Protein AF-0000000083956531 (afdb_homodimer)

Foldseek 3Di:
DDAFFQPDDPCQAPCLLLPWDDPDLFKIKGPAFAGPQTVPHPAHQVLSVQLNVVVVVQCSQQDPVPRDTFAWQKKKKFFDAGHDRHGIKMKGWDFPDDDPFKTKIWIFIDDPRDTGMIMIIITTHFPDDDPDPPPDDDDDDFFDPVCVVPLDQVPFQWADRGSWKIKGDHPCLVAVVVVVVLVPAFLQPDKDKIWMFTAHDFDVPDAWDWDWDWDAWLVGDTDIDIDTHDALQRGDFDPDLSVRVSRCSSRVLFLWPQSSLSSQRFTQQLCCQQPNDDDRVRTLSSNVSHGSNNSNVSFWDKFWGMKMKGFDDRHSADPPQLHDGRSRWIKMKMKGFNDDDPQKIKMKIFIATSSSDTGMIMITIIGTGGDPRHSVPGDPVSD/DDAFFQPDDPCQAPCLLLPWDDPDLFKIKGPAFAGPQTVPDPAHQVLSVQLNVVVVVQCSQQDPVPRDTFAWQKKKKFFDAGHDRHGIKMKGWDFPDDDPFKTKIWIFIDDPRDTGMIMIIITTHFPDDDPDPPPDDDDDDFFDVVCVVPLDQVPFQWADRGSWKIKGDHPVLVAVVVPVVLVPAFLQPDKDKIWMFTAHDFDVPDAWDWDWDWDAWLVGDTDIDIDTHDALQRGDFDPDLSVRVSRCSSCVLFLWPQSSLSSQRFTQQLCCQQPNDDDPVRTLSSNVSHGSRNSNVSFWDKFWGMKMKGFDDRHSDDPPQLHDGRSRWIKMKMKGFNDDDPQKIKMKIFIATSSSDTGMIMITIIGTGGDPRHSVPGDPVSD

Nearest PDB structures (foldseek):
  3u0a-assembly1_B  TM=7.917E-01  e=8.957E-19  Mycobacterium marinum M
  4qfw-assembly3_C  TM=7.224E-01  e=6.377E-19  Yersinia pestis
  1c8u-assembly1_B  TM=7.228E-01  e=6.377E-19  Escherichia coli
  3u0a-assembly1_A  TM=6.968E-01  e=1.835E-19  Mycobacterium marinum M
  3cjy-assembly1_A-2  TM=7.095E-01  e=5.370E-13  Novosphingobium aromaticivorans DSM 12444

Secondary structure (DSSP, 8-state):
---------S---HHHHT-EEESSSSEEEESSPPPPSSTT-SSS-HHHHHHHHHHHHHHTT--TTT---PEEEEEEEEE-SPPPTTSPPEEEEEEEEE-SSEEEEEEEEEETTEEEEEEEEEEE-TTPPPSS-S----EEPPPPHHHHH-S-GGGSEEE--SSSEEEEE-HHHH-GGG-GGGGGS-GGG--EEEEEEE--PBPTT--PEEEEEEEE-TTS-EEEEEEEE--GGGBPPPSSTHHHHHHHHHHTTTSSGGGGGGGGT--SSHHHHHHS---GGG-HHHHHTT-STTTTTTTEEEEE-EEEEEE--SSTT-SSS----TTT--EEEEEEEEEEETTEEEEEEEEE-TTS-EEEEEEEEEEEEEPTTTTTTS-GGG-/---------S---HHHHT-EEESSSSEEEESSPPPPSSTT-SSS-HHHHHHHHHHHHHHTT--TTT---PEEEEEEEEE-SPPPTTSPPEEEEEEEEE-SSEEEEEEEEEETTEEEEEEEEEEE-TTPPPSS-S----EEPPPPHHHHH-S-GGGSEEE--SSSEEEEE-HHHH-GGG-GGGGGS-GGG--EEEEEEE--PBPTT--PEEEEEEEE-TTS-EEEEEEEE--GGGBPPPSSTHHHHHHHHHHTTSSSGGGGGGGGT--SSHHHHHHS---GGG-HHHHHTT-STTTTTTTEEEEE-EEEEEE--SSTT-SSS----TTT--EEEEEEEEEEETTEEEEEEEEE-TTS-EEEEEEEEEEEEEPTTTTTTS-GGG-

Organism: NCBI:txid5486

Solvent-accessible surface area (backbone atoms only — not comparable to full-atom values): 40386 Å² total; per-residue (Å²): 126,78,73,76,47,50,65,83,62,93,53,55,42,58,69,64,43,52,29,67,41,77,77,52,94,38,34,36,32,37,72,40,43,44,55,47,54,28,68,84,48,90,26,30,32,65,19,57,55,46,15,35,54,49,43,51,56,35,57,68,49,46,34,88,89,79,67,47,53,37,43,59,43,33,40,42,36,37,54,68,44,73,42,59,48,85,46,42,47,33,36,42,49,42,82,74,43,77,59,95,52,43,36,31,37,40,35,41,32,29,51,94,89,37,66,24,33,38,36,40,35,38,26,28,39,58,69,70,66,62,91,54,88,47,84,70,69,59,34,36,62,76,69,57,67,64,55,68,73,45,80,57,57,86,78,36,53,68,29,58,60,35,88,38,43,31,40,25,37,56,64,53,71,79,33,61,82,70,41,65,74,49,76,80,38,37,36,29,69,35,76,46,65,38,31,30,36,39,48,41,42,70,30,90,90,53,72,69,41,80,45,77,45,75,47,52,45,68,85,61,52,72,40,84,44,78,44,78,43,73,52,37,82,40,24,32,67,72,91,51,59,69,46,41,57,30,48,48,42,25,53,67,58,36,66,47,82,30,44,54,64,61,57,47,68,53,69,52,21,48,44,41,69,56,73,70,36,87,49,78,93,48,28,25,45,57,33,38,62,32,28,47,60,50,25,39,59,76,44,26,52,76,44,75,42,35,42,35,40,38,41,58,55,64,44,76,76,38,86,84,56,62,40,76,51,40,22,48,42,58,28,38,40,37,34,31,46,45,34,28,42,86,42,33,34,35,34,41,32,38,33,22,37,82,74,58,31,72,37,32,40,36,41,34,36,24,40,42,48,58,36,80,52,55,68,70,73,31,60,72,92,31,60,126,79,73,75,50,51,64,83,62,93,54,58,43,58,71,64,43,52,30,67,41,77,77,50,92,38,34,36,31,38,72,40,42,45,56,48,56,28,68,85,47,91,27,29,31,65,18,56,54,47,15,34,53,50,44,51,58,35,58,68,50,46,35,89,90,79,66,46,55,38,43,60,44,33,40,41,34,38,54,68,43,71,41,60,47,83,46,42,48,35,35,41,49,41,81,75,41,78,60,94,52,42,38,31,36,38,37,40,32,29,50,94,88,37,68,25,31,38,35,39,36,38,26,28,38,59,68,69,66,60,93,53,86,46,83,70,70,59,33,36,61,76,68,56,67,64,54,68,75,45,79,58,56,86,78,36,51,68,29,59,62,37,87,40,42,31,38,25,38,55,65,53,71,78,34,60,80,70,40,63,74,48,78,79,37,38,35,29,70,36,79,46,65,38,31,32,36,38,48,38,43,69,29,90,90,52,72,68,41,80,45,78,46,76,47,53,44,68,83,61,53,72,38,83,44,80,44,78,42,74,54,38,81,40,25,33,66,72,91,53,59,69,48,42,57,30,50,48,41,24,50,64,64,42,48,46,82,31,45,54,65,62,58,46,67,54,68,50,22,46,44,41,71,55,72,72,37,86,48,78,90,48,29,24,46,57,32,38,63,34,30,45,66,50,23,39,57,75,44,27,52,76,42,73,43,36,43,34,39,38,42,58,54,63,41,75,78,38,87,84,59,60,38,77,49,40,21,49,42,57,28,39,40,39,34,31,46,45,33,29,43,86,42,33,34,34,33,41,34,38,33,21,36,84,74,57,31,72,37,31,40,35,41,36,38,24,39,42,49,59,35,80,51,55,68,70,73,32,61,71,89,31,60

Structure (mmCIF, N/CA/C/O backbone):
data_AF-0000000083956531-model_v1
#
loop_
_entity.id
_entity.type
_entity.pdbx_description
1 polymer 'Peroxisomal acyl-coenzyme A thioester hydrolase 1'
#
loop_
_atom_site.group_PDB
_atom_site.id
_atom_site.type_symbol
_atom_site.label_atom_id
_atom_site.label_alt_id
_atom_site.label_comp_id
_atom_site.label_asym_id
_atom_site.label_entity_id
_atom_site.label_seq_id
_atom_site.pdbx_PDB_ins_code
_atom_site.Cartn_x
_atom_site.Cartn_y
_atom_site.Cartn_z
_atom_site.occupancy
_atom_site.B_iso_or_equiv
_atom_site.auth_seq_id
_atom_site.auth_comp_id
_atom_site.auth_asym_id
_atom_site.auth_atom_id
_atom_site.pdbx_PDB_model_num
ATOM 1 N N . MET A 1 1 ? 15.641 -27.875 -22.984 1 44.59 1 MET A N 1
ATOM 2 C CA . MET A 1 1 ? 15.156 -26.547 -22.609 1 44.59 1 MET A CA 1
ATOM 3 C C . MET A 1 1 ? 14.805 -26.516 -21.125 1 44.59 1 MET A C 1
ATOM 5 O O . MET A 1 1 ? 14.406 -27.516 -20.547 1 44.59 1 MET A O 1
ATOM 9 N N . LEU A 1 2 ? 15.281 -25.438 -20.453 1 54.25 2 LEU A N 1
ATOM 10 C CA . LEU A 1 2 ? 15.203 -25.359 -19 1 54.25 2 LEU A CA 1
ATOM 11 C C . LEU A 1 2 ? 13.758 -25.406 -18.531 1 54.25 2 LEU A C 1
ATOM 13 O O . LEU A 1 2 ? 12.922 -24.625 -18.969 1 54.25 2 LEU A O 1
ATOM 17 N N . THR A 1 3 ? 13.281 -26.641 -18.266 1 60.88 3 THR A N 1
ATOM 18 C CA . THR A 1 3 ? 11.961 -26.75 -17.641 1 60.88 3 THR A CA 1
ATOM 19 C C . THR A 1 3 ? 12.07 -26.609 -16.125 1 60.88 3 THR A C 1
ATOM 21 O O . THR A 1 3 ? 12.812 -27.359 -15.484 1 60.88 3 THR A O 1
ATOM 24 N N . LEU A 1 4 ? 11.547 -25.422 -15.625 1 64.75 4 LEU A N 1
ATOM 25 C CA . LEU A 1 4 ? 11.531 -25.219 -14.18 1 64.75 4 LEU A CA 1
ATOM 26 C C . LEU A 1 4 ? 10.336 -25.922 -13.539 1 64.75 4 LEU A C 1
ATOM 28 O O . LEU A 1 4 ? 9.195 -25.688 -13.945 1 64.75 4 LEU A O 1
ATOM 32 N N . THR A 1 5 ? 10.648 -27.156 -12.945 1 63.41 5 THR A N 1
ATOM 33 C CA . THR A 1 5 ? 9.562 -27.812 -12.234 1 63.41 5 THR A CA 1
ATOM 34 C C . THR A 1 5 ? 9.961 -28.109 -10.789 1 63.41 5 THR A C 1
ATOM 36 O O . THR A 1 5 ? 11.141 -28.312 -10.5 1 63.41 5 THR A O 1
ATOM 39 N N . SER A 1 6 ? 9 -27.938 -9.891 1 60 6 SER A N 1
ATOM 40 C CA . SER A 1 6 ? 9.227 -28.344 -8.516 1 60 6 SER A CA 1
ATOM 41 C C . SER A 1 6 ? 9.016 -29.844 -8.336 1 60 6 SER A C 1
ATOM 43 O O . SER A 1 6 ? 9.281 -30.391 -7.266 1 60 6 SER A O 1
ATOM 45 N N . GLY A 1 7 ? 8.758 -30.578 -9.359 1 65.75 7 GLY A N 1
ATOM 46 C CA . GLY A 1 7 ? 8.43 -31.984 -9.258 1 65.75 7 GLY A CA 1
ATOM 47 C C . GLY A 1 7 ? 7 -32.219 -8.82 1 65.75 7 GLY A C 1
ATOM 48 O O . GLY A 1 7 ? 6.23 -31.281 -8.617 1 65.75 7 GLY A O 1
ATOM 49 N N . PRO A 1 8 ? 6.641 -33.469 -8.703 1 73.81 8 PRO A N 1
ATOM 50 C CA . PRO A 1 8 ? 5.27 -33.781 -8.289 1 73.81 8 PRO A CA 1
ATOM 51 C C . PRO A 1 8 ? 4.949 -33.281 -6.883 1 73.81 8 PRO A C 1
ATOM 53 O O . PRO A 1 8 ? 5.812 -33.312 -6 1 73.81 8 PRO A O 1
ATOM 56 N N . ASN A 1 9 ? 3.838 -32.688 -6.734 1 79.19 9 ASN A N 1
ATOM 57 C CA . ASN A 1 9 ? 3.373 -32.219 -5.43 1 79.19 9 ASN A CA 1
ATOM 58 C C . ASN A 1 9 ? 2.904 -33.375 -4.562 1 79.19 9 ASN A C 1
ATOM 60 O O . ASN A 1 9 ? 1.872 -34 -4.844 1 79.19 9 ASN A O 1
ATOM 64 N N . PRO A 1 10 ? 3.645 -33.719 -3.543 1 81.06 10 PRO A N 1
ATOM 65 C CA . PRO A 1 10 ? 3.238 -34.844 -2.678 1 81.06 10 PRO A CA 1
ATOM 66 C C . PRO A 1 10 ? 1.955 -34.531 -1.904 1 81.06 10 PRO A C 1
ATOM 68 O O . PRO A 1 10 ? 1.345 -35.469 -1.345 1 81.06 10 PRO A O 1
ATOM 71 N N . LEU A 1 11 ? 1.535 -33.312 -1.786 1 88.31 11 LEU A N 1
ATOM 72 C CA . LEU A 1 11 ? 0.313 -32.875 -1.118 1 88.31 11 LEU A CA 1
ATOM 73 C C . LEU A 1 11 ? -0.555 -32.062 -2.059 1 88.31 11 LEU A C 1
ATOM 75 O O . LEU A 1 11 ? -0.675 -30.844 -1.889 1 88.31 11 LEU A O 1
ATOM 79 N N . PRO A 1 12 ? -1.231 -32.688 -2.926 1 88.25 12 PRO A N 1
ATOM 80 C CA . PRO A 1 12 ? -1.968 -31.984 -3.971 1 88.25 12 PRO A CA 1
ATOM 81 C C . PRO A 1 12 ? -3.229 -31.297 -3.441 1 88.25 12 PRO A C 1
ATOM 83 O O . PRO A 1 12 ? -3.854 -30.516 -4.152 1 88.25 12 PRO A O 1
ATOM 86 N N . ASP A 1 13 ? -3.609 -31.688 -2.234 1 93.75 13 ASP A N 1
ATOM 87 C CA . ASP A 1 13 ? -4.715 -30.984 -1.579 1 93.75 13 ASP A CA 1
ATOM 88 C C . ASP A 1 13 ? -4.234 -29.719 -0.896 1 93.75 13 ASP A C 1
ATOM 90 O O . ASP A 1 13 ? -3.473 -29.766 0.072 1 93.75 13 ASP A O 1
ATOM 94 N N . PHE A 1 14 ? -4.707 -28.547 -1.372 1 96 14 PHE A N 1
ATOM 95 C CA . PHE A 1 14 ? -4.23 -27.266 -0.885 1 96 14 PHE A CA 1
ATOM 96 C C . PHE A 1 14 ? -4.496 -27.125 0.609 1 96 14 PHE A C 1
ATOM 98 O O . PHE A 1 14 ? -3.619 -26.688 1.36 1 96 14 PHE A O 1
ATOM 105 N N . GLU A 1 15 ? -5.68 -27.453 1.066 1 97.75 15 GLU A N 1
ATOM 106 C CA . GLU A 1 15 ? -6.035 -27.344 2.479 1 97.75 15 GLU A CA 1
ATOM 107 C C . GLU A 1 15 ? -5.074 -28.156 3.352 1 97.75 15 GLU A C 1
ATOM 109 O O . GLU A 1 15 ? -4.648 -27.688 4.41 1 97.75 15 GLU A O 1
ATOM 114 N N . GLU A 1 16 ? -4.73 -29.312 2.844 1 96.69 16 GLU A N 1
ATOM 115 C CA . GLU A 1 16 ? -3.799 -30.156 3.592 1 96.69 16 GLU A CA 1
ATOM 116 C C . GLU A 1 16 ? -2.387 -29.578 3.555 1 96.69 16 GLU A C 1
ATOM 118 O O . GLU A 1 16 ? -1.68 -29.594 4.566 1 96.69 16 GLU A O 1
ATOM 123 N N . ALA A 1 17 ? -2.018 -29.109 2.418 1 95.62 17 ALA A N 1
ATOM 124 C CA . ALA A 1 17 ? -0.66 -28.594 2.223 1 95.62 17 ALA A CA 1
ATOM 125 C C . ALA A 1 17 ? -0.363 -27.438 3.17 1 95.62 17 ALA A C 1
ATOM 127 O O . ALA A 1 17 ? 0.769 -27.281 3.635 1 95.62 17 ALA A O 1
ATOM 128 N N . VAL A 1 18 ? -1.409 -26.594 3.527 1 97.44 18 VAL A N 1
ATOM 129 C CA . VAL A 1 18 ? -1.157 -25.406 4.344 1 97.44 18 VAL A CA 1
ATOM 130 C C . VAL A 1 18 ? -1.708 -25.625 5.75 1 97.44 18 VAL A C 1
ATOM 132 O O . VAL A 1 18 ? -1.713 -24.703 6.57 1 97.44 18 VAL A O 1
ATOM 135 N N . ARG A 1 19 ? -2.123 -26.844 6.031 1 98.19 19 ARG A N 1
ATOM 136 C CA . ARG A 1 19 ? -2.77 -27.125 7.305 1 98.19 19 ARG A CA 1
ATOM 137 C C . ARG A 1 19 ? -1.842 -26.812 8.477 1 98.19 19 ARG A C 1
ATOM 139 O O . ARG A 1 19 ? -0.64 -27.094 8.406 1 98.19 19 ARG A O 1
ATOM 146 N N . VAL A 1 20 ? -2.41 -26.297 9.57 1 98.62 20 VAL A N 1
ATOM 147 C CA . VAL A 1 20 ? -1.642 -25.984 10.773 1 98.62 20 VAL A CA 1
ATOM 148 C C . VAL A 1 20 ? -2.209 -26.75 11.961 1 98.62 20 VAL A C 1
ATOM 150 O O . VAL A 1 20 ? -3.385 -27.125 11.969 1 98.62 20 VAL A O 1
ATOM 153 N N . ILE A 1 21 ? -1.379 -27.016 12.914 1 98.56 21 ILE A N 1
ATOM 154 C CA . ILE A 1 21 ? -1.743 -27.672 14.164 1 98.56 21 ILE A CA 1
ATOM 155 C C . ILE A 1 21 ? -1.68 -26.672 15.312 1 98.56 21 ILE A C 1
ATOM 157 O O . ILE A 1 21 ? -0.643 -26.031 15.539 1 98.56 21 ILE A O 1
ATOM 161 N N . LYS A 1 22 ? -2.764 -26.5 15.977 1 97.94 22 LYS A N 1
ATOM 162 C CA . LYS A 1 22 ? -2.781 -25.656 17.172 1 97.94 22 LYS A CA 1
ATOM 163 C C . LYS A 1 22 ? -2.125 -26.359 18.344 1 97.94 22 LYS A C 1
ATOM 165 O O . LYS A 1 22 ? -2.625 -27.375 18.828 1 97.94 22 LYS A O 1
ATOM 170 N N . VAL A 1 23 ? -1.02 -25.859 18.828 1 98.06 23 VAL A N 1
ATOM 171 C CA . VAL A 1 23 ? -0.358 -26.391 20.016 1 98.06 23 VAL A CA 1
ATOM 172 C C . VAL A 1 23 ? -0.994 -25.781 21.266 1 98.06 23 VAL A C 1
ATOM 174 O O . VAL A 1 23 ? -1.312 -26.516 22.219 1 98.06 23 VAL A O 1
ATOM 177 N N . ASP A 1 24 ? -1.215 -24.5 21.234 1 96.25 24 ASP A N 1
ATOM 178 C CA . ASP A 1 24 ? -2.002 -23.766 22.219 1 96.25 24 ASP A CA 1
ATOM 179 C C . ASP A 1 24 ? -2.494 -22.438 21.641 1 96.25 24 ASP A C 1
ATOM 181 O O . ASP A 1 24 ? -2.469 -22.234 20.422 1 96.25 24 ASP A O 1
ATOM 185 N N . ASP A 1 25 ? -2.973 -21.578 22.484 1 94 25 ASP A N 1
ATOM 186 C CA . ASP A 1 25 ? -3.629 -20.375 22 1 94 25 ASP A CA 1
ATOM 187 C C . ASP A 1 25 ? -2.621 -19.406 21.375 1 94 25 ASP A C 1
ATOM 189 O O . ASP A 1 25 ? -3.004 -18.469 20.672 1 94 25 ASP A O 1
ATOM 193 N N . THR A 1 26 ? -1.355 -19.656 21.531 1 96.06 26 THR A N 1
ATOM 194 C CA . THR A 1 26 ? -0.358 -18.703 21.062 1 96.06 26 THR A CA 1
ATOM 195 C C . THR A 1 26 ? 0.642 -19.391 20.125 1 96.06 26 THR A C 1
ATOM 197 O O . THR A 1 26 ? 1.479 -18.719 19.516 1 96.06 26 THR A O 1
ATOM 200 N N . LEU A 1 27 ? 0.547 -20.688 20.062 1 98.31 27 LEU A N 1
ATOM 201 C CA . LEU A 1 27 ? 1.547 -21.422 19.297 1 98.31 27 LEU A CA 1
ATOM 202 C C . LEU A 1 27 ? 0.881 -22.344 18.281 1 98.31 27 LEU A C 1
ATOM 204 O O . LEU A 1 27 ? 0.022 -23.156 18.641 1 98.31 27 LEU A O 1
ATOM 208 N N . TYR A 1 28 ? 1.261 -22.219 17.109 1 98.69 28 TYR A N 1
ATOM 209 C CA . TYR A 1 28 ? 0.817 -23.062 16 1 98.69 28 TYR A CA 1
ATOM 210 C C . TYR A 1 28 ? 2.006 -23.625 15.227 1 98.69 28 TYR A C 1
ATOM 212 O O . TYR A 1 28 ? 3.08 -23.016 15.211 1 98.69 28 TYR A O 1
ATOM 220 N N . VAL A 1 29 ? 1.833 -24.781 14.594 1 98.75 29 VAL A N 1
ATOM 221 C CA . VAL A 1 29 ? 2.887 -25.391 13.797 1 98.75 29 VAL A CA 1
ATOM 222 C C . VAL A 1 29 ? 2.305 -25.906 12.477 1 98.75 29 VAL A C 1
ATOM 224 O O . VAL A 1 29 ? 1.212 -26.484 12.453 1 98.75 29 VAL A O 1
ATOM 227 N N . GLY A 1 30 ? 3.027 -25.656 11.414 1 98.5 30 GLY A N 1
ATOM 228 C CA . GLY A 1 30 ? 2.611 -26.281 10.164 1 98.5 30 GLY A CA 1
ATOM 229 C C . GLY A 1 30 ? 2.594 -27.797 10.242 1 98.5 30 GLY A C 1
ATOM 230 O O . GLY A 1 30 ? 3.5 -28.406 10.805 1 98.5 30 GLY A O 1
ATOM 231 N N . ALA A 1 31 ? 1.588 -28.391 9.672 1 98.25 31 ALA A N 1
ATOM 232 C CA . ALA A 1 31 ? 1.496 -29.844 9.672 1 98.25 31 ALA A CA 1
ATOM 233 C C . ALA A 1 31 ? 2.561 -30.469 8.773 1 98.25 31 ALA A C 1
ATOM 235 O O . ALA A 1 31 ? 2.988 -31.609 8.992 1 98.25 31 ALA A O 1
ATOM 236 N N . HIS A 1 32 ? 2.994 -29.734 7.719 1 96.88 32 HIS A N 1
ATOM 237 C CA . HIS A 1 32 ? 3.99 -30.172 6.742 1 96.88 32 HIS A CA 1
ATOM 238 C C . HIS A 1 32 ? 4.945 -29.031 6.398 1 96.88 32 HIS A C 1
ATOM 240 O O . HIS A 1 32 ? 4.605 -27.859 6.57 1 96.88 32 HIS A O 1
ATOM 246 N N . PRO A 1 33 ? 6.164 -29.422 5.953 1 95.31 33 PRO A N 1
ATOM 247 C CA . PRO A 1 33 ? 7.008 -28.359 5.383 1 95.31 33 PRO A CA 1
ATOM 248 C C . PRO A 1 33 ? 6.383 -27.703 4.152 1 95.31 33 PRO A C 1
ATOM 250 O O . PRO A 1 33 ? 5.719 -28.375 3.363 1 95.31 33 PRO A O 1
ATOM 253 N N . LEU A 1 34 ? 6.539 -26.438 4.086 1 93.56 34 LEU A N 1
ATOM 254 C CA . LEU A 1 34 ? 6.102 -25.719 2.891 1 93.56 34 LEU A CA 1
ATOM 255 C C . LEU A 1 34 ? 7.094 -25.922 1.748 1 93.56 34 LEU A C 1
ATOM 257 O O . LEU A 1 34 ? 8.297 -26.031 1.979 1 93.56 34 LEU A O 1
ATOM 261 N N . ARG A 1 35 ? 6.68 -25.812 0.568 1 87.25 35 ARG A N 1
ATOM 262 C CA . ARG A 1 35 ? 7.465 -26.281 -0.569 1 87.25 35 ARG A CA 1
ATOM 263 C C . ARG A 1 35 ? 8.156 -25.109 -1.276 1 87.25 35 ARG A C 1
ATOM 265 O O . ARG A 1 35 ? 7.703 -23.969 -1.178 1 87.25 35 ARG A O 1
ATOM 272 N N . LEU A 1 36 ? 9.148 -25.531 -2.029 1 78.38 36 LEU A N 1
ATOM 273 C CA . LEU A 1 36 ? 9.844 -24.625 -2.928 1 78.38 36 LEU A CA 1
ATOM 274 C C . LEU A 1 36 ? 9 -24.328 -4.16 1 78.38 36 LEU A C 1
ATOM 276 O O . LEU A 1 36 ? 8.234 -25.172 -4.617 1 78.38 36 LEU A O 1
ATOM 280 N N . PRO A 1 37 ? 9.164 -23.172 -4.691 1 70.44 37 PRO A N 1
ATOM 281 C CA . PRO A 1 37 ? 8.461 -22.891 -5.949 1 70.44 37 PRO A CA 1
ATOM 282 C C . PRO A 1 37 ? 9.008 -23.703 -7.121 1 70.44 37 PRO A C 1
ATOM 284 O O . PRO A 1 37 ? 8.25 -24.109 -8.008 1 70.44 37 PRO A O 1
ATOM 287 N N . VAL A 1 38 ? 10.234 -23.781 -7.211 1 68.88 38 VAL A N 1
ATOM 288 C CA . VAL A 1 38 ? 10.945 -24.547 -8.234 1 68.88 38 VAL A CA 1
ATOM 289 C C . VAL A 1 38 ? 12.133 -25.266 -7.609 1 68.88 38 VAL A C 1
ATOM 291 O O . VAL A 1 38 ? 12.648 -24.844 -6.57 1 68.88 38 VAL A O 1
ATOM 294 N N . LYS A 1 39 ? 12.5 -26.297 -8.281 1 67.12 39 LYS A N 1
ATOM 295 C CA . LYS A 1 39 ? 13.695 -26.984 -7.816 1 67.12 39 LYS A CA 1
ATOM 296 C C . LYS A 1 39 ? 14.906 -26.062 -7.82 1 67.12 39 LYS A C 1
ATOM 298 O O . LYS A 1 39 ? 15.148 -25.359 -8.797 1 67.12 39 LYS A O 1
ATOM 303 N N . GLY A 1 40 ? 15.508 -25.906 -6.695 1 64.62 40 GLY A N 1
ATOM 304 C CA . GLY A 1 40 ? 16.688 -25.062 -6.605 1 64.62 40 GLY A CA 1
ATOM 305 C C . GLY A 1 40 ? 16.391 -23.672 -6.105 1 64.62 40 GLY A C 1
ATOM 306 O O . GLY A 1 40 ? 17.281 -22.812 -6.066 1 64.62 40 GLY A O 1
ATOM 307 N N . GLY A 1 41 ? 15.156 -23.516 -5.863 1 70 41 GLY A N 1
ATOM 308 C CA . GLY A 1 41 ? 14.812 -22.219 -5.312 1 70 41 GLY A CA 1
ATOM 309 C C . GLY A 1 41 ? 15.516 -21.906 -4.004 1 70 41 GLY A C 1
ATOM 310 O O . GLY A 1 41 ? 15.961 -22.828 -3.307 1 70 41 GLY A O 1
ATOM 311 N N . ARG A 1 42 ? 15.812 -20.672 -3.727 1 70.75 42 ARG A N 1
ATOM 312 C CA . ARG A 1 42 ? 16.531 -20.188 -2.547 1 70.75 42 ARG A CA 1
ATOM 313 C C . ARG A 1 42 ? 15.766 -20.531 -1.271 1 70.75 42 ARG A C 1
ATOM 315 O O . ARG A 1 42 ? 16.375 -20.75 -0.217 1 70.75 42 ARG A O 1
ATOM 322 N N . GLY A 1 43 ? 14.406 -20.594 -1.443 1 86.19 43 GLY A N 1
ATOM 323 C CA . GLY A 1 43 ? 13.57 -20.828 -0.276 1 86.19 43 GLY A CA 1
ATOM 324 C C . GLY A 1 43 ? 12.125 -21.125 -0.626 1 86.19 43 GLY A C 1
ATOM 325 O O . GLY A 1 43 ? 11.773 -21.234 -1.804 1 86.19 43 GLY A O 1
ATOM 326 N N . VAL A 1 44 ? 11.391 -21.375 0.495 1 91.31 44 VAL A N 1
ATOM 327 C CA . VAL A 1 44 ? 9.961 -21.641 0.383 1 91.31 44 VAL A CA 1
ATOM 328 C C . VAL A 1 44 ? 9.297 -20.531 -0.43 1 91.31 44 VAL A C 1
ATOM 330 O O . VAL A 1 44 ? 9.68 -19.375 -0.34 1 91.31 44 VAL A O 1
ATOM 333 N N . TYR A 1 45 ? 8.367 -20.922 -1.31 1 91.38 45 TYR A N 1
ATOM 334 C CA . TYR A 1 45 ? 7.562 -19.938 -2.033 1 91.38 45 TYR A CA 1
ATOM 335 C C . TYR A 1 45 ? 6.895 -18.969 -1.07 1 91.38 45 TYR A C 1
ATOM 337 O O . TYR A 1 45 ? 6.188 -19.375 -0.149 1 91.38 45 TYR A O 1
ATOM 345 N N . GLY A 1 46 ? 7.117 -17.656 -1.27 1 93.38 46 GLY A N 1
ATOM 346 C CA . GLY A 1 46 ? 6.57 -16.641 -0.397 1 93.38 46 GLY A CA 1
ATOM 347 C C . GLY A 1 46 ? 5.062 -16.734 -0.238 1 93.38 46 GLY A C 1
ATOM 348 O O . GLY A 1 46 ? 4.531 -16.5 0.851 1 93.38 46 GLY A O 1
ATOM 349 N N . GLY A 1 47 ? 4.383 -17.094 -1.33 1 95 47 GLY A N 1
ATOM 350 C CA . GLY A 1 47 ? 2.936 -17.234 -1.287 1 95 47 GLY A CA 1
ATOM 351 C C . GLY A 1 47 ? 2.469 -18.281 -0.295 1 95 47 GLY A C 1
ATOM 352 O O . GLY A 1 47 ? 1.431 -18.109 0.349 1 95 47 GLY A O 1
ATOM 353 N N . HIS A 1 48 ? 3.24 -19.359 -0.177 1 95.88 48 HIS A N 1
ATOM 354 C CA . HIS A 1 48 ? 2.889 -20.375 0.806 1 95.88 48 HIS A CA 1
ATOM 355 C C . HIS A 1 48 ? 3.01 -19.844 2.227 1 95.88 48 HIS A C 1
ATOM 357 O O . HIS A 1 48 ? 2.168 -20.125 3.08 1 95.88 48 HIS A O 1
ATOM 363 N N . MET A 1 49 ? 4 -19.094 2.453 1 96.94 49 MET A N 1
ATOM 364 C CA . MET A 1 49 ? 4.188 -18.5 3.775 1 96.94 49 MET A CA 1
ATOM 365 C C . MET A 1 49 ? 3.08 -17.5 4.09 1 96.94 49 MET A C 1
ATOM 367 O O . MET A 1 49 ? 2.576 -17.453 5.211 1 96.94 49 MET A O 1
ATOM 371 N N . ILE A 1 50 ? 2.719 -16.719 3.082 1 98.06 50 ILE A N 1
ATOM 372 C CA . ILE A 1 50 ? 1.626 -15.758 3.225 1 98.06 50 ILE A CA 1
ATOM 373 C C . ILE A 1 50 ? 0.33 -16.5 3.549 1 98.06 50 ILE A C 1
ATOM 375 O O . ILE A 1 50 ? -0.367 -16.156 4.504 1 98.06 50 ILE A O 1
ATOM 379 N N . ALA A 1 51 ? 0.069 -17.516 2.818 1 98.25 51 ALA A N 1
ATOM 380 C CA . ALA A 1 51 ? -1.16 -18.297 2.975 1 98.25 51 ALA A CA 1
ATOM 381 C C . ALA A 1 51 ? -1.236 -18.938 4.359 1 98.25 51 ALA A C 1
ATOM 383 O O . ALA A 1 51 ? -2.242 -18.797 5.059 1 98.25 51 ALA A O 1
ATOM 384 N N . GLN A 1 52 ? -0.192 -19.594 4.77 1 98.75 52 GLN A N 1
ATOM 385 C CA . GLN A 1 52 ? -0.239 -20.344 6.02 1 98.75 52 GLN A CA 1
ATOM 386 C C . GLN A 1 52 ? -0.277 -19.406 7.223 1 98.75 52 GLN A C 1
ATOM 388 O O . GLN A 1 52 ? -0.965 -19.672 8.211 1 98.75 52 GLN A O 1
ATOM 393 N N . SER A 1 53 ? 0.459 -18.312 7.184 1 98.81 53 SER A N 1
ATOM 394 C CA . SER A 1 53 ? 0.414 -17.359 8.289 1 98.81 53 SER A CA 1
ATOM 395 C C . SER A 1 53 ? -0.95 -16.672 8.383 1 98.81 53 SER A C 1
ATOM 397 O O . SER A 1 53 ? -1.433 -16.391 9.477 1 98.81 53 SER A O 1
ATOM 399 N N . LEU A 1 54 ? -1.603 -16.422 7.25 1 98.88 54 LEU A N 1
ATOM 400 C CA . LEU A 1 54 ? -2.969 -15.906 7.281 1 98.88 54 LEU A CA 1
ATOM 401 C C . LEU A 1 54 ? -3.908 -16.906 7.941 1 98.88 54 LEU A C 1
ATOM 403 O O . LEU A 1 54 ? -4.75 -16.531 8.758 1 98.88 54 LEU A O 1
ATOM 407 N N . LEU A 1 55 ? -3.721 -18.156 7.543 1 98.88 55 LEU A N 1
ATOM 408 C CA . LEU A 1 55 ? -4.543 -19.203 8.141 1 98.88 55 LEU A CA 1
ATOM 409 C C . LEU A 1 55 ? -4.391 -19.219 9.656 1 98.88 55 LEU A C 1
ATOM 411 O O . LEU A 1 55 ? -5.383 -19.328 10.383 1 98.88 55 LEU A O 1
ATOM 415 N N . VAL A 1 56 ? -3.166 -19.094 10.148 1 98.88 56 VAL A N 1
ATOM 416 C CA . VAL A 1 56 ? -2.914 -19.062 11.578 1 98.88 56 VAL A CA 1
ATOM 417 C C . VAL A 1 56 ? -3.684 -17.906 12.211 1 98.88 56 VAL A C 1
ATOM 419 O O . VAL A 1 56 ? -4.312 -18.062 13.258 1 98.88 56 VAL A O 1
ATOM 422 N N . GLY A 1 57 ? -3.625 -16.719 11.602 1 98.62 57 GLY A N 1
ATOM 423 C CA . GLY A 1 57 ? -4.383 -15.586 12.094 1 98.62 57 GLY A CA 1
ATOM 424 C C . GLY A 1 57 ? -5.871 -15.859 12.195 1 98.62 57 GLY A C 1
ATOM 425 O O . GLY A 1 57 ? -6.496 -15.555 13.211 1 98.62 57 GLY A O 1
ATOM 426 N N . ILE A 1 58 ? -6.426 -16.422 11.148 1 98.56 58 ILE A N 1
ATOM 427 C CA . ILE A 1 58 ? -7.848 -16.734 11.109 1 98.56 58 ILE A CA 1
ATOM 428 C C . ILE A 1 58 ? -8.18 -17.766 12.195 1 98.56 58 ILE A C 1
ATOM 430 O O . ILE A 1 58 ? -9.086 -17.547 13 1 98.56 58 ILE A O 1
ATOM 434 N N . GLU A 1 59 ? -7.395 -18.797 12.305 1 98.25 59 GLU A N 1
ATOM 435 C CA . GLU A 1 59 ? -7.633 -19.875 13.258 1 98.25 59 GLU A CA 1
ATOM 436 C C . GLU A 1 59 ? -7.504 -19.375 14.695 1 98.25 59 GLU A C 1
ATOM 438 O O . GLU A 1 59 ? -8.188 -19.875 15.594 1 98.25 59 GLU A O 1
ATOM 443 N N . SER A 1 60 ? -6.68 -18.438 14.922 1 98.19 60 SER A N 1
ATOM 444 C CA . SER A 1 60 ? -6.477 -17.891 16.266 1 98.19 60 SER A CA 1
ATOM 445 C C . SER A 1 60 ? -7.746 -17.234 16.797 1 98.19 60 SER A C 1
ATOM 447 O O . SER A 1 60 ? -7.852 -16.953 17.984 1 98.19 60 SER A O 1
ATOM 449 N N . THR A 1 61 ? -8.695 -16.969 15.914 1 97.81 61 THR A N 1
ATOM 450 C CA . THR A 1 61 ? -9.938 -16.328 16.328 1 97.81 61 THR A CA 1
ATOM 451 C C . THR A 1 61 ? -11.039 -17.359 16.531 1 97.81 61 THR A C 1
ATOM 453 O O . THR A 1 61 ? -12.164 -17.016 16.906 1 97.81 61 THR A O 1
ATOM 456 N N . ARG A 1 62 ? -10.773 -18.609 16.25 1 96.69 62 ARG A N 1
ATOM 457 C CA . ARG A 1 62 ? -11.812 -19.641 16.312 1 96.69 62 ARG A CA 1
ATOM 458 C C . ARG A 1 62 ? -12.391 -19.75 17.719 1 96.69 62 ARG A C 1
ATOM 460 O O . ARG A 1 62 ? -11.656 -19.906 18.688 1 96.69 62 ARG A O 1
ATOM 467 N N . ASP A 1 63 ? -13.656 -19.641 17.719 1 94.5 63 ASP A N 1
ATOM 468 C CA . ASP A 1 63 ? -14.383 -19.797 18.969 1 94.5 63 ASP A CA 1
ATOM 469 C C . ASP A 1 63 ? -14.594 -21.281 19.312 1 94.5 63 ASP A C 1
ATOM 471 O O . ASP A 1 63 ? -15.117 -22.031 18.484 1 94.5 63 ASP A O 1
ATOM 475 N N . ASP A 1 64 ? -14.32 -21.641 20.516 1 90.88 64 ASP A N 1
ATOM 476 C CA . ASP A 1 64 ? -14.367 -23.047 20.906 1 90.88 64 ASP A CA 1
ATOM 477 C C . ASP A 1 64 ? -15.812 -23.547 20.969 1 90.88 64 ASP A C 1
ATOM 479 O O . ASP A 1 64 ? -16.062 -24.734 20.766 1 90.88 64 ASP A O 1
ATOM 483 N N . LYS A 1 65 ? -16.734 -22.641 21.344 1 92.88 65 LYS A N 1
ATOM 484 C CA . LYS A 1 65 ? -18.125 -23.031 21.531 1 92.88 65 LYS A CA 1
ATOM 485 C C . LYS A 1 65 ? -18.875 -23.062 20.188 1 92.88 65 LYS A C 1
ATOM 487 O O . LYS A 1 65 ? -19.578 -24.031 19.891 1 92.88 65 LYS A O 1
ATOM 492 N N . THR A 1 66 ? -18.625 -22.078 19.25 1 93.81 66 THR A N 1
ATOM 493 C CA . THR A 1 66 ? -19.406 -21.938 18.031 1 93.81 66 THR A CA 1
ATOM 494 C C . THR A 1 66 ? -18.625 -22.422 16.828 1 93.81 66 THR A C 1
ATOM 496 O O . THR A 1 66 ? -19.188 -22.609 15.742 1 93.81 66 THR A O 1
ATOM 499 N N . ASN A 1 67 ? -17.297 -22.547 16.922 1 94.88 67 ASN A N 1
ATOM 500 C CA . ASN A 1 67 ? -16.375 -22.953 15.867 1 94.88 67 ASN A CA 1
ATOM 501 C C . ASN A 1 67 ? -16.312 -21.891 14.758 1 94.88 67 ASN A C 1
ATOM 503 O O . ASN A 1 67 ? -15.852 -22.172 13.648 1 94.88 67 ASN A O 1
ATOM 507 N N . LYS A 1 68 ? -16.797 -20.688 15.055 1 95.25 68 LYS A N 1
ATOM 508 C CA . LYS A 1 68 ? -16.766 -19.594 14.086 1 95.25 68 LYS A CA 1
ATOM 509 C C . LYS A 1 68 ? -15.438 -18.844 14.164 1 95.25 68 LYS A C 1
ATOM 511 O O . LYS A 1 68 ? -14.781 -18.828 15.203 1 95.25 68 LYS A O 1
ATOM 516 N N . VAL A 1 69 ? -15.078 -18.297 13.031 1 97.69 69 VAL A N 1
ATOM 517 C CA . VAL A 1 69 ? -13.844 -17.516 12.961 1 97.69 69 VAL A CA 1
ATOM 518 C C . VAL A 1 69 ? -14.133 -16.141 12.367 1 97.69 69 VAL A C 1
ATOM 520 O O . VAL A 1 69 ? -15.156 -15.945 11.703 1 97.69 69 VAL A O 1
ATOM 523 N N . PHE A 1 70 ? -13.297 -15.203 12.656 1 97.62 70 PHE A N 1
ATOM 524 C CA . PHE A 1 70 ? -13.383 -13.875 12.062 1 97.62 70 PHE A CA 1
ATOM 525 C C . PHE A 1 70 ? -12.812 -13.883 10.648 1 97.62 70 PHE A C 1
ATOM 527 O O . PHE A 1 70 ? -12.031 -14.766 10.297 1 97.62 70 PHE A O 1
ATOM 534 N N . ILE A 1 71 ? -13.273 -12.961 9.797 1 97.25 71 ILE A N 1
ATOM 535 C CA . ILE A 1 71 ? -12.805 -12.797 8.422 1 97.25 71 ILE A CA 1
ATOM 536 C C . ILE A 1 71 ? -11.727 -11.719 8.367 1 97.25 71 ILE A C 1
ATOM 538 O O . ILE A 1 71 ? -11.828 -10.695 9.047 1 97.25 71 ILE A O 1
ATOM 542 N N . PRO A 1 72 ? -10.664 -11.945 7.633 1 97.56 72 PRO A N 1
ATOM 543 C CA . PRO A 1 72 ? -9.602 -10.93 7.578 1 97.56 72 PRO A CA 1
ATOM 544 C C . PRO A 1 72 ? -10.016 -9.688 6.797 1 97.56 72 PRO A C 1
ATOM 546 O O . PRO A 1 72 ? -10.578 -9.805 5.703 1 97.56 72 PRO A O 1
ATOM 549 N N . ASP A 1 73 ? -9.711 -8.5 7.312 1 95.94 73 ASP A N 1
ATOM 550 C CA . ASP A 1 73 ? -9.844 -7.215 6.629 1 95.94 73 ASP A CA 1
ATOM 551 C C . ASP A 1 73 ? -8.539 -6.812 5.953 1 95.94 73 ASP A C 1
ATOM 553 O O . ASP A 1 73 ? -8.547 -6.258 4.852 1 95.94 73 ASP A O 1
ATOM 557 N N . SER A 1 74 ? -7.508 -7.109 6.656 1 97.12 74 SER A N 1
ATOM 558 C CA . SER A 1 74 ? -6.199 -6.738 6.121 1 97.12 74 SER A CA 1
ATOM 559 C C . SER A 1 74 ? -5.105 -7.664 6.648 1 97.12 74 SER A C 1
ATOM 561 O O . SER A 1 74 ? -5.246 -8.25 7.723 1 97.12 74 SER A O 1
ATOM 563 N N . TYR A 1 75 ? -4.156 -7.848 5.906 1 97.94 75 TYR A N 1
ATOM 564 C CA . TYR A 1 75 ? -2.98 -8.672 6.156 1 97.94 75 TYR A CA 1
ATOM 565 C C . TYR A 1 75 ? -1.705 -7.949 5.742 1 97.94 75 TYR A C 1
ATOM 567 O O . TYR A 1 75 ? -1.563 -7.539 4.59 1 97.94 75 TYR A O 1
ATOM 575 N N . HIS A 1 76 ? -0.723 -7.77 6.699 1 97.12 76 HIS A N 1
ATOM 576 C CA . HIS A 1 76 ? 0.527 -7.066 6.441 1 97.12 76 HIS A CA 1
ATOM 577 C C . HIS A 1 76 ? 1.73 -7.91 6.844 1 97.12 76 HIS A C 1
ATOM 579 O O . HIS A 1 76 ? 1.972 -8.125 8.039 1 97.12 76 HIS A O 1
ATOM 585 N N . LEU A 1 77 ? 2.502 -8.25 5.859 1 96.62 77 LEU A N 1
ATOM 586 C CA . LEU A 1 77 ? 3.594 -9.195 6.102 1 96.62 77 LEU A CA 1
ATOM 587 C C . LEU A 1 77 ? 4.941 -8.555 5.781 1 96.62 77 LEU A C 1
ATOM 589 O O . LEU A 1 77 ? 5.055 -7.777 4.828 1 96.62 77 LEU A O 1
ATOM 593 N N . TYR A 1 78 ? 5.922 -8.93 6.555 1 94.25 78 TYR A N 1
ATOM 594 C CA . TYR A 1 78 ? 7.324 -8.609 6.305 1 94.25 78 TYR A CA 1
ATOM 595 C C . TYR A 1 78 ? 8.172 -9.875 6.246 1 94.25 78 TYR A C 1
ATOM 597 O O . TYR A 1 78 ? 8.18 -10.664 7.195 1 94.25 78 TYR A O 1
ATOM 605 N N . PHE A 1 79 ? 8.867 -10.023 5.18 1 94.25 79 PHE A N 1
ATOM 606 C CA . PHE A 1 79 ? 9.789 -11.148 5.043 1 94.25 79 PHE A CA 1
ATOM 607 C C . PHE A 1 79 ? 11.125 -10.836 5.715 1 94.25 79 PHE A C 1
ATOM 609 O O . PHE A 1 79 ? 11.68 -9.75 5.535 1 94.25 79 PHE A O 1
ATOM 616 N N . ILE A 1 80 ? 11.609 -11.773 6.434 1 93 80 ILE A N 1
ATOM 617 C CA . ILE A 1 80 ? 12.867 -11.578 7.148 1 93 80 ILE A CA 1
ATOM 618 C C . ILE A 1 80 ? 13.945 -12.477 6.551 1 93 80 ILE A C 1
ATOM 620 O O . ILE A 1 80 ? 15.094 -12.062 6.395 1 93 80 ILE A O 1
ATOM 624 N N . GLY A 1 81 ? 13.602 -13.672 6.219 1 90.69 81 GLY A N 1
ATOM 625 C CA . GLY A 1 81 ? 14.523 -14.625 5.613 1 90.69 81 GLY A CA 1
ATOM 626 C C . GLY A 1 81 ? 13.82 -15.734 4.852 1 90.69 81 GLY A C 1
ATOM 627 O O . GLY A 1 81 ? 12.617 -15.945 5.02 1 90.69 81 GLY A O 1
ATOM 628 N N . ALA A 1 82 ? 14.633 -16.453 4.078 1 91.5 82 ALA A N 1
ATOM 629 C CA . ALA A 1 82 ? 14.094 -17.547 3.279 1 91.5 82 ALA A CA 1
ATOM 630 C C . ALA A 1 82 ? 13.633 -18.703 4.168 1 91.5 82 ALA A C 1
ATOM 632 O O . ALA A 1 82 ? 14.289 -19.016 5.16 1 91.5 82 ALA A O 1
ATOM 633 N N . GLY A 1 83 ? 12.516 -19.297 3.828 1 93.88 83 GLY A N 1
ATOM 634 C CA . GLY A 1 83 ? 12.055 -20.484 4.531 1 93.88 83 GLY A CA 1
ATOM 635 C C . GLY A 1 83 ? 12.812 -21.734 4.145 1 93.88 83 GLY A C 1
ATOM 636 O O . GLY A 1 83 ? 13.258 -21.875 3.004 1 93.88 83 GLY A O 1
ATOM 637 N N . ASN A 1 84 ? 12.875 -22.656 5.098 1 94.69 84 ASN A N 1
ATOM 638 C CA . ASN A 1 84 ? 13.438 -23.984 4.875 1 94.69 84 ASN A CA 1
ATOM 639 C C . ASN A 1 84 ? 12.352 -24.984 4.484 1 94.69 84 ASN A C 1
ATOM 641 O O . ASN A 1 84 ? 11.43 -25.25 5.262 1 94.69 84 ASN A O 1
ATOM 645 N N . ALA A 1 85 ? 12.484 -25.547 3.275 1 93.38 85 ALA A N 1
ATOM 646 C CA . ALA A 1 85 ? 11.438 -26.422 2.73 1 93.38 85 ALA A CA 1
ATOM 647 C C . ALA A 1 85 ? 11.508 -27.812 3.35 1 93.38 85 ALA A C 1
ATOM 649 O O . ALA A 1 85 ? 10.688 -28.672 3.027 1 93.38 85 ALA A O 1
ATOM 650 N N . LYS A 1 86 ? 12.375 -28.031 4.285 1 94.06 86 LYS A N 1
ATOM 651 C CA . LYS A 1 86 ? 12.547 -29.359 4.867 1 94.06 86 LYS A CA 1
ATOM 652 C C . LYS A 1 86 ? 11.891 -29.453 6.242 1 94.06 86 LYS A C 1
ATOM 654 O O . LYS A 1 86 ? 11.695 -30.547 6.781 1 94.06 86 LYS A O 1
ATOM 659 N N . ILE A 1 87 ? 11.617 -28.344 6.801 1 96.31 87 ILE A N 1
ATOM 660 C CA . ILE A 1 87 ? 11.07 -28.359 8.156 1 96.31 87 ILE A CA 1
ATOM 661 C C . ILE A 1 87 ? 9.812 -27.484 8.203 1 96.31 87 ILE A C 1
ATOM 663 O O . ILE A 1 87 ? 9.75 -26.422 7.578 1 96.31 87 ILE A O 1
ATOM 667 N N . PRO A 1 88 ? 8.812 -27.875 9.031 1 97.75 88 PRO A N 1
ATOM 668 C CA . PRO A 1 88 ? 7.59 -27.078 9.164 1 97.75 88 PRO A CA 1
ATOM 669 C C . PRO A 1 88 ? 7.848 -25.719 9.82 1 97.75 88 PRO A C 1
ATOM 671 O O . PRO A 1 88 ? 8.836 -25.562 10.539 1 97.75 88 PRO A O 1
ATOM 674 N N . MET A 1 89 ? 6.965 -24.781 9.57 1 98.06 89 MET A N 1
ATOM 675 C CA . MET A 1 89 ? 7.031 -23.453 10.164 1 98.06 89 MET A CA 1
ATOM 676 C C . MET A 1 89 ? 6.379 -23.438 11.547 1 98.06 89 MET A C 1
ATOM 678 O O . MET A 1 89 ? 5.312 -24.016 11.742 1 98.06 89 MET A O 1
ATOM 682 N N . ASN A 1 90 ? 6.996 -22.719 12.484 1 98.62 90 ASN A N 1
ATOM 683 C CA . ASN A 1 90 ? 6.402 -22.453 13.789 1 98.62 90 ASN A CA 1
ATOM 684 C C . ASN A 1 90 ? 5.871 -21.016 13.875 1 98.62 90 ASN A C 1
ATOM 686 O O . ASN A 1 90 ? 6.535 -20.078 13.438 1 98.62 90 ASN A O 1
ATOM 690 N N . TYR A 1 91 ? 4.711 -20.891 14.422 1 98.62 91 TYR A N 1
ATOM 691 C CA . TYR A 1 91 ? 4.098 -19.578 14.523 1 98.62 91 TYR A CA 1
ATOM 692 C C . TYR A 1 91 ? 3.801 -19.219 15.977 1 98.62 91 TYR A C 1
ATOM 694 O O . TYR A 1 91 ? 3.18 -20 16.703 1 98.62 91 TYR A O 1
ATOM 702 N N . THR A 1 92 ? 4.211 -18.094 16.359 1 98.19 92 THR A N 1
ATOM 703 C CA . THR A 1 92 ? 3.822 -17.5 17.641 1 98.19 92 THR A CA 1
ATOM 704 C C . THR A 1 92 ? 2.854 -16.344 17.422 1 98.19 92 THR A C 1
ATOM 706 O O . THR A 1 92 ? 3.146 -15.414 16.656 1 98.19 92 THR A O 1
ATOM 709 N N . VAL A 1 93 ? 1.726 -16.406 18.094 1 97.75 93 VAL A N 1
ATOM 710 C CA . VAL A 1 93 ? 0.67 -15.422 17.906 1 97.75 93 VAL A CA 1
ATOM 711 C C . VAL A 1 93 ? 0.569 -14.539 19.141 1 97.75 93 VAL A C 1
ATOM 713 O O . VAL A 1 93 ? 0.441 -15.039 20.266 1 97.75 93 VAL A O 1
ATOM 716 N N . GLU A 1 94 ? 0.684 -13.281 18.938 1 93.69 94 GLU A N 1
ATOM 717 C CA . GLU A 1 94 ? 0.385 -12.297 19.969 1 93.69 94 GLU A CA 1
ATOM 718 C C . GLU A 1 94 ? -0.955 -11.609 19.703 1 93.69 94 GLU A C 1
ATOM 720 O O . GLU A 1 94 ? -1.166 -11.039 18.641 1 93.69 94 GLU A O 1
ATOM 725 N N . LYS A 1 95 ? -1.802 -11.68 20.75 1 93.94 95 LYS A N 1
ATOM 726 C CA . LYS A 1 95 ? -3.092 -11 20.656 1 93.94 95 LYS A CA 1
ATOM 727 C C . LYS A 1 95 ? -2.961 -9.523 21.016 1 93.94 95 LYS A C 1
ATOM 729 O O . LYS A 1 95 ? -2.961 -9.148 22.188 1 93.94 95 LYS A O 1
ATOM 734 N N . LEU A 1 96 ? -2.939 -8.711 20.016 1 91.31 96 LEU A N 1
ATOM 735 C CA . LEU A 1 96 ? -2.734 -7.281 20.219 1 91.31 96 LEU A CA 1
ATOM 736 C C . LEU A 1 96 ? -4.02 -6.609 20.703 1 91.31 96 LEU A C 1
ATOM 738 O O . LEU A 1 96 ? -3.973 -5.672 21.5 1 91.31 96 LEU A O 1
ATOM 742 N N . TYR A 1 97 ? -5.145 -7.059 20.156 1 91.25 97 TYR A N 1
ATOM 743 C CA . TYR A 1 97 ? -6.441 -6.477 20.484 1 91.25 97 TYR A CA 1
ATOM 744 C C . TYR A 1 97 ? -7.57 -7.453 20.172 1 91.25 97 TYR A C 1
ATOM 746 O O . TYR A 1 97 ? -7.547 -8.141 19.156 1 91.25 97 TYR A O 1
ATOM 754 N N . ASP A 1 98 ? -8.586 -7.543 21.109 1 92.31 98 ASP A N 1
ATOM 755 C CA . ASP A 1 98 ? -9.805 -8.312 20.891 1 92.31 98 ASP A CA 1
ATOM 756 C C . ASP A 1 98 ? -11.023 -7.574 21.438 1 92.31 98 ASP A C 1
ATOM 758 O O . ASP A 1 98 ? -10.984 -7.043 22.547 1 92.31 98 ASP A O 1
ATOM 762 N N . ASP A 1 99 ? -11.992 -7.445 20.656 1 90.38 99 ASP A N 1
ATOM 763 C CA . ASP A 1 99 ? -13.328 -7.129 21.141 1 90.38 99 ASP A CA 1
ATOM 764 C C . ASP A 1 99 ? -14.391 -7.961 20.422 1 90.38 99 ASP A C 1
ATOM 766 O O . ASP A 1 99 ? -14.078 -9 19.844 1 90.38 99 ASP A O 1
ATOM 770 N N . GLU A 1 100 ? -15.633 -7.609 20.578 1 91.19 100 GLU A N 1
ATOM 771 C CA . GLU A 1 100 ? -16.719 -8.422 20.031 1 91.19 100 GLU A CA 1
ATOM 772 C C . GLU A 1 100 ? -16.703 -8.422 18.516 1 91.19 100 GLU A C 1
ATOM 774 O O . GLU A 1 100 ? -17.172 -9.367 17.875 1 91.19 100 GLU A O 1
ATOM 779 N N . ASN A 1 101 ? -16.031 -7.41 17.938 1 92.19 101 ASN A N 1
ATOM 780 C CA . ASN A 1 101 ? -16.203 -7.23 16.484 1 92.19 101 ASN A CA 1
ATOM 781 C C . ASN A 1 101 ? -14.859 -7.27 15.766 1 92.19 101 ASN A C 1
ATOM 783 O O . ASN A 1 101 ? -14.805 -7.508 14.562 1 92.19 101 ASN A O 1
ATOM 787 N N . VAL A 1 102 ? -13.789 -7.039 16.5 1 92.94 102 VAL A N 1
ATOM 788 C CA . VAL A 1 102 ? -12.508 -6.867 15.82 1 92.94 102 VAL A CA 1
ATOM 789 C C . VAL A 1 102 ? -11.414 -7.594 16.594 1 92.94 102 VAL A C 1
ATOM 791 O O . VAL A 1 102 ? -11.398 -7.566 17.828 1 92.94 102 VAL A O 1
ATOM 794 N N . SER A 1 103 ? -10.523 -8.258 15.898 1 95.75 103 SER A N 1
ATOM 795 C CA . SER A 1 103 ? -9.32 -8.859 16.453 1 95.75 103 SER A CA 1
ATOM 796 C C . SER A 1 103 ? -8.078 -8.445 15.672 1 95.75 103 SER A C 1
ATOM 798 O O . SER A 1 103 ? -8.117 -8.367 14.438 1 95.75 103 SER A O 1
ATOM 800 N N . LYS A 1 104 ? -7.02 -8.109 16.375 1 94.88 104 LYS A N 1
ATOM 801 C CA . LYS A 1 104 ? -5.723 -7.82 15.766 1 94.88 104 LYS A CA 1
ATOM 802 C C . LYS A 1 104 ? -4.648 -8.773 16.281 1 94.88 104 LYS A C 1
ATOM 804 O O . LYS A 1 104 ? -4.488 -8.953 17.484 1 94.88 104 LYS A O 1
ATOM 809 N N . ARG A 1 105 ? -3.967 -9.414 15.383 1 96.94 105 ARG A N 1
ATOM 810 C CA . ARG A 1 105 ? -2.949 -10.406 15.711 1 96.94 105 ARG A CA 1
ATOM 811 C C . ARG A 1 105 ? -1.59 -10.008 15.148 1 96.94 105 ARG A C 1
ATOM 813 O O . ARG A 1 105 ? -1.501 -9.5 14.031 1 96.94 105 ARG A O 1
ATOM 820 N N . PHE A 1 106 ? -0.622 -10.133 15.969 1 94.44 106 PHE A N 1
ATOM 821 C CA . PHE A 1 106 ? 0.763 -10.125 15.516 1 94.44 106 PHE A CA 1
ATOM 822 C C . PHE A 1 106 ? 1.341 -11.539 15.531 1 94.44 106 PHE A C 1
ATOM 824 O O . PHE A 1 106 ? 1.221 -12.25 16.531 1 94.44 106 PHE A O 1
ATOM 831 N N . ILE A 1 107 ? 1.953 -11.977 14.406 1 97.56 107 ILE A N 1
ATOM 832 C CA . ILE A 1 107 ? 2.451 -13.344 14.281 1 97.56 107 ILE A CA 1
ATOM 833 C C . ILE A 1 107 ? 3.914 -13.32 13.844 1 97.56 107 ILE A C 1
ATOM 835 O O . ILE A 1 107 ? 4.293 -12.547 12.961 1 97.56 107 ILE A O 1
ATOM 839 N N . ILE A 1 108 ? 4.715 -14.133 14.445 1 96.44 108 ILE A N 1
ATOM 840 C CA . ILE A 1 108 ? 6.09 -14.383 14.023 1 96.44 108 ILE A CA 1
ATOM 841 C C . ILE A 1 108 ? 6.242 -15.836 13.594 1 96.44 108 ILE A C 1
ATOM 843 O O . ILE A 1 108 ? 5.836 -16.75 14.312 1 96.44 108 ILE A O 1
ATOM 847 N N . ALA A 1 109 ? 6.703 -16.031 12.43 1 97.88 109 ALA A N 1
ATOM 848 C CA . ALA A 1 109 ? 7.031 -17.375 11.945 1 97.88 109 ALA A CA 1
ATOM 849 C C . ALA A 1 109 ? 8.523 -17.656 12.094 1 97.88 109 ALA A C 1
ATOM 851 O O . ALA A 1 109 ? 9.359 -16.828 11.734 1 97.88 109 ALA A O 1
ATOM 852 N N . GLU A 1 110 ? 8.797 -18.844 12.586 1 97.5 110 GLU A N 1
ATOM 853 C CA . GLU A 1 110 ? 10.188 -19.188 12.852 1 97.5 110 GLU A CA 1
ATOM 854 C C . GLU A 1 110 ? 10.5 -20.609 12.398 1 97.5 110 GLU A C 1
ATOM 856 O O . GLU A 1 110 ? 9.617 -21.453 12.359 1 97.5 110 GLU A O 1
ATOM 861 N N . GLN A 1 111 ? 11.688 -20.812 12 1 97.12 111 GLN A N 1
ATOM 862 C CA . GLN A 1 111 ? 12.297 -22.125 11.781 1 97.12 111 GLN A CA 1
ATOM 863 C C . GLN A 1 111 ? 13.695 -22.188 12.391 1 97.12 111 GLN A C 1
ATOM 865 O O . GLN A 1 111 ? 14.523 -21.312 12.141 1 97.12 111 GLN A O 1
ATOM 870 N N . GLU A 1 112 ? 13.953 -23.172 13.234 1 95.06 112 GLU A N 1
ATOM 871 C CA . GLU A 1 112 ? 15.25 -23.391 13.867 1 95.06 112 GLU A CA 1
ATOM 872 C C . GLU A 1 112 ? 15.727 -22.141 14.609 1 95.06 112 GLU A C 1
ATOM 874 O O . GLU A 1 112 ? 16.891 -21.75 14.484 1 95.06 112 GLU A O 1
ATOM 879 N N . GLY A 1 113 ? 14.828 -21.469 15.164 1 92.12 113 GLY A N 1
ATOM 880 C CA . GLY A 1 113 ? 15.156 -20.344 16.031 1 92.12 113 GLY A CA 1
ATOM 881 C C . GLY A 1 113 ? 15.367 -19.047 15.258 1 92.12 113 GLY A C 1
ATOM 882 O O . GLY A 1 113 ? 15.703 -18.016 15.852 1 92.12 113 GLY A O 1
ATOM 883 N N . ARG A 1 114 ? 15.195 -19.109 13.969 1 93.06 114 ARG A N 1
ATOM 884 C CA . ARG A 1 114 ? 15.367 -17.906 13.141 1 93.06 114 ARG A CA 1
ATOM 885 C C . ARG A 1 114 ? 14.023 -17.391 12.633 1 93.06 114 ARG A C 1
ATOM 887 O O . ARG A 1 114 ? 13.18 -18.172 12.188 1 93.06 114 ARG A O 1
ATOM 894 N N . HIS A 1 115 ? 13.859 -16.062 12.727 1 95.06 115 HIS A N 1
ATOM 895 C CA . HIS A 1 115 ? 12.648 -15.438 12.195 1 95.06 115 HIS A CA 1
ATOM 896 C C . HIS A 1 115 ? 12.617 -15.5 10.672 1 95.06 115 HIS A C 1
ATOM 898 O O . HIS A 1 115 ? 13.625 -15.227 10.016 1 95.06 115 HIS A O 1
ATOM 904 N N . ARG A 1 116 ? 11.469 -15.883 10.148 1 96.12 116 ARG A N 1
ATOM 905 C CA . ARG A 1 116 ? 11.336 -15.969 8.703 1 96.12 116 ARG A CA 1
ATOM 906 C C . ARG A 1 116 ? 10.414 -14.875 8.172 1 96.12 116 ARG A C 1
ATOM 908 O O . ARG A 1 116 ? 10.68 -14.289 7.117 1 96.12 116 ARG A O 1
ATOM 915 N N . LEU A 1 117 ? 9.344 -14.625 8.914 1 96.56 117 LEU A N 1
ATOM 916 C CA . LEU A 1 117 ? 8.438 -13.531 8.57 1 96.56 117 LEU A CA 1
ATOM 917 C C . LEU A 1 117 ? 7.664 -13.062 9.797 1 96.56 117 LEU A C 1
ATOM 919 O O . LEU A 1 117 ? 7.637 -13.758 10.82 1 96.56 117 LEU A O 1
ATOM 923 N N . THR A 1 118 ? 7.168 -11.906 9.727 1 95.75 118 THR A N 1
ATOM 924 C CA . THR A 1 118 ? 6.152 -11.414 10.648 1 95.75 118 THR A CA 1
ATOM 925 C C . THR A 1 118 ? 4.926 -10.914 9.883 1 95.75 118 THR A C 1
ATOM 927 O O . THR A 1 118 ? 5.023 -10.547 8.719 1 95.75 118 THR A O 1
ATOM 930 N N . CYS A 1 119 ? 3.82 -10.945 10.555 1 96.62 119 CYS A N 1
ATOM 931 C CA . CYS A 1 119 ? 2.654 -10.344 9.922 1 96.62 119 CYS A CA 1
ATOM 932 C C . CYS A 1 119 ? 1.683 -9.805 10.969 1 96.62 119 CYS A C 1
ATOM 934 O O . CYS A 1 119 ? 1.708 -10.234 12.125 1 96.62 119 CYS A O 1
ATOM 936 N N . LEU A 1 120 ? 1.016 -8.844 10.617 1 95.88 120 LEU A N 1
ATOM 937 C CA . LEU A 1 120 ? -0.092 -8.25 11.352 1 95.88 120 LEU A CA 1
ATOM 938 C C . LEU A 1 120 ? -1.404 -8.422 10.594 1 95.88 120 LEU A C 1
ATOM 940 O O . LEU A 1 120 ? -1.477 -8.133 9.398 1 95.88 120 LEU A O 1
ATOM 944 N N . ILE A 1 121 ? -2.4 -8.875 11.312 1 97.75 121 ILE A N 1
ATOM 945 C CA . ILE A 1 121 ? -3.676 -9.188 10.672 1 97.75 121 ILE A CA 1
ATOM 946 C C . ILE A 1 121 ? -4.816 -8.531 11.453 1 97.75 121 ILE A C 1
ATOM 948 O O . ILE A 1 121 ? -4.879 -8.641 12.68 1 97.75 121 ILE A O 1
ATOM 952 N N . THR A 1 122 ? -5.648 -7.84 10.773 1 96.19 122 THR A N 1
ATOM 953 C CA . THR A 1 122 ? -6.91 -7.363 11.336 1 96.19 122 THR A CA 1
ATOM 954 C C . THR A 1 122 ? -8.078 -8.227 10.859 1 96.19 122 THR A C 1
ATOM 956 O O . THR A 1 122 ? -8.242 -8.445 9.656 1 96.19 122 THR A O 1
ATOM 959 N N . LEU A 1 123 ? -8.82 -8.703 11.789 1 97.19 123 LEU A N 1
ATOM 960 C CA . LEU A 1 123 ? -9.953 -9.578 11.484 1 97.19 123 LEU A CA 1
ATOM 961 C C . LEU A 1 123 ? -11.242 -9.008 12.078 1 97.19 123 LEU A C 1
ATOM 963 O O . LEU A 1 123 ? -11.211 -8.352 13.125 1 97.19 123 LEU A O 1
ATOM 967 N N . ARG A 1 124 ? -12.273 -9.312 11.406 1 94.88 124 ARG A N 1
ATOM 968 C CA . ARG A 1 124 ? -13.578 -8.805 11.82 1 94.88 124 ARG A CA 1
ATOM 969 C C . ARG A 1 124 ? -14.602 -9.93 11.906 1 94.88 124 ARG A C 1
ATOM 971 O O . ARG A 1 124 ? -14.555 -10.883 11.133 1 94.88 124 ARG A O 1
ATOM 978 N N . ARG A 1 125 ? -15.492 -9.75 12.82 1 94.38 125 ARG A N 1
ATOM 979 C CA . ARG A 1 125 ? -16.609 -10.68 12.859 1 94.38 125 ARG A CA 1
ATOM 980 C C . ARG A 1 125 ? -17.422 -10.617 11.562 1 94.38 125 ARG A C 1
ATOM 982 O O . ARG A 1 125 ? -17.828 -9.531 11.133 1 94.38 125 ARG A O 1
ATOM 989 N N . PRO A 1 126 ? -17.641 -11.781 11 1 90.75 126 PRO A N 1
ATOM 990 C CA . PRO A 1 126 ? -18.406 -11.766 9.75 1 90.75 126 PRO A CA 1
ATOM 991 C C . PRO A 1 126 ? -19.766 -11.117 9.898 1 90.75 126 PRO A C 1
ATOM 993 O O . PRO A 1 126 ? -20.438 -11.312 10.914 1 90.75 126 PRO A O 1
ATOM 996 N N . GLY A 1 127 ? -20.125 -10.32 8.922 1 80.88 127 GLY A N 1
ATOM 997 C CA . GLY A 1 127 ? -21.453 -9.703 8.891 1 80.88 127 GLY A CA 1
ATOM 998 C C . GLY A 1 127 ? -21.531 -8.43 9.703 1 80.88 127 GLY A C 1
ATOM 999 O O . GLY A 1 127 ? -22.609 -7.84 9.844 1 80.88 127 GLY A O 1
ATOM 1000 N N . THR A 1 128 ? -20.406 -8.07 10.336 1 80.31 128 THR A N 1
ATOM 1001 C CA . THR A 1 128 ? -20.422 -6.809 11.062 1 80.31 128 THR A CA 1
ATOM 1002 C C . THR A 1 128 ? -20.812 -5.656 10.141 1 80.31 128 THR A C 1
ATOM 1004 O O . THR A 1 128 ? -20.266 -5.531 9.039 1 80.31 128 THR A O 1
ATOM 1007 N N . LYS A 1 129 ? -22 -5.043 10.555 1 65 129 LYS A N 1
ATOM 1008 C CA . LYS A 1 129 ? -22.516 -3.955 9.734 1 65 129 LYS A CA 1
ATOM 1009 C C . LYS A 1 129 ? -21.828 -2.635 10.07 1 65 129 LYS A C 1
ATOM 1011 O O . LYS A 1 129 ? -21.391 -2.424 11.203 1 65 129 LYS A O 1
ATOM 1016 N N . PRO A 1 130 ? -21.766 -1.955 8.93 1 60.31 130 PRO A N 1
ATOM 1017 C CA . PRO A 1 130 ? -21.219 -0.619 9.203 1 60.31 130 PRO A CA 1
ATOM 1018 C C . PRO A 1 130 ? -22.078 0.161 10.211 1 60.31 130 PRO A C 1
ATOM 1020 O O . PRO A 1 130 ? -23.25 -0.147 10.398 1 60.31 130 PRO A O 1
ATOM 1023 N N . PHE A 1 131 ? -21.453 0.817 11.141 1 56.56 131 PHE A N 1
ATOM 1024 C CA . PHE A 1 131 ? -22.078 1.579 12.219 1 56.56 131 PHE A CA 1
ATOM 1025 C C . PHE A 1 131 ? -23.281 2.371 11.703 1 56.56 131 PHE A C 1
ATOM 1027 O O . PHE A 1 131 ? -24.234 2.623 12.445 1 56.56 131 PHE A O 1
ATOM 1034 N N . HIS A 1 132 ? -23.188 2.857 10.562 1 55.12 132 HIS A N 1
ATOM 1035 C CA . HIS A 1 132 ? -24.312 3.67 10.094 1 55.12 132 HIS A CA 1
ATOM 1036 C C . HIS A 1 132 ? -24.969 3.043 8.867 1 55.12 132 HIS A C 1
ATOM 1038 O O . HIS A 1 132 ? -24.297 2.365 8.078 1 55.12 132 HIS A O 1
ATOM 1044 N N . ASP A 1 133 ? -26.328 2.764 8.977 1 51.31 133 ASP A N 1
ATOM 1045 C CA . ASP A 1 133 ? -27.219 2.182 7.977 1 51.31 133 ASP A CA 1
ATOM 1046 C C . ASP A 1 133 ? -26.984 2.797 6.602 1 51.31 133 ASP A C 1
ATOM 1048 O O . ASP A 1 133 ? -27.766 2.58 5.672 1 51.31 133 ASP A O 1
ATOM 1052 N N . SER A 1 134 ? -26.328 3.865 6.512 1 51.69 134 SER A N 1
ATOM 1053 C CA . SER A 1 134 ? -26.406 4.664 5.293 1 51.69 134 SER A CA 1
ATOM 1054 C C . SER A 1 134 ? -25.938 3.871 4.078 1 51.69 134 SER A C 1
ATOM 1056 O O . SER A 1 134 ? -25.203 2.883 4.223 1 51.69 134 SER A O 1
ATOM 1058 N N . ASP A 1 135 ? -26.641 4.117 3.045 1 58.22 135 ASP A N 1
ATOM 1059 C CA . ASP A 1 135 ? -26.266 3.736 1.688 1 58.22 135 ASP A CA 1
ATOM 1060 C C . ASP A 1 135 ? -24.75 3.775 1.512 1 58.22 135 ASP A C 1
ATOM 1062 O O . ASP A 1 135 ? -24.172 4.828 1.213 1 58.22 135 ASP A O 1
ATOM 1066 N N . ASN A 1 136 ? -24.078 2.785 1.958 1 70.44 136 ASN A N 1
ATOM 1067 C CA . ASN A 1 136 ? -22.625 2.736 2.051 1 70.44 136 ASN A CA 1
ATOM 1068 C C . ASN A 1 136 ? -21.969 2.916 0.685 1 70.44 136 ASN A C 1
ATOM 1070 O O . ASN A 1 136 ? -22.281 2.201 -0.264 1 70.44 136 ASN A O 1
ATOM 1074 N N . LEU A 1 137 ? -21.391 4.129 0.46 1 83.88 137 LEU A N 1
ATOM 1075 C CA . LEU A 1 137 ? -20.625 4.363 -0.757 1 83.88 137 LEU A CA 1
ATOM 1076 C C . LEU A 1 137 ? -19.641 3.229 -1.006 1 83.88 137 LEU A C 1
ATOM 1078 O O . LEU A 1 137 ? -19.016 2.725 -0.067 1 83.88 137 LEU A O 1
ATOM 1082 N N . ASP A 1 138 ? -19.797 2.643 -2.121 1 89.12 138 ASP A N 1
ATOM 1083 C CA . ASP A 1 138 ? -18.828 1.681 -2.629 1 89.12 138 ASP A CA 1
ATOM 1084 C C . ASP A 1 138 ? -18.016 2.273 -3.783 1 89.12 138 ASP A C 1
ATOM 1086 O O . ASP A 1 138 ? -18.578 2.559 -4.848 1 89.12 138 ASP A O 1
ATOM 1090 N N . ILE A 1 139 ? -16.812 2.574 -3.537 1 92.75 139 ILE A N 1
ATOM 1091 C CA . ILE A 1 139 ? -15.93 3.178 -4.535 1 92.75 139 ILE A CA 1
ATOM 1092 C C . ILE A 1 139 ? -14.812 2.201 -4.898 1 92.75 139 ILE A C 1
ATOM 1094 O O . ILE A 1 139 ? -14.148 1.649 -4.02 1 92.75 139 ILE A O 1
ATOM 1098 N N . SER A 1 140 ? -14.68 1.961 -6.18 1 94.88 140 SER A N 1
ATOM 1099 C CA . SER A 1 140 ? -13.68 1.008 -6.652 1 94.88 140 SER A CA 1
ATOM 1100 C C . SER A 1 140 ? -13.039 1.478 -7.953 1 94.88 140 SER A C 1
ATOM 1102 O O . SER A 1 140 ? -13.617 2.297 -8.672 1 94.88 140 SER A O 1
ATOM 1104 N N . ILE A 1 141 ? -11.852 0.979 -8.164 1 95.81 141 ILE A N 1
ATOM 1105 C CA . ILE A 1 141 ? -11.289 1.114 -9.508 1 95.81 141 ILE A CA 1
ATOM 1106 C C . ILE A 1 141 ? -12.164 0.364 -10.508 1 95.81 141 ILE A C 1
ATOM 1108 O O . ILE A 1 141 ? -12.828 -0.616 -10.156 1 95.81 141 ILE A O 1
ATOM 1112 N N . PRO A 1 142 ? -12.164 0.842 -11.719 1 96 142 PRO A N 1
ATOM 1113 C CA . PRO A 1 142 ? -13 0.15 -12.711 1 96 142 PRO A CA 1
ATOM 1114 C C . PRO A 1 142 ? -12.453 -1.229 -13.078 1 96 142 PRO A C 1
ATOM 1116 O O . PRO A 1 142 ? -11.266 -1.499 -12.891 1 96 142 PRO A O 1
ATOM 1119 N N . VAL A 1 143 ? -13.328 -2.098 -13.57 1 96.62 143 VAL A N 1
ATOM 1120 C CA . VAL A 1 143 ? -12.961 -3.418 -14.078 1 96.62 143 VAL A CA 1
ATOM 1121 C C . VAL A 1 143 ? -11.883 -3.281 -15.148 1 96.62 143 VAL A C 1
ATOM 1123 O O . VAL A 1 143 ? -11.953 -2.396 -16 1 96.62 143 VAL A O 1
ATOM 1126 N N . PRO A 1 144 ? -10.852 -4.078 -15.039 1 96.75 144 PRO A N 1
ATOM 1127 C CA . PRO A 1 144 ? -9.82 -3.971 -16.078 1 96.75 144 PRO A CA 1
ATOM 1128 C C . PRO A 1 144 ? -10.344 -4.297 -17.469 1 96.75 144 PRO A C 1
ATOM 1130 O O . PRO A 1 144 ? -11.086 -5.273 -17.641 1 96.75 144 PRO A O 1
ATOM 1133 N N . LYS A 1 145 ? -9.945 -3.521 -18.484 1 95.56 145 LYS A N 1
ATOM 1134 C CA . LYS A 1 145 ? -10.383 -3.697 -19.859 1 95.56 145 LYS A CA 1
ATOM 1135 C C . LYS A 1 145 ? -10.094 -5.113 -20.359 1 95.56 145 LYS A C 1
ATOM 1137 O O . LYS A 1 145 ? -10.891 -5.688 -21.109 1 95.56 145 LYS A O 1
ATOM 1142 N N . ILE A 1 146 ? -9.023 -5.703 -19.859 1 97.12 146 ILE A N 1
ATOM 1143 C CA . ILE A 1 146 ? -8.602 -7.031 -20.312 1 97.12 146 ILE A CA 1
ATOM 1144 C C . ILE A 1 146 ? -9.625 -8.07 -19.859 1 97.12 146 ILE A C 1
ATOM 1146 O O . ILE A 1 146 ? -9.898 -9.031 -20.578 1 97.12 146 ILE A O 1
ATOM 1150 N N . GLN A 1 147 ? -10.133 -7.91 -18.656 1 97.75 147 GLN A N 1
ATOM 1151 C CA . GLN A 1 147 ? -11.141 -8.859 -18.188 1 97.75 147 GLN A CA 1
ATOM 1152 C C . GLN A 1 147 ? -12.398 -8.789 -19.047 1 97.75 147 GLN A C 1
ATOM 1154 O O . GLN A 1 147 ? -13.023 -9.812 -19.328 1 97.75 147 GLN A O 1
ATOM 1159 N N . LEU A 1 148 ? -12.75 -7.578 -19.516 1 97.69 148 LEU A N 1
ATOM 1160 C CA . LEU A 1 148 ? -13.898 -7.406 -20.391 1 97.69 148 LEU A CA 1
ATOM 1161 C C . LEU A 1 148 ? -13.617 -7.988 -21.781 1 97.69 148 LEU A C 1
ATOM 1163 O O . LEU A 1 148 ? -14.5 -8.57 -22.406 1 97.69 148 LEU A O 1
ATOM 1167 N N . LYS A 1 149 ? -12.414 -7.84 -22.203 1 96.75 149 LYS A N 1
ATOM 1168 C CA . LYS A 1 149 ? -11.992 -8.32 -23.516 1 96.75 149 LYS A CA 1
ATOM 1169 C C . LYS A 1 149 ? -12 -9.844 -23.578 1 96.75 149 LYS A C 1
ATOM 1171 O O . LYS A 1 149 ? -12.25 -10.43 -24.625 1 96.75 149 LYS A O 1
ATOM 1176 N N . HIS A 1 150 ? -11.695 -10.484 -22.438 1 97.31 150 HIS A N 1
ATOM 1177 C CA . HIS A 1 150 ? -11.609 -11.938 -22.375 1 97.31 150 HIS A CA 1
ATOM 1178 C C . HIS A 1 150 ? -12.594 -12.508 -21.344 1 97.31 150 HIS A C 1
ATOM 1180 O O . HIS A 1 150 ? -12.18 -13.031 -20.312 1 97.31 150 HIS A O 1
ATOM 1186 N N . PRO A 1 151 ? -13.797 -12.586 -21.672 1 96 151 PRO A N 1
ATOM 1187 C CA . PRO A 1 151 ? -14.797 -13.07 -20.734 1 96 151 PRO A CA 1
ATOM 1188 C C . PRO A 1 151 ? -14.633 -14.555 -20.406 1 96 151 PRO A C 1
ATOM 1190 O O . PRO A 1 151 ? -15.188 -15.047 -19.422 1 96 151 PRO A O 1
ATOM 1193 N N . ASP A 1 152 ? -13.93 -15.336 -21.312 1 97.25 152 ASP A N 1
ATOM 1194 C CA . ASP A 1 152 ? -13.68 -16.75 -21.078 1 97.25 152 ASP A CA 1
ATOM 1195 C C . ASP A 1 152 ? -12.188 -17.062 -21.094 1 97.25 152 ASP A C 1
ATOM 1197 O O . ASP A 1 152 ? -11.648 -17.547 -22.078 1 97.25 152 ASP A O 1
ATOM 1201 N N . PRO A 1 153 ? -11.531 -16.969 -19.969 1 97.31 153 PRO A N 1
ATOM 1202 C CA . PRO A 1 153 ? -10.086 -17.172 -19.906 1 97.31 153 PRO A CA 1
ATOM 1203 C C . PRO A 1 153 ? -9.672 -18.609 -20.25 1 97.31 153 PRO A C 1
ATOM 1205 O O . PRO A 1 153 ? -8.492 -18.875 -20.484 1 97.31 153 PRO A O 1
ATOM 1208 N N . ASP A 1 154 ? -10.578 -19.547 -20.312 1 95.75 154 ASP A N 1
ATOM 1209 C CA . ASP A 1 154 ? -10.273 -20.906 -20.75 1 95.75 154 ASP A CA 1
ATOM 1210 C C . ASP A 1 154 ? -9.75 -20.922 -22.188 1 95.75 154 ASP A C 1
ATOM 1212 O O . ASP A 1 154 ? -9.109 -21.891 -22.609 1 95.75 154 ASP A O 1
ATOM 1216 N N . LYS A 1 155 ? -10.031 -19.891 -22.906 1 95.31 155 LYS A N 1
ATOM 1217 C CA . LYS A 1 155 ? -9.648 -19.812 -24.312 1 95.31 155 LYS A CA 1
ATOM 1218 C C . LYS A 1 155 ? -8.273 -19.172 -24.469 1 95.31 155 LYS A C 1
ATOM 1220 O O . LYS A 1 155 ? -7.758 -19.078 -25.578 1 95.31 155 LYS A O 1
ATOM 1225 N N . LEU A 1 156 ? -7.699 -18.766 -23.359 1 96.38 156 LEU A N 1
ATOM 1226 C CA . LEU A 1 156 ? -6.379 -18.141 -23.375 1 96.38 156 LEU A CA 1
ATOM 1227 C C . LEU A 1 156 ? -5.285 -19.172 -23.141 1 96.38 156 LEU A C 1
ATOM 1229 O O . LEU A 1 156 ? -5.578 -20.344 -22.859 1 96.38 156 LEU A O 1
ATOM 1233 N N . HIS A 1 157 ? -4.035 -18.719 -23.312 1 94.31 157 HIS A N 1
ATOM 1234 C CA . HIS A 1 157 ? -2.92 -19.578 -22.906 1 94.31 157 HIS A CA 1
ATOM 1235 C C . HIS A 1 157 ? -2.947 -19.828 -21.406 1 94.31 157 HIS A C 1
ATOM 1237 O O . HIS A 1 157 ? -3.158 -18.906 -20.625 1 94.31 157 HIS A O 1
ATOM 1243 N N . GLN A 1 158 ? -2.732 -21.094 -21.047 1 92.88 158 GLN A N 1
ATOM 1244 C CA . GLN A 1 158 ? -2.785 -21.438 -19.625 1 92.88 158 GLN A CA 1
ATOM 1245 C C . GLN A 1 158 ? -1.473 -22.062 -19.172 1 92.88 158 GLN A C 1
ATOM 1247 O O . GLN A 1 158 ? -0.822 -22.781 -19.922 1 92.88 158 GLN A O 1
ATOM 1252 N N . VAL A 1 159 ? -1.101 -21.734 -17.922 1 89.56 159 VAL A N 1
ATOM 1253 C CA . VAL A 1 159 ? 0.053 -22.359 -17.297 1 89.56 159 VAL A CA 1
ATOM 1254 C C . VAL A 1 159 ? -0.315 -22.812 -15.883 1 89.56 159 VAL A C 1
ATOM 1256 O O . VAL A 1 159 ? -1.043 -22.109 -15.172 1 89.56 159 VAL A O 1
ATOM 1259 N N . GLN A 1 160 ? 0.061 -24.141 -15.438 1 85 160 GLN A N 1
ATOM 1260 C CA . GLN A 1 160 ? -0.287 -24.703 -14.133 1 85 160 GLN A CA 1
ATOM 1261 C C . GLN A 1 160 ? 0.924 -25.375 -13.477 1 85 160 GLN A C 1
ATOM 1263 O O . GLN A 1 160 ? 0.794 -26.031 -12.445 1 85 160 GLN A O 1
ATOM 1268 N N . ARG A 1 161 ? 2.066 -25.219 -13.688 1 66.38 161 ARG A N 1
ATOM 1269 C CA . ARG A 1 161 ? 3.145 -26.094 -13.227 1 66.38 161 ARG A CA 1
ATOM 1270 C C . ARG A 1 161 ? 3.668 -25.641 -11.867 1 66.38 161 ARG A C 1
ATOM 1272 O O . ARG A 1 161 ? 4.355 -26.391 -11.18 1 66.38 161 ARG A O 1
ATOM 1279 N N . THR A 1 162 ? 3.207 -24.453 -11.258 1 63.81 162 THR A N 1
ATOM 1280 C CA . THR A 1 162 ? 3.49 -24.141 -9.859 1 63.81 162 THR A CA 1
ATOM 1281 C C . THR A 1 162 ? 2.41 -24.719 -8.953 1 63.81 162 THR A C 1
ATOM 1283 O O . THR A 1 162 ? 1.318 -25.062 -9.414 1 63.81 162 THR A O 1
ATOM 1286 N N . ASP A 1 163 ? 2.855 -25.625 -7.852 1 78 163 ASP A N 1
ATOM 1287 C CA . ASP A 1 163 ? 2.135 -26.484 -6.918 1 78 163 ASP A CA 1
ATOM 1288 C C . ASP A 1 163 ? 0.626 -26.266 -7.027 1 78 163 ASP A C 1
ATOM 1290 O O . ASP A 1 163 ? -0.106 -27.156 -7.457 1 78 163 ASP A O 1
ATOM 1294 N N . PHE A 1 164 ? 0.132 -24.984 -6.91 1 90.69 164 PHE A N 1
ATOM 1295 C CA . PHE A 1 164 ? -1.315 -24.844 -6.816 1 90.69 16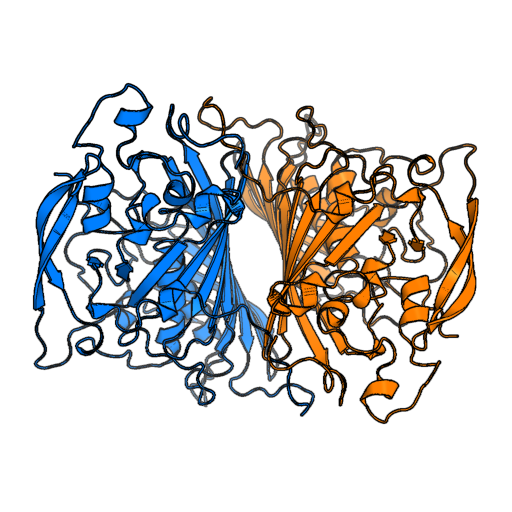4 PHE A CA 1
ATOM 1296 C C . PHE A 1 164 ? -1.81 -23.734 -7.734 1 90.69 164 PHE A C 1
ATOM 1298 O O . PHE A 1 164 ? -3.008 -23.641 -8.008 1 90.69 164 PHE A O 1
ATOM 1305 N N . ILE A 1 165 ? -0.922 -22.953 -8.344 1 92.81 165 ILE A N 1
ATOM 1306 C CA . ILE A 1 165 ? -1.338 -21.734 -9.031 1 92.81 165 ILE A CA 1
ATOM 1307 C C . ILE A 1 165 ? -1.608 -22.031 -10.508 1 92.81 165 ILE A C 1
ATOM 1309 O O . ILE A 1 165 ? -0.794 -22.688 -11.172 1 92.81 165 ILE A O 1
ATOM 1313 N N . ARG A 1 166 ? -2.68 -21.594 -10.969 1 93.69 166 ARG A N 1
ATOM 1314 C CA . ARG A 1 166 ? -2.967 -21.578 -12.398 1 93.69 166 ARG A CA 1
ATOM 1315 C C . ARG A 1 166 ? -3.088 -20.156 -12.914 1 93.69 166 ARG A C 1
ATOM 1317 O O . ARG A 1 166 ? -3.625 -19.281 -12.227 1 93.69 166 ARG A O 1
ATOM 1324 N N . ASN A 1 167 ? -2.58 -19.922 -14.086 1 95.06 167 ASN A N 1
ATOM 1325 C CA . ASN A 1 167 ? -2.689 -18.625 -14.742 1 95.06 167 ASN A CA 1
ATOM 1326 C C . ASN A 1 167 ? -3.18 -18.766 -16.188 1 95.06 167 ASN A C 1
ATOM 1328 O O . ASN A 1 167 ? -3 -19.812 -16.797 1 95.06 167 ASN A O 1
ATOM 1332 N N . ALA A 1 168 ? -3.812 -17.781 -16.656 1 96.56 168 ALA A N 1
ATOM 1333 C CA . ALA A 1 168 ? -4.168 -17.609 -18.062 1 96.56 168 ALA A CA 1
ATOM 1334 C C . ALA A 1 168 ? -3.846 -16.188 -18.531 1 96.56 168 ALA A C 1
ATOM 1336 O O . ALA A 1 168 ? -3.998 -15.227 -17.781 1 96.56 168 ALA A O 1
ATOM 1337 N N . PHE A 1 169 ? -3.33 -16.094 -19.734 1 95.5 169 PHE A N 1
ATOM 1338 C CA . PHE A 1 169 ? -2.934 -14.797 -20.266 1 95.5 169 PHE A CA 1
ATOM 1339 C C . PHE A 1 169 ? -3.025 -14.781 -21.781 1 95.5 169 PHE A C 1
ATOM 1341 O O . PHE A 1 169 ? -2.914 -15.82 -22.422 1 95.5 169 PHE A O 1
ATOM 1348 N N . GLY A 1 170 ? -3.316 -13.664 -22.328 1 93.12 170 GLY A N 1
ATOM 1349 C CA . GLY A 1 170 ? -3.438 -13.492 -23.766 1 93.12 170 GLY A CA 1
ATOM 1350 C C . GLY A 1 170 ? -2.164 -12.992 -24.422 1 93.12 170 GLY A C 1
ATOM 1351 O O . GLY A 1 170 ? -1.103 -12.977 -23.797 1 93.12 170 GLY A O 1
ATOM 1352 N N . LYS A 1 171 ? -2.254 -12.641 -25.688 1 92.81 171 LYS A N 1
ATOM 1353 C CA . LYS A 1 171 ? -1.125 -12.156 -26.469 1 92.81 171 LYS A CA 1
ATOM 1354 C C . LYS A 1 171 ? -0.598 -10.836 -25.922 1 92.81 171 LYS A C 1
ATOM 1356 O O . LYS A 1 171 ? 0.597 -10.547 -26.016 1 92.81 171 LYS A O 1
ATOM 1361 N N . GLU A 1 172 ? -1.482 -10.094 -25.328 1 93.56 172 GLU A N 1
ATOM 1362 C CA . GLU A 1 172 ? -1.117 -8.781 -24.797 1 93.56 172 GLU A CA 1
ATOM 1363 C C . GLU A 1 172 ? -0.06 -8.898 -23.703 1 93.56 172 GLU A C 1
ATOM 1365 O O . GLU A 1 172 ? 0.758 -7.996 -23.516 1 93.56 172 GLU A O 1
ATOM 1370 N N . PHE A 1 173 ? -0.087 -9.984 -22.938 1 94.38 173 PHE A N 1
ATOM 1371 C CA . PHE A 1 173 ? 0.905 -10.195 -21.891 1 94.38 173 PHE A CA 1
ATOM 1372 C C . PHE A 1 173 ? 2.262 -10.539 -22.5 1 94.38 173 PHE A C 1
ATOM 1374 O O . PHE A 1 173 ? 3.301 -10.117 -21.984 1 94.38 173 PHE A O 1
ATOM 1381 N N . MET A 1 174 ? 2.277 -11.211 -23.609 1 93.19 174 MET A N 1
ATOM 1382 C CA . MET A 1 174 ? 3.508 -11.742 -24.188 1 93.19 174 MET A CA 1
ATOM 1383 C C . MET A 1 174 ? 4.148 -10.734 -25.125 1 93.19 174 MET A C 1
ATOM 1385 O O . MET A 1 174 ? 5.367 -10.742 -25.328 1 93.19 174 MET A O 1
ATOM 1389 N N . ASP A 1 175 ? 3.307 -9.898 -25.766 1 94.56 175 ASP A N 1
ATOM 1390 C CA . ASP A 1 175 ? 3.768 -8.961 -26.797 1 94.56 175 ASP A CA 1
ATOM 1391 C C . ASP A 1 175 ? 3.213 -7.562 -26.547 1 94.56 175 ASP A C 1
ATOM 1393 O O . ASP A 1 175 ? 2.039 -7.297 -26.812 1 94.56 175 ASP A O 1
ATOM 1397 N N . TYR A 1 176 ? 4.102 -6.684 -26.172 1 93.69 176 TYR A N 1
ATOM 1398 C CA . TYR A 1 176 ? 3.66 -5.332 -25.844 1 93.69 176 TYR A CA 1
ATOM 1399 C C . TYR A 1 176 ? 3.127 -4.613 -27.078 1 93.69 176 TYR A C 1
ATOM 1401 O O . TYR A 1 176 ? 2.424 -3.609 -26.969 1 93.69 176 TYR A O 1
ATOM 1409 N N . LYS A 1 177 ? 3.414 -5.098 -28.281 1 94.56 177 LYS A N 1
ATOM 1410 C CA . LYS A 1 177 ? 2.904 -4.488 -29.5 1 94.56 177 LYS A CA 1
ATOM 1411 C C . LYS A 1 177 ? 1.393 -4.66 -29.625 1 94.56 177 LYS A C 1
ATOM 1413 O O . LYS A 1 177 ? 0.737 -3.945 -30.375 1 94.56 177 LYS A O 1
ATOM 1418 N N . GLU A 1 178 ? 0.862 -5.633 -28.875 1 94.62 178 GLU A N 1
ATOM 1419 C CA . GLU A 1 178 ? -0.581 -5.852 -28.828 1 94.62 178 GLU A CA 1
ATOM 1420 C C . GLU A 1 178 ? -1.266 -4.809 -27.938 1 94.62 178 GLU A C 1
ATOM 1422 O O . GLU A 1 178 ? -2.494 -4.77 -27.859 1 94.62 178 GLU A O 1
ATOM 1427 N N . CYS A 1 179 ? -0.474 -3.965 -27.25 1 94.94 179 CYS A N 1
ATOM 1428 C CA . CYS A 1 179 ? -0.952 -2.889 -26.391 1 94.94 179 CYS A CA 1
ATOM 1429 C C . CYS A 1 179 ? -0.355 -1.551 -26.812 1 94.94 179 CYS A C 1
ATOM 1431 O O . CYS A 1 179 ? 0.361 -0.917 -26.031 1 94.94 179 CYS A O 1
ATOM 1433 N N . PRO A 1 180 ? -0.707 -1.015 -27.891 1 94.94 180 PRO A N 1
ATOM 1434 C CA . PRO A 1 180 ? -0.069 0.198 -28.422 1 94.94 180 PRO A CA 1
ATOM 1435 C C . PRO A 1 180 ? -0.268 1.405 -27.5 1 94.94 180 PRO A C 1
ATOM 1437 O O . PRO A 1 180 ? 0.546 2.332 -27.516 1 94.94 180 PRO A O 1
ATOM 1440 N N . GLU A 1 181 ? -1.341 1.375 -26.719 1 93.56 181 GLU A N 1
ATOM 1441 C CA . GLU A 1 181 ? -1.604 2.477 -25.797 1 93.56 181 GLU A CA 1
ATOM 1442 C C . GLU A 1 181 ? -0.473 2.633 -24.781 1 93.56 181 GLU A C 1
ATOM 1444 O O . GLU A 1 181 ? -0.285 3.711 -24.219 1 93.56 181 GLU A O 1
ATOM 1449 N N . GLU A 1 182 ? 0.306 1.62 -24.531 1 95.06 182 GLU A N 1
ATOM 1450 C CA . GLU A 1 182 ? 1.39 1.656 -23.562 1 95.06 182 GLU A CA 1
ATOM 1451 C C . GLU A 1 182 ? 2.52 2.572 -24.016 1 95.06 182 GLU A C 1
ATOM 1453 O O . GLU A 1 182 ? 3.289 3.078 -23.203 1 95.06 182 GLU A O 1
ATOM 1458 N N . ASN A 1 183 ? 2.609 2.758 -25.312 1 94.25 183 ASN A N 1
ATOM 1459 C CA . ASN A 1 183 ? 3.703 3.557 -25.859 1 94.25 183 ASN A CA 1
ATOM 1460 C C . ASN A 1 183 ? 3.627 5.008 -25.391 1 94.25 183 ASN A C 1
ATOM 1462 O O . ASN A 1 183 ? 4.641 5.707 -25.359 1 94.25 183 ASN A O 1
ATOM 1466 N N . GLU A 1 184 ? 2.463 5.379 -25 1 94.25 184 GLU A N 1
ATOM 1467 C CA . GLU A 1 184 ? 2.275 6.77 -24.594 1 94.25 184 GLU A CA 1
ATOM 1468 C C . GLU A 1 184 ? 2.316 6.91 -23.078 1 94.25 184 GLU A C 1
ATOM 1470 O O . GLU A 1 184 ? 2.191 8.016 -22.547 1 94.25 184 GLU A O 1
ATOM 1475 N N . LEU A 1 185 ? 2.514 5.852 -22.453 1 95.88 185 LEU A N 1
ATOM 1476 C CA . LEU A 1 185 ? 2.471 5.859 -20.984 1 95.88 185 LEU A CA 1
ATOM 1477 C C . LEU A 1 185 ? 3.867 5.695 -20.406 1 95.88 185 LEU A C 1
ATOM 1479 O O . LEU A 1 185 ? 4.719 5.027 -21 1 95.88 185 LEU A O 1
ATOM 1483 N N . TYR A 1 186 ? 4.023 6.344 -19.219 1 95.75 186 TYR A N 1
ATOM 1484 C CA . TYR A 1 186 ? 5.18 5.973 -18.422 1 95.75 186 TYR A CA 1
ATOM 1485 C C . TYR A 1 186 ? 5.094 4.516 -17.984 1 95.75 186 TYR A C 1
ATOM 1487 O O . TYR A 1 186 ? 4 3.99 -17.766 1 95.75 186 TYR A O 1
ATOM 1495 N N . ALA A 1 187 ? 6.297 3.873 -17.875 1 95.88 187 ALA A N 1
ATOM 1496 C CA . ALA A 1 187 ? 6.336 2.48 -17.422 1 95.88 187 ALA A CA 1
ATOM 1497 C C . ALA A 1 187 ? 5.516 2.287 -16.156 1 95.88 187 ALA A C 1
ATOM 1499 O O . ALA A 1 187 ? 4.77 1.313 -16.031 1 95.88 187 ALA A O 1
ATOM 1500 N N . ALA A 1 188 ? 5.57 3.258 -15.273 1 96.19 188 ALA A N 1
ATOM 1501 C CA . ALA A 1 188 ? 4.906 3.178 -13.969 1 96.19 188 ALA A CA 1
ATOM 1502 C C . ALA A 1 188 ? 3.393 3.293 -14.117 1 96.19 188 ALA A C 1
ATOM 1504 O O . ALA A 1 188 ? 2.65 3.072 -13.164 1 96.19 188 ALA A O 1
ATOM 1505 N N . GLU A 1 189 ? 2.895 3.58 -15.297 1 96.12 189 GLU A N 1
ATOM 1506 C CA . GLU A 1 189 ? 1.464 3.75 -15.539 1 96.12 189 GLU A CA 1
ATOM 1507 C C . GLU A 1 189 ? 0.896 2.58 -16.344 1 96.12 189 GLU A C 1
ATOM 1509 O O . GLU A 1 189 ? -0.316 2.492 -16.547 1 96.12 189 GLU A O 1
ATOM 1514 N N . ARG A 1 190 ? 1.758 1.725 -16.781 1 96.94 190 ARG A N 1
ATOM 1515 C CA . ARG A 1 190 ? 1.325 0.587 -17.594 1 96.94 190 ARG A CA 1
ATOM 1516 C C . ARG A 1 190 ? 0.731 -0.509 -16.719 1 96.94 190 ARG A C 1
ATOM 1518 O O . ARG A 1 190 ? 1.199 -0.741 -15.594 1 96.94 190 ARG A O 1
ATOM 1525 N N . TRP A 1 191 ? -0.327 -1.194 -17.234 1 96.44 191 TRP A N 1
ATOM 1526 C CA . TRP A 1 191 ? -1.029 -2.256 -16.531 1 96.44 191 TRP A CA 1
ATOM 1527 C C . TRP A 1 191 ? -0.699 -3.621 -17.109 1 96.44 191 TRP A C 1
ATOM 1529 O O . TRP A 1 191 ? -0.634 -3.777 -18.344 1 96.44 191 TRP A O 1
ATOM 1539 N N . LEU A 1 192 ? -0.464 -4.531 -16.25 1 96.81 192 LEU A N 1
ATOM 1540 C CA . LEU A 1 192 ? -0.463 -5.945 -16.609 1 96.81 192 LEU A CA 1
ATOM 1541 C C . LEU A 1 192 ? -1.661 -6.664 -15.992 1 96.81 192 LEU A C 1
ATOM 1543 O O . LEU A 1 192 ? -2.061 -6.359 -14.867 1 96.81 192 LEU A O 1
ATOM 1547 N N . THR A 1 193 ? -2.223 -7.574 -16.75 1 97.12 193 THR A N 1
ATOM 1548 C CA . THR A 1 193 ? -3.344 -8.359 -16.234 1 97.12 193 THR A CA 1
ATOM 1549 C C . THR A 1 193 ? -3.178 -9.828 -16.594 1 97.12 193 THR A C 1
ATOM 1551 O O . THR A 1 193 ? -2.865 -10.164 -17.75 1 97.12 193 THR A O 1
ATOM 1554 N N . VAL A 1 194 ? -3.322 -10.688 -15.625 1 97 194 VAL A N 1
ATOM 1555 C CA . VAL A 1 194 ? -3.404 -12.133 -15.828 1 97 194 VAL A CA 1
ATOM 1556 C C . VAL A 1 194 ? -4.645 -12.68 -15.125 1 97 194 VAL A C 1
ATOM 1558 O O . VAL A 1 194 ? -5.176 -12.047 -14.211 1 97 194 VAL A O 1
ATOM 1561 N N . PHE A 1 195 ? -5.125 -13.742 -15.664 1 97.75 195 PHE A N 1
ATOM 1562 C CA . PHE A 1 195 ? -6.148 -14.492 -14.945 1 97.75 195 PHE A CA 1
ATOM 1563 C C . PHE A 1 195 ? -5.523 -15.586 -14.086 1 97.75 195 PHE A C 1
ATOM 1565 O O . PHE A 1 195 ? -4.543 -16.219 -14.492 1 97.75 195 PHE A O 1
ATOM 1572 N N . THR A 1 196 ? -6.094 -15.781 -12.906 1 97 196 THR A N 1
ATOM 1573 C CA . THR A 1 196 ? -5.422 -16.656 -11.961 1 97 196 THR A CA 1
ATOM 1574 C C . THR A 1 196 ? -6.438 -17.406 -11.086 1 97 196 THR A C 1
ATOM 1576 O O . THR A 1 196 ? -7.613 -17.047 -11.062 1 97 196 THR A O 1
ATOM 1579 N N . GLY A 1 197 ? -6.047 -18.438 -10.445 1 96.75 197 GLY A N 1
ATOM 1580 C CA . GLY A 1 197 ? -6.797 -19.266 -9.516 1 96.75 197 GLY A CA 1
ATOM 1581 C C . GLY A 1 197 ? -5.961 -20.359 -8.891 1 96.75 197 GLY A C 1
ATOM 1582 O O . GLY A 1 197 ? -4.75 -20.422 -9.109 1 96.75 197 GLY A O 1
ATOM 1583 N N . ILE A 1 198 ? -6.602 -21.141 -8.047 1 96.12 198 ILE A N 1
ATOM 1584 C CA . ILE A 1 198 ? -5.941 -22.25 -7.379 1 96.12 198 ILE A CA 1
ATOM 1585 C C . ILE A 1 198 ? -6.352 -23.562 -8.039 1 96.12 198 ILE A C 1
ATOM 1587 O O . ILE A 1 198 ? -7.539 -23.812 -8.266 1 96.12 198 ILE A O 1
ATOM 1591 N N . ARG A 1 199 ? -5.398 -24.281 -8.391 1 93.62 199 ARG A N 1
ATOM 1592 C CA . ARG A 1 199 ? -5.625 -25.656 -8.836 1 93.62 199 ARG A CA 1
ATOM 1593 C C . ARG A 1 199 ? -5.633 -26.625 -7.652 1 93.62 199 ARG A C 1
ATOM 1595 O O . ARG A 1 199 ? -4.598 -26.859 -7.027 1 93.62 199 ARG A O 1
ATOM 1602 N N . ASN A 1 200 ? -6.754 -27.094 -7.32 1 93.38 200 ASN A N 1
ATOM 1603 C CA . ASN A 1 200 ? -6.906 -28.094 -6.277 1 93.38 200 ASN A CA 1
ATOM 1604 C C . ASN A 1 200 ? -7.047 -29.5 -6.863 1 93.38 200 ASN A C 1
ATOM 1606 O O . ASN A 1 200 ? -6.66 -29.734 -8.008 1 93.38 200 ASN A O 1
ATOM 1610 N N . GLN A 1 201 ? -7.52 -30.5 -6.09 1 91.94 201 GLN A N 1
ATOM 1611 C CA . GLN A 1 201 ? -7.688 -31.875 -6.57 1 91.94 201 GLN A CA 1
ATOM 1612 C C . GLN A 1 201 ? -8.773 -31.953 -7.633 1 91.94 201 GLN A C 1
ATOM 1614 O O . GLN A 1 201 ? -9.688 -31.125 -7.668 1 91.94 201 GLN A O 1
ATOM 1619 N N . LEU A 1 202 ? -8.633 -32.938 -8.453 1 92.81 202 LEU A N 1
ATOM 1620 C CA . LEU A 1 202 ? -9.625 -33.219 -9.484 1 92.81 202 LEU A CA 1
ATOM 1621 C C . LEU A 1 202 ? -10.961 -33.625 -8.867 1 92.81 202 LEU A C 1
ATOM 1623 O O . LEU A 1 202 ? -11 -34.375 -7.898 1 92.81 202 LEU A O 1
ATOM 1627 N N . LYS A 1 203 ? -11.977 -33.125 -9.484 1 93.38 203 LYS A N 1
ATOM 1628 C CA . LYS A 1 203 ? -13.281 -33.656 -9.125 1 93.38 203 LYS A CA 1
ATOM 1629 C C . LYS A 1 203 ? -13.375 -35.156 -9.484 1 93.38 203 LYS A C 1
ATOM 1631 O O . LYS A 1 203 ? -12.734 -35.594 -10.43 1 93.38 203 LYS A O 1
ATOM 1636 N N . PRO A 1 204 ? -14.242 -35.812 -8.688 1 92.69 204 PRO A N 1
ATOM 1637 C CA . PRO A 1 204 ? -14.438 -37.219 -9.062 1 92.69 204 PRO A CA 1
ATOM 1638 C C . PRO A 1 204 ? -14.93 -37.375 -10.5 1 92.69 204 PRO A C 1
ATOM 1640 O O . PRO A 1 204 ? -15.883 -36.719 -10.906 1 92.69 204 PRO A O 1
ATOM 1643 N N . GLY A 1 205 ? -14.273 -38.156 -11.234 1 92.56 205 GLY A N 1
ATOM 1644 C CA . GLY A 1 205 ? -14.68 -38.469 -12.602 1 92.56 205 GLY A CA 1
ATOM 1645 C C . GLY A 1 205 ? -14.078 -37.5 -13.617 1 92.56 205 GLY A C 1
ATOM 1646 O O . GLY A 1 205 ? -14.242 -37.688 -14.82 1 92.56 205 GLY A O 1
ATOM 1647 N N . ALA A 1 206 ? -13.438 -36.469 -13.125 1 92.56 206 ALA A N 1
ATOM 1648 C CA . ALA A 1 206 ? -12.82 -35.5 -14.039 1 92.56 206 ALA A CA 1
ATOM 1649 C C . ALA A 1 206 ? -11.43 -35.969 -14.461 1 92.56 206 ALA A C 1
ATOM 1651 O O . ALA A 1 206 ? -10.867 -36.906 -13.859 1 92.56 206 ALA A O 1
ATOM 1652 N N . SER A 1 207 ? -10.945 -35.469 -15.609 1 92.25 207 SER A N 1
ATOM 1653 C CA . SER A 1 207 ? -9.609 -35.781 -16.109 1 92.25 207 SER A CA 1
ATOM 1654 C C . SER A 1 207 ? -8.891 -34.531 -16.609 1 92.25 207 SER A C 1
ATOM 1656 O O . SER A 1 207 ? -9.523 -33.5 -16.859 1 92.25 207 SER A O 1
ATOM 1658 N N . LEU A 1 208 ? -7.637 -34.656 -16.656 1 92.12 208 LEU A N 1
ATOM 1659 C CA . LEU A 1 208 ? -6.84 -33.594 -17.25 1 92.12 208 LEU A CA 1
ATOM 1660 C C . LEU A 1 208 ? -7.09 -33.531 -18.75 1 92.12 208 LEU A C 1
ATOM 1662 O O . LEU A 1 208 ? -7.375 -34.531 -19.391 1 92.12 208 LEU A O 1
ATOM 1666 N N . GLU A 1 209 ? -7.031 -32.375 -19.188 1 92.94 209 GLU A N 1
ATOM 1667 C CA . GLU A 1 209 ? -7.176 -32.125 -20.625 1 92.94 209 GLU A CA 1
ATOM 1668 C C . GLU A 1 209 ? -5.824 -31.906 -21.297 1 92.94 209 GLU A C 1
ATOM 1670 O O . GLU A 1 209 ? -4.98 -31.188 -20.75 1 92.94 209 GLU A O 1
ATOM 1675 N N . THR A 1 210 ? -5.641 -32.531 -22.375 1 93.69 210 THR A N 1
ATOM 1676 C CA . THR A 1 210 ? -4.457 -32.281 -23.172 1 93.69 210 THR A CA 1
ATOM 1677 C C . THR A 1 210 ? -4.703 -31.078 -24.109 1 93.69 210 THR A C 1
ATOM 1679 O O . THR A 1 210 ? -5.629 -31.109 -24.922 1 93.69 210 THR A O 1
ATOM 1682 N N . VAL A 1 211 ? -3.924 -30.047 -23.969 1 92 211 VAL A N 1
ATOM 1683 C CA . VAL A 1 211 ? -4.047 -28.859 -24.781 1 92 211 VAL A CA 1
ATOM 1684 C C . VAL A 1 211 ? -2.781 -28.672 -25.625 1 92 211 VAL A C 1
ATOM 1686 O O . VAL A 1 211 ? -1.667 -28.75 -25.094 1 92 211 VAL A O 1
ATOM 1689 N N . VAL A 1 212 ? -2.951 -28.516 -26.906 1 94 212 VAL A N 1
ATOM 1690 C CA . VAL A 1 212 ? -1.854 -28.203 -27.828 1 94 212 VAL A CA 1
ATOM 1691 C C . VAL A 1 212 ? -1.974 -26.766 -28.328 1 94 212 VAL A C 1
ATOM 1693 O O . VAL A 1 212 ? -3.014 -26.375 -28.859 1 94 212 VAL A O 1
ATOM 1696 N N . GLU A 1 213 ? -0.974 -26 -28.078 1 92.31 213 GLU A N 1
ATOM 1697 C CA . GLU A 1 213 ? -1.011 -24.609 -28.516 1 92.31 213 GLU A CA 1
ATOM 1698 C C . GLU A 1 213 ? 0.318 -24.188 -29.125 1 92.31 213 GLU A C 1
ATOM 1700 O O . GLU A 1 213 ? 1.311 -24.906 -29.031 1 92.31 213 GLU A O 1
ATOM 1705 N N . GLU A 1 214 ? 0.252 -23.109 -29.891 1 93.75 214 GLU A N 1
ATOM 1706 C CA . GLU A 1 214 ? 1.437 -22.5 -30.484 1 93.75 214 GLU A CA 1
ATOM 1707 C C . GLU A 1 214 ? 1.859 -21.25 -29.703 1 93.75 214 GLU A C 1
ATOM 1709 O O . GLU A 1 214 ? 1.061 -20.344 -29.5 1 93.75 214 GLU A O 1
ATOM 1714 N N . LEU A 1 215 ? 3.096 -21.25 -29.266 1 94.19 215 LEU A N 1
ATOM 1715 C CA . LEU A 1 215 ? 3.641 -20.109 -28.531 1 94.19 215 LEU A CA 1
ATOM 1716 C C . LEU A 1 215 ? 4.961 -19.641 -29.141 1 94.19 215 LEU A C 1
ATOM 1718 O O . LEU A 1 215 ? 5.773 -20.469 -29.578 1 94.19 215 LEU A O 1
ATOM 1722 N N . PRO A 1 216 ? 5.18 -18.406 -29.156 1 94.31 216 PRO A N 1
ATOM 1723 C CA . PRO A 1 216 ? 6.414 -17.875 -29.734 1 94.31 216 PRO A CA 1
ATOM 1724 C C . PRO A 1 216 ? 7.598 -17.938 -28.781 1 94.31 216 PRO A C 1
ATOM 1726 O O . PRO A 1 216 ? 7.402 -17.953 -27.562 1 94.31 216 PRO A O 1
ATOM 1729 N N . ASP A 1 217 ? 8.797 -18.016 -29.344 1 95.12 217 ASP A N 1
ATOM 1730 C CA . ASP A 1 217 ? 9.992 -17.734 -28.562 1 95.12 217 ASP A CA 1
ATOM 1731 C C . ASP A 1 217 ? 10.367 -16.25 -28.656 1 95.12 217 ASP A C 1
ATOM 1733 O O . ASP A 1 217 ? 9.586 -15.438 -29.156 1 95.12 217 ASP A O 1
ATOM 1737 N N . ALA A 1 218 ? 11.492 -15.875 -28.109 1 95.56 218 ALA A N 1
ATOM 1738 C CA . ALA A 1 218 ? 11.883 -14.477 -28.016 1 95.56 218 ALA A CA 1
ATOM 1739 C C . ALA A 1 218 ? 12.148 -13.875 -29.391 1 95.56 218 ALA A C 1
ATOM 1741 O O . ALA A 1 218 ? 12.195 -12.656 -29.547 1 95.56 218 ALA A O 1
ATOM 1742 N N . GLN A 1 219 ? 12.328 -14.703 -30.391 1 95.06 219 GLN A N 1
ATOM 1743 C CA . GLN A 1 219 ? 12.578 -14.234 -31.75 1 95.06 219 GLN A CA 1
ATOM 1744 C C . GLN A 1 219 ? 11.297 -14.25 -32.594 1 95.06 219 GLN A C 1
ATOM 1746 O O . GLN A 1 219 ? 11.312 -13.898 -33.781 1 95.06 219 GLN A O 1
ATOM 1751 N N . GLY A 1 220 ? 10.289 -14.719 -32 1 93.44 220 GLY A N 1
ATOM 1752 C CA . GLY A 1 220 ? 9.008 -14.727 -32.688 1 93.44 220 GLY A CA 1
ATOM 1753 C C . GLY A 1 220 ? 8.719 -16.047 -33.406 1 93.44 220 GLY A C 1
ATOM 1754 O O . GLY A 1 220 ? 7.664 -16.188 -34.031 1 93.44 220 GLY A O 1
ATOM 1755 N N . GLN A 1 221 ? 9.594 -17 -33.344 1 95.25 221 GLN A N 1
ATOM 1756 C CA . GLN A 1 221 ? 9.359 -18.312 -33.906 1 95.25 221 GLN A CA 1
ATOM 1757 C C . GLN A 1 221 ? 8.328 -19.094 -33.094 1 95.25 221 GLN A C 1
ATOM 1759 O O . GLN A 1 221 ? 8.438 -19.203 -31.891 1 95.25 221 GLN A O 1
ATOM 1764 N N . MET A 1 222 ? 7.371 -19.641 -33.844 1 95.12 222 MET A N 1
ATOM 1765 C CA . MET A 1 222 ? 6.293 -20.375 -33.188 1 95.12 222 MET A CA 1
ATOM 1766 C C . MET A 1 222 ? 6.695 -21.812 -32.875 1 95.12 222 MET A C 1
ATOM 1768 O O . MET A 1 222 ? 7.332 -22.453 -33.719 1 95.12 222 MET A O 1
ATOM 1772 N N . HIS A 1 223 ? 6.355 -22.266 -31.734 1 94.88 223 HIS A N 1
ATOM 1773 C CA . HIS A 1 223 ? 6.602 -23.641 -31.297 1 94.88 223 HIS A CA 1
ATOM 1774 C C . HIS A 1 223 ? 5.316 -24.297 -30.797 1 94.88 223 HIS A C 1
ATOM 1776 O O . HIS A 1 223 ? 4.504 -23.656 -30.141 1 94.88 223 HIS A O 1
ATOM 1782 N N . THR A 1 224 ? 5.191 -25.547 -31.141 1 95.19 224 THR A N 1
ATOM 1783 C CA . THR A 1 224 ? 4.062 -26.312 -30.641 1 95.19 224 THR A CA 1
ATOM 1784 C C . THR A 1 224 ? 4.352 -26.828 -29.234 1 95.19 224 THR A C 1
ATOM 1786 O O . THR A 1 224 ? 5.383 -27.469 -28.984 1 95.19 224 THR A O 1
ATOM 1789 N N . VAL A 1 225 ? 3.445 -26.5 -28.391 1 91.69 225 VAL A N 1
ATOM 1790 C CA . VAL A 1 225 ? 3.588 -26.922 -27 1 91.69 225 VAL A CA 1
ATOM 1791 C C . VAL A 1 225 ? 2.377 -27.75 -26.578 1 91.69 225 VAL A C 1
ATOM 1793 O O . VAL A 1 225 ? 1.232 -27.344 -26.797 1 91.69 225 VAL A O 1
ATOM 1796 N N . GLU A 1 226 ? 2.609 -28.922 -26.047 1 91.44 226 GLU A N 1
ATOM 1797 C CA . GLU A 1 226 ? 1.563 -29.766 -25.469 1 91.44 226 GLU A CA 1
ATOM 1798 C C . GLU A 1 226 ? 1.569 -29.703 -23.953 1 91.44 226 GLU A C 1
ATOM 1800 O O . GLU A 1 226 ? 2.621 -29.844 -23.312 1 91.44 226 GLU A O 1
ATOM 1805 N N . LYS A 1 227 ? 0.409 -29.438 -23.422 1 87.69 227 LYS A N 1
ATOM 1806 C CA . LYS A 1 227 ? 0.262 -29.328 -21.969 1 87.69 227 LYS A CA 1
ATOM 1807 C C . LYS A 1 227 ? -0.906 -30.188 -21.469 1 87.69 227 LYS A C 1
ATOM 1809 O O . LYS A 1 227 ? -1.857 -30.438 -22.219 1 87.69 227 LYS A O 1
ATOM 1814 N N . SER A 1 228 ? -0.788 -30.672 -20.297 1 88.44 228 SER A N 1
ATOM 1815 C CA . SER A 1 228 ? -1.889 -31.281 -19.562 1 88.44 228 SER A CA 1
ATOM 1816 C C . SER A 1 228 ? -2.451 -30.328 -18.516 1 88.44 228 SER A C 1
ATOM 1818 O O . SER A 1 228 ? -1.743 -29.938 -17.594 1 88.44 228 SER A O 1
ATOM 1820 N N . ILE A 1 229 ? -3.682 -29.953 -18.656 1 90.94 229 ILE A N 1
ATOM 1821 C CA . ILE A 1 229 ? -4.211 -28.891 -17.797 1 90.94 229 ILE A CA 1
ATOM 1822 C C . ILE A 1 229 ? -5.469 -29.391 -17.094 1 90.94 229 ILE A C 1
ATOM 1824 O O . ILE A 1 229 ? -6.203 -30.219 -17.625 1 90.94 229 ILE A O 1
ATOM 1828 N N . LEU A 1 230 ? -5.668 -28.969 -15.898 1 92.56 230 LEU A N 1
ATOM 1829 C CA . LEU A 1 230 ? -6.926 -29.109 -15.172 1 92.56 230 LEU A CA 1
ATOM 1830 C C . LEU A 1 230 ? -7.777 -27.844 -15.328 1 92.56 230 LEU A C 1
ATOM 1832 O O . LEU A 1 230 ? -7.398 -26.781 -14.844 1 92.56 230 LEU A O 1
ATOM 1836 N N . ARG A 1 231 ? -8.891 -28 -15.969 1 94.19 231 ARG A N 1
ATOM 1837 C CA . ARG A 1 231 ? -9.781 -26.859 -16.094 1 94.19 231 ARG A CA 1
ATOM 1838 C C . ARG A 1 231 ? -10.414 -26.5 -14.742 1 94.19 231 ARG A C 1
ATOM 1840 O O . ARG A 1 231 ? -10.727 -27.391 -13.953 1 94.19 231 ARG A O 1
ATOM 1847 N N . PRO A 1 232 ? -10.641 -25.141 -14.484 1 95 232 PRO A N 1
ATOM 1848 C CA . PRO A 1 232 ? -11.18 -24.734 -13.18 1 95 232 PRO A CA 1
ATOM 1849 C C . PRO A 1 232 ? -12.453 -25.484 -12.805 1 95 232 PRO A C 1
ATOM 1851 O O . PRO A 1 232 ? -12.602 -25.906 -11.656 1 95 232 PRO A O 1
ATOM 1854 N N . LYS A 1 233 ? -13.336 -25.656 -13.734 1 92.62 233 LYS A N 1
ATOM 1855 C CA . LYS A 1 233 ? -14.617 -26.297 -13.453 1 92.62 233 LYS A CA 1
ATOM 1856 C C . LYS A 1 233 ? -14.414 -27.734 -13 1 92.62 233 LYS A C 1
ATOM 1858 O O . LYS A 1 233 ? -15.297 -28.312 -12.359 1 92.62 233 LYS A O 1
ATOM 1863 N N . ASP A 1 234 ? -13.32 -28.328 -13.328 1 95 234 ASP A N 1
ATOM 1864 C CA . ASP A 1 234 ? -13.047 -29.734 -13 1 95 234 ASP A CA 1
ATOM 1865 C C . ASP A 1 234 ? -12.25 -29.844 -11.695 1 95 234 ASP A C 1
ATOM 1867 O O . ASP A 1 234 ? -11.961 -30.938 -11.234 1 95 234 ASP A O 1
ATOM 1871 N N . SER A 1 235 ? -11.883 -28.75 -11.133 1 94.75 235 SER A N 1
ATOM 1872 C CA . SER A 1 235 ? -11.188 -28.719 -9.852 1 94.75 235 SER A CA 1
ATOM 1873 C C . SER A 1 235 ? -12.172 -28.812 -8.688 1 94.75 235 SER A C 1
ATOM 1875 O O . SER A 1 235 ? -13.281 -28.281 -8.758 1 94.75 235 SER A O 1
ATOM 1877 N N . GLN A 1 236 ? -11.797 -29.469 -7.641 1 96.25 236 GLN A N 1
ATOM 1878 C CA . GLN A 1 236 ? -12.625 -29.516 -6.441 1 96.25 236 GLN A CA 1
ATOM 1879 C C . GLN A 1 236 ? -12.562 -28.203 -5.676 1 96.25 236 GLN A C 1
ATOM 1881 O O . GLN A 1 236 ? -11.477 -27.641 -5.484 1 96.25 236 GLN A O 1
ATOM 1886 N N . SER A 1 237 ? -13.719 -27.734 -5.254 1 97.12 237 SER A N 1
ATOM 1887 C CA . SER A 1 237 ? -13.758 -26.578 -4.359 1 97.12 237 SER A CA 1
ATOM 1888 C C . SER A 1 237 ? -13.164 -26.922 -2.998 1 97.12 237 SER A C 1
ATOM 1890 O O . SER A 1 237 ? -13.07 -28.094 -2.629 1 97.12 237 SER A O 1
ATOM 1892 N N . PHE A 1 238 ? -12.703 -25.922 -2.328 1 97.56 238 PHE A N 1
ATOM 1893 C CA . PHE A 1 238 ? -12.289 -26.125 -0.945 1 97.56 238 PHE A CA 1
ATOM 1894 C C . PHE A 1 238 ? -13.477 -26.562 -0.084 1 97.56 238 PHE A C 1
ATOM 1896 O O . PHE A 1 238 ? -14.609 -26.141 -0.331 1 97.56 238 PHE A O 1
ATOM 1903 N N . LYS A 1 239 ? -13.242 -27.359 0.912 1 96.19 239 LYS A N 1
ATOM 1904 C CA . LYS A 1 239 ? -14.289 -27.797 1.831 1 96.19 239 LYS A CA 1
ATOM 1905 C C . LYS A 1 239 ? -14.734 -26.656 2.742 1 96.19 239 LYS A C 1
ATOM 1907 O O . LYS A 1 239 ? -15.93 -26.516 3.027 1 96.19 239 LYS A O 1
ATOM 1912 N N . ASP A 1 240 ? -13.836 -25.891 3.238 1 96.12 240 ASP A N 1
ATOM 1913 C CA . ASP A 1 240 ? -14.078 -24.734 4.09 1 96.12 240 ASP A CA 1
ATOM 1914 C C . ASP A 1 240 ? -13.844 -23.422 3.328 1 96.12 240 ASP A C 1
ATOM 1916 O O . ASP A 1 240 ? -12.75 -23.188 2.816 1 96.12 240 ASP A O 1
ATOM 1920 N N . PRO A 1 241 ? -14.844 -22.516 3.318 1 95.69 241 PRO A N 1
ATOM 1921 C CA . PRO A 1 241 ? -14.758 -21.297 2.521 1 95.69 241 PRO A CA 1
ATOM 1922 C C . PRO A 1 241 ? -13.625 -20.375 2.969 1 95.69 241 PRO A C 1
ATOM 1924 O O . PRO A 1 241 ? -13.234 -19.469 2.232 1 95.69 241 PRO A O 1
ATOM 1927 N N . ILE A 1 242 ? -13.086 -20.531 4.207 1 97.56 242 ILE A N 1
ATOM 1928 C CA . ILE A 1 242 ? -11.992 -19.688 4.668 1 97.56 242 ILE A CA 1
ATOM 1929 C C . ILE A 1 242 ? -10.789 -19.844 3.738 1 97.56 242 ILE A C 1
ATOM 1931 O O . ILE A 1 242 ? -9.992 -18.922 3.578 1 97.56 242 ILE A O 1
ATOM 1935 N N . TYR A 1 243 ? -10.734 -20.969 3.041 1 98.44 243 TYR A N 1
ATOM 1936 C CA . TYR A 1 243 ? -9.562 -21.281 2.23 1 98.44 243 TYR A CA 1
ATOM 1937 C C . TYR A 1 243 ? -9.602 -20.547 0.898 1 98.44 243 TYR A C 1
ATOM 1939 O O . TYR A 1 243 ? -8.602 -20.484 0.183 1 98.44 243 TYR A O 1
ATOM 1947 N N . ASN A 1 244 ? -10.766 -20 0.494 1 98.31 244 ASN A N 1
ATOM 1948 C CA . ASN A 1 244 ? -10.758 -19.078 -0.632 1 98.31 244 ASN A CA 1
ATOM 1949 C C . ASN A 1 244 ? -9.898 -17.844 -0.345 1 98.31 244 ASN A C 1
ATOM 1951 O O . ASN A 1 244 ? -9.203 -17.359 -1.234 1 98.31 244 ASN A O 1
ATOM 1955 N N . PHE A 1 245 ? -9.883 -17.406 0.883 1 98.44 245 PHE A N 1
ATOM 1956 C CA . PHE A 1 245 ? -9.07 -16.25 1.287 1 98.44 245 PHE A CA 1
ATOM 1957 C C . PHE A 1 245 ? -7.613 -16.672 1.468 1 98.44 245 PHE A C 1
ATOM 1959 O O . PHE A 1 245 ? -6.703 -15.93 1.07 1 98.44 245 PHE A O 1
ATOM 1966 N N . VAL A 1 246 ? -7.402 -17.859 2.021 1 98.69 246 VAL A N 1
ATOM 1967 C CA . VAL A 1 246 ? -6.059 -18.391 2.197 1 98.69 246 VAL A CA 1
ATOM 1968 C C . VAL A 1 246 ? -5.414 -18.641 0.834 1 98.69 246 VAL A C 1
ATOM 1970 O O . VAL A 1 246 ? -4.246 -18.297 0.624 1 98.69 246 VAL A O 1
ATOM 1973 N N . GLY A 1 247 ? -6.203 -19.203 -0.076 1 98 247 GLY A N 1
ATOM 1974 C CA . GLY A 1 247 ? -5.73 -19.391 -1.438 1 98 247 GLY A CA 1
ATOM 1975 C C . GLY A 1 247 ? -5.438 -18.094 -2.154 1 98 247 GLY A C 1
ATOM 1976 O O . GLY A 1 247 ? -4.461 -17.984 -2.9 1 98 247 GLY A O 1
ATOM 1977 N N . LEU A 1 248 ? -6.312 -17.094 -1.968 1 98.44 248 LEU A N 1
ATOM 1978 C CA . LEU A 1 248 ? -6.09 -15.781 -2.543 1 98.44 248 LEU A CA 1
ATOM 1979 C C . LEU A 1 248 ? -4.77 -15.188 -2.055 1 98.44 248 LEU A C 1
ATOM 1981 O O . LEU A 1 248 ? -4.027 -14.586 -2.834 1 98.44 248 LEU A O 1
ATOM 1985 N N . ALA A 1 249 ? -4.48 -15.375 -0.801 1 98.44 249 ALA A N 1
ATOM 1986 C CA . ALA A 1 249 ? -3.211 -14.93 -0.237 1 98.44 249 ALA A CA 1
ATOM 1987 C C . ALA A 1 249 ? -2.035 -15.617 -0.92 1 98.44 249 ALA A C 1
ATOM 1989 O O . ALA A 1 249 ? -1.034 -14.977 -1.247 1 98.44 249 ALA A O 1
ATOM 1990 N N . ASP A 1 250 ? -2.148 -16.875 -1.159 1 96.56 250 ASP A N 1
ATOM 1991 C CA . ASP A 1 250 ? -1.106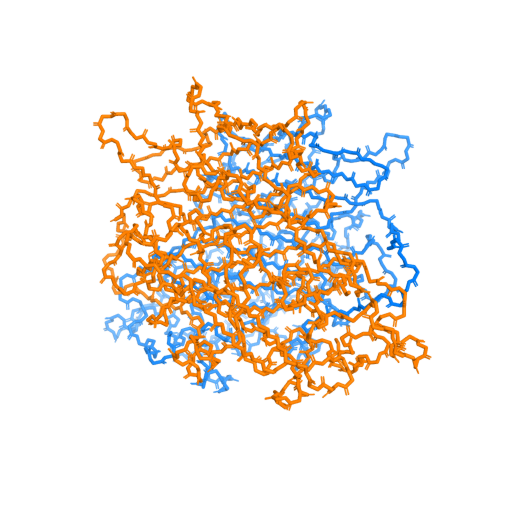 -17.641 -1.825 1 96.56 250 ASP A CA 1
ATOM 1992 C C . ASP A 1 250 ? -0.845 -17.125 -3.234 1 96.56 250 ASP A C 1
ATOM 1994 O O . ASP A 1 250 ? 0.306 -16.891 -3.615 1 96.56 250 ASP A O 1
ATOM 1998 N N . LEU A 1 251 ? -1.884 -16.922 -3.977 1 95.69 251 LEU A N 1
ATOM 1999 C CA . LEU A 1 251 ? -1.735 -16.594 -5.391 1 95.69 251 LEU A CA 1
ATOM 2000 C C . LEU A 1 251 ? -1.354 -15.133 -5.574 1 95.69 251 LEU A C 1
ATOM 2002 O O . LEU A 1 251 ? -0.855 -14.742 -6.629 1 95.69 251 LEU A O 1
ATOM 2006 N N . SER A 1 252 ? -1.564 -14.258 -4.539 1 96.88 252 SER A N 1
ATOM 2007 C CA . SER A 1 252 ? -1.295 -12.828 -4.645 1 96.88 252 SER A CA 1
ATOM 2008 C C . SER A 1 252 ? 0.191 -12.555 -4.867 1 96.88 252 SER A C 1
ATOM 2010 O O . SER A 1 252 ? 0.57 -11.477 -5.328 1 96.88 252 SER A O 1
ATOM 2012 N N . ASP A 1 253 ? 1.056 -13.523 -4.551 1 93.38 253 ASP A N 1
ATOM 2013 C CA . ASP A 1 253 ? 2.502 -13.375 -4.676 1 93.38 253 ASP A CA 1
ATOM 2014 C C . ASP A 1 253 ? 3.02 -14.07 -5.93 1 93.38 253 ASP A C 1
ATOM 2016 O O . ASP A 1 253 ? 4.23 -14.25 -6.094 1 93.38 253 ASP A O 1
ATOM 2020 N N . SER A 1 254 ? 2.314 -14.625 -6.789 1 87.69 254 SER A N 1
ATOM 2021 C CA . SER A 1 254 ? 2.756 -15.469 -7.902 1 87.69 254 SER A CA 1
ATOM 2022 C C . SER A 1 254 ? 3.189 -14.617 -9.094 1 87.69 254 SER A C 1
ATOM 2024 O O . SER A 1 254 ? 4.312 -14.758 -9.586 1 87.69 254 SER A O 1
ATOM 2026 N N . ALA A 1 255 ? 2.459 -13.875 -9.938 1 85.69 255 ALA A N 1
ATOM 2027 C CA . ALA A 1 255 ? 2.74 -13.156 -11.18 1 85.69 255 ALA A CA 1
ATOM 2028 C C . ALA A 1 255 ? 2.936 -11.664 -10.922 1 85.69 255 ALA A C 1
ATOM 2030 O O . ALA A 1 255 ? 2.846 -10.852 -11.852 1 85.69 255 ALA A O 1
ATOM 2031 N N . PHE A 1 256 ? 3.52 -11.32 -9.727 1 91.06 256 PHE A N 1
ATOM 2032 C CA . PHE A 1 256 ? 3.547 -9.93 -9.281 1 91.06 256 PHE A CA 1
ATOM 2033 C C . PHE A 1 256 ? 4.906 -9.297 -9.555 1 91.06 256 PHE A C 1
ATOM 2035 O O . PHE A 1 256 ? 5.215 -8.945 -10.703 1 91.06 256 PHE A O 1
ATOM 2042 N N . LEU A 1 257 ? 5.906 -9.469 -8.859 1 91.75 257 LEU A N 1
ATOM 2043 C CA . LEU A 1 257 ? 7.238 -8.906 -9.039 1 91.75 257 LEU A CA 1
ATOM 2044 C C . LEU A 1 257 ? 7.957 -9.562 -10.211 1 91.75 257 LEU A C 1
ATOM 2046 O O . LEU A 1 257 ? 8.703 -8.906 -10.938 1 91.75 257 LEU A O 1
ATOM 2050 N N . THR A 1 258 ? 7.621 -10.75 -10.508 1 89.56 258 THR A N 1
ATOM 2051 C CA . THR A 1 258 ? 8.398 -11.586 -11.422 1 89.56 258 THR A CA 1
ATOM 2052 C C . THR A 1 258 ? 7.938 -11.391 -12.859 1 89.56 258 THR A C 1
ATOM 2054 O O . THR A 1 258 ? 8.375 -12.102 -13.766 1 89.56 258 THR A O 1
ATOM 2057 N N . THR A 1 259 ? 7.047 -10.492 -13.094 1 91.31 259 THR A N 1
ATOM 2058 C CA . THR A 1 259 ? 6.578 -10.242 -14.453 1 91.31 259 THR A CA 1
ATOM 2059 C C . THR A 1 259 ? 6.77 -8.773 -14.828 1 91.31 259 THR A C 1
ATOM 2061 O O . THR A 1 259 ? 6.371 -8.352 -15.914 1 91.31 259 THR A O 1
ATOM 2064 N N . MET A 1 260 ? 7.41 -8.055 -14.047 1 87.19 260 MET A N 1
ATOM 2065 C CA . MET A 1 260 ? 7.383 -6.598 -14.164 1 87.19 260 MET A CA 1
ATOM 2066 C C . MET A 1 260 ? 8.297 -6.129 -15.289 1 87.19 260 MET A C 1
ATOM 2068 O O . MET A 1 260 ? 8.133 -5.023 -15.812 1 87.19 260 MET A O 1
ATOM 2072 N N . ALA A 1 261 ? 9.18 -6.992 -15.727 1 89.44 261 ALA A N 1
ATOM 2073 C CA . ALA A 1 261 ? 10.039 -6.582 -16.828 1 89.44 261 ALA A CA 1
ATOM 2074 C C . ALA A 1 261 ? 9.227 -6.328 -18.094 1 89.44 261 ALA A C 1
ATOM 2076 O O . ALA A 1 261 ? 9.656 -5.586 -18.984 1 89.44 261 ALA A O 1
ATOM 2077 N N . ARG A 1 262 ? 8.031 -6.895 -18.141 1 93.56 262 ARG A N 1
ATOM 2078 C CA . ARG A 1 262 ? 7.172 -6.773 -19.312 1 93.56 262 ARG A CA 1
ATOM 2079 C C . ARG A 1 262 ? 6.785 -5.32 -19.562 1 93.56 262 ARG A C 1
ATOM 2081 O O . ARG A 1 262 ? 6.598 -4.91 -20.719 1 93.56 262 ARG A O 1
ATOM 2088 N N . ILE A 1 263 ? 6.754 -4.508 -18.547 1 94 263 ILE A N 1
ATOM 2089 C CA . ILE A 1 263 ? 6.285 -3.135 -18.703 1 94 263 ILE A CA 1
ATOM 2090 C C . ILE A 1 263 ? 7.395 -2.277 -19.312 1 94 263 ILE A C 1
ATOM 2092 O O . ILE A 1 263 ? 7.152 -1.142 -19.719 1 94 263 ILE A O 1
ATOM 2096 N N . LEU A 1 264 ? 8.617 -2.828 -19.422 1 93.44 264 LEU A N 1
ATOM 2097 C CA . LEU A 1 264 ? 9.766 -2.074 -19.922 1 93.44 264 LEU A CA 1
ATOM 2098 C C . LEU A 1 264 ? 9.898 -2.223 -21.438 1 93.44 264 LEU A C 1
ATOM 2100 O O . LEU A 1 264 ? 10.711 -1.536 -22.062 1 93.44 264 LEU A O 1
ATOM 2104 N N . HIS A 1 265 ? 9.164 -3.059 -22.031 1 94.94 265 HIS A N 1
ATOM 2105 C CA . HIS A 1 265 ? 9.203 -3.303 -23.469 1 94.94 265 HIS A CA 1
ATOM 2106 C C . HIS A 1 265 ? 10.594 -3.75 -23.922 1 94.94 265 HIS A C 1
ATOM 2108 O O . HIS A 1 265 ? 11.125 -3.25 -24.922 1 94.94 265 HIS A O 1
ATOM 2114 N N . ILE A 1 266 ? 11.164 -4.699 -23.125 1 93.31 266 ILE A N 1
ATOM 2115 C CA . ILE A 1 266 ? 12.492 -5.223 -23.453 1 93.31 266 ILE A CA 1
ATOM 2116 C C . ILE A 1 266 ? 12.375 -6.656 -23.953 1 93.31 266 ILE A C 1
ATOM 2118 O O . ILE A 1 266 ? 11.344 -7.312 -23.75 1 93.31 266 ILE A O 1
ATOM 2122 N N . PRO A 1 267 ? 13.375 -7.18 -24.594 1 95.19 267 PRO A N 1
ATOM 2123 C CA . PRO A 1 267 ? 13.305 -8.539 -25.141 1 95.19 267 PRO A CA 1
ATOM 2124 C C . PRO A 1 267 ? 13.164 -9.602 -24.047 1 95.19 267 PRO A C 1
ATOM 2126 O O . PRO A 1 267 ? 13.727 -9.453 -22.969 1 95.19 267 PRO A O 1
ATOM 2129 N N . TRP A 1 268 ? 12.5 -10.68 -24.391 1 96.44 268 TRP A N 1
ATOM 2130 C CA . TRP A 1 268 ? 12.32 -11.797 -23.484 1 96.44 268 TRP A CA 1
ATOM 2131 C C . TRP A 1 268 ? 13.625 -12.555 -23.281 1 96.44 268 TRP A C 1
ATOM 2133 O O . TRP A 1 268 ? 13.766 -13.32 -22.312 1 96.44 268 TRP A O 1
ATOM 2143 N N . ALA A 1 269 ? 14.516 -12.43 -24.219 1 96.69 269 ALA A N 1
ATOM 2144 C CA . ALA A 1 269 ? 15.883 -12.922 -24.078 1 96.69 269 ALA A CA 1
ATOM 2145 C C . ALA A 1 269 ? 16.859 -11.766 -23.891 1 96.69 269 ALA A C 1
ATOM 2147 O O . ALA A 1 269 ? 17.156 -11.039 -24.844 1 96.69 269 ALA A O 1
ATOM 2148 N N . PRO A 1 270 ? 17.391 -11.664 -22.688 1 95.31 270 PRO A N 1
ATOM 2149 C CA . PRO A 1 270 ? 18.203 -10.477 -22.391 1 95.31 270 PRO A CA 1
ATOM 2150 C C . PRO A 1 270 ? 19.422 -10.375 -23.297 1 95.31 270 PRO A C 1
ATOM 2152 O O . PRO A 1 270 ? 19.891 -9.266 -23.578 1 95.31 270 PRO A O 1
ATOM 2155 N N . SER A 1 271 ? 19.984 -11.5 -23.828 1 95.31 271 SER A N 1
ATOM 2156 C CA . SER A 1 271 ? 21.172 -11.469 -24.672 1 95.31 271 SER A CA 1
ATOM 2157 C C . SER A 1 271 ? 20.938 -10.617 -25.922 1 95.31 271 SER A C 1
ATOM 2159 O O . SER A 1 271 ? 21.875 -10.047 -26.469 1 95.31 271 SER A O 1
ATOM 2161 N N . ILE A 1 272 ? 19.719 -10.562 -26.312 1 95.5 272 ILE A N 1
ATOM 2162 C CA . ILE A 1 272 ? 19.391 -9.797 -27.5 1 95.5 272 ILE A CA 1
ATOM 2163 C C . ILE A 1 272 ? 19.719 -8.32 -27.281 1 95.5 272 ILE A C 1
ATOM 2165 O O . ILE A 1 272 ? 20.25 -7.656 -28.172 1 95.5 272 ILE A O 1
ATOM 2169 N N . GLU A 1 273 ? 19.453 -7.746 -26.125 1 92.56 273 GLU A N 1
ATOM 2170 C CA . GLU A 1 273 ? 19.734 -6.336 -25.891 1 92.56 273 GLU A CA 1
ATOM 2171 C C . GLU A 1 273 ? 21.156 -6.141 -25.344 1 92.56 273 GLU A C 1
ATOM 2173 O O . GLU A 1 273 ? 21.703 -5.043 -25.406 1 92.56 273 GLU A O 1
ATOM 2178 N N . ILE A 1 274 ? 21.688 -7.191 -24.766 1 91.25 274 ILE A N 1
ATOM 2179 C CA . ILE A 1 274 ? 22.984 -7.055 -24.125 1 91.25 274 ILE A CA 1
ATOM 2180 C C . ILE A 1 274 ? 24.094 -7.094 -25.188 1 91.25 274 ILE A C 1
ATOM 2182 O O . ILE A 1 274 ? 25 -6.262 -25.172 1 91.25 274 ILE A O 1
ATOM 2186 N N . ASP A 1 275 ? 24.016 -8.047 -26.156 1 93.56 275 ASP A N 1
ATOM 2187 C CA . ASP A 1 275 ? 25.094 -8.195 -27.109 1 93.56 275 ASP A CA 1
ATOM 2188 C C . ASP A 1 275 ? 24.578 -8.578 -28.5 1 93.56 275 ASP A C 1
ATOM 2190 O O . ASP A 1 275 ? 25.297 -9.141 -29.312 1 93.56 275 ASP A O 1
ATOM 2194 N N . ASP A 1 276 ? 23.328 -8.422 -28.75 1 94.62 276 ASP A N 1
ATOM 2195 C CA . ASP A 1 276 ? 22.672 -8.594 -30.031 1 94.62 276 ASP A CA 1
ATOM 2196 C C . ASP A 1 276 ? 22.734 -10.055 -30.484 1 94.62 276 ASP A C 1
ATOM 2198 O O . ASP A 1 276 ? 22.875 -10.336 -31.672 1 94.62 276 ASP A O 1
ATOM 2202 N N . THR A 1 277 ? 22.719 -10.914 -29.516 1 96.31 277 THR A N 1
ATOM 2203 C CA . THR A 1 277 ? 22.656 -12.344 -29.812 1 96.31 277 THR A CA 1
ATOM 2204 C C . THR A 1 277 ? 21.438 -12.984 -29.156 1 96.31 277 THR A C 1
ATOM 2206 O O . THR A 1 277 ? 20.812 -12.391 -28.281 1 96.31 277 THR A O 1
ATOM 2209 N N . TYR A 1 278 ? 21.125 -14.133 -29.75 1 96.12 278 TYR A N 1
ATOM 2210 C CA . TYR A 1 278 ? 20.031 -14.906 -29.172 1 96.12 278 TYR A CA 1
ATOM 2211 C C . TYR A 1 278 ? 20.562 -16.156 -28.469 1 96.12 278 TYR A C 1
ATOM 2213 O O . TYR A 1 278 ? 21.234 -16.984 -29.078 1 96.12 278 TYR A O 1
ATOM 2221 N N . ASP A 1 279 ? 20.297 -16.281 -27.188 1 95.38 279 ASP A N 1
ATOM 2222 C CA . ASP A 1 279 ? 20.625 -17.453 -26.375 1 95.38 279 ASP A CA 1
ATOM 2223 C C . ASP A 1 279 ? 19.359 -18.188 -25.938 1 95.38 279 ASP A C 1
ATOM 2225 O O . ASP A 1 279 ? 18.703 -17.766 -24.984 1 95.38 279 ASP A O 1
ATOM 2229 N N . PRO A 1 280 ? 19.062 -19.297 -26.547 1 92.81 280 PRO A N 1
ATOM 2230 C CA . PRO A 1 280 ? 17.828 -20.016 -26.188 1 92.81 280 PRO A CA 1
ATOM 2231 C C . PRO A 1 280 ? 17.812 -20.453 -24.734 1 92.81 280 PRO A C 1
ATOM 2233 O O . PRO A 1 280 ? 16.734 -20.594 -24.141 1 92.81 280 PRO A O 1
ATOM 2236 N N . ALA A 1 281 ? 18.969 -20.641 -24.141 1 92.5 281 ALA A N 1
ATOM 2237 C CA . ALA A 1 281 ? 19.062 -21.109 -22.766 1 92.5 281 ALA A CA 1
ATOM 2238 C C . ALA A 1 281 ? 18.625 -20.031 -21.781 1 92.5 281 ALA A C 1
ATOM 2240 O O . ALA A 1 281 ? 18.344 -20.312 -20.609 1 92.5 281 ALA A O 1
ATOM 2241 N N . ARG A 1 282 ? 18.609 -18.844 -22.312 1 94.38 282 ARG A N 1
ATOM 2242 C CA . ARG A 1 282 ? 18.203 -17.734 -21.469 1 94.38 282 ARG A CA 1
ATOM 2243 C C . ARG A 1 282 ? 17.016 -16.984 -22.062 1 94.38 282 ARG A C 1
ATOM 2245 O O . ARG A 1 282 ? 16.969 -15.75 -22.031 1 94.38 282 ARG A O 1
ATOM 2252 N N . ASP A 1 283 ? 16.156 -17.703 -22.719 1 96.06 283 ASP A N 1
ATOM 2253 C CA . ASP A 1 283 ? 14.898 -17.188 -23.266 1 96.06 283 ASP A CA 1
ATOM 2254 C C . ASP A 1 283 ? 13.75 -17.391 -22.281 1 96.06 283 ASP A C 1
ATOM 2256 O O . ASP A 1 283 ? 13.297 -18.516 -22.062 1 96.06 283 ASP A O 1
ATOM 2260 N N . ALA A 1 284 ? 13.258 -16.281 -21.766 1 94.69 284 ALA A N 1
ATOM 2261 C CA . ALA A 1 284 ? 12.266 -16.281 -20.703 1 94.69 284 ALA A CA 1
ATOM 2262 C C . ALA A 1 284 ? 10.93 -16.828 -21.203 1 94.69 284 ALA A C 1
ATOM 2264 O O . ALA A 1 284 ? 10.094 -17.266 -20.406 1 94.69 284 ALA A O 1
ATOM 2265 N N . THR A 1 285 ? 10.664 -16.875 -22.5 1 94.19 285 THR A N 1
ATOM 2266 C CA . THR A 1 285 ? 9.398 -17.359 -23.031 1 94.19 285 THR A CA 1
ATOM 2267 C C . THR A 1 285 ? 9.227 -18.844 -22.734 1 94.19 285 THR A C 1
ATOM 2269 O O . THR A 1 285 ? 8.102 -19.344 -22.641 1 94.19 285 THR A O 1
ATOM 2272 N N . TYR A 1 286 ? 10.305 -19.547 -22.578 1 91.56 286 TYR A N 1
ATOM 2273 C CA . TYR A 1 286 ? 10.234 -20.969 -22.25 1 91.56 286 TYR A CA 1
ATOM 2274 C C . TYR A 1 286 ? 9.852 -21.172 -20.797 1 91.56 286 TYR A C 1
ATOM 2276 O O . TYR A 1 286 ? 9.102 -22.094 -20.469 1 91.56 286 TYR A O 1
ATOM 2284 N N . ILE A 1 287 ? 10.367 -20.281 -19.953 1 89.44 287 ILE A N 1
ATOM 2285 C CA . ILE A 1 287 ? 10.016 -20.344 -18.547 1 89.44 287 ILE A CA 1
ATOM 2286 C C . ILE A 1 287 ? 8.539 -20 -18.359 1 89.44 287 ILE A C 1
ATOM 2288 O O . ILE A 1 287 ? 7.836 -20.672 -17.594 1 89.44 287 ILE A O 1
ATOM 2292 N N . MET A 1 288 ? 8.078 -19.062 -19.094 1 90 288 MET A N 1
ATOM 2293 C CA . MET A 1 288 ? 6.707 -18.562 -18.984 1 90 288 MET A CA 1
ATOM 2294 C C . MET A 1 288 ? 5.707 -19.672 -19.328 1 90 288 MET A C 1
ATOM 2296 O O . MET A 1 288 ? 4.578 -19.656 -18.844 1 90 288 MET A O 1
ATOM 2300 N N . ARG A 1 289 ? 6.125 -20.625 -20.156 1 87.88 289 ARG A N 1
ATOM 2301 C CA . ARG A 1 289 ? 5.262 -21.719 -20.562 1 87.88 289 ARG A CA 1
ATOM 2302 C C . ARG A 1 289 ? 4.992 -22.672 -19.391 1 87.88 289 ARG A C 1
ATOM 2304 O O . ARG A 1 289 ? 4.039 -23.438 -19.422 1 87.88 289 ARG A O 1
ATOM 2311 N N . SER A 1 290 ? 5.828 -22.5 -18.391 1 84.94 290 SER A N 1
ATOM 2312 C CA . SER A 1 290 ? 5.691 -23.391 -17.25 1 84.94 290 SER A CA 1
ATOM 2313 C C . SER A 1 290 ? 5.199 -22.625 -16.016 1 84.94 290 SER A C 1
ATOM 2315 O O . SER A 1 290 ? 4.484 -23.188 -15.18 1 84.94 290 SER A O 1
ATOM 2317 N N . THR A 1 291 ? 5.668 -21.375 -15.898 1 88.69 291 THR A N 1
ATOM 2318 C CA . THR A 1 291 ? 5.281 -20.609 -14.719 1 88.69 291 THR A CA 1
ATOM 2319 C C . THR A 1 291 ? 5.492 -19.109 -14.945 1 88.69 291 THR A C 1
ATOM 2321 O O . THR A 1 291 ? 6.492 -18.703 -15.547 1 88.69 291 THR A O 1
ATOM 2324 N N . LEU A 1 292 ? 4.594 -18.359 -14.438 1 89.88 292 LEU A N 1
ATOM 2325 C CA . LEU A 1 292 ? 4.785 -16.922 -14.453 1 89.88 292 LEU A CA 1
ATOM 2326 C C . LEU A 1 292 ? 5.582 -16.453 -13.242 1 89.88 292 LEU A C 1
ATOM 2328 O O . LEU A 1 292 ? 6.102 -15.336 -13.219 1 89.88 292 LEU A O 1
ATOM 2332 N N . ASN A 1 293 ? 5.781 -17.281 -12.203 1 85.12 293 ASN A N 1
ATOM 2333 C CA . ASN A 1 293 ? 6.477 -16.953 -10.961 1 85.12 293 ASN A CA 1
ATOM 2334 C C . ASN A 1 293 ? 7.965 -16.719 -11.195 1 85.12 293 ASN A C 1
ATOM 2336 O O . ASN A 1 293 ? 8.648 -16.141 -10.344 1 85.12 293 ASN A O 1
ATOM 2340 N N . ALA A 1 294 ? 8.453 -17.172 -12.352 1 86.5 294 ALA A N 1
ATOM 2341 C CA . ALA A 1 294 ? 9.875 -17.016 -12.672 1 86.5 294 ALA A CA 1
ATOM 2342 C C . ALA A 1 294 ? 10.07 -16.516 -14.094 1 86.5 294 ALA A C 1
ATOM 2344 O O . ALA A 1 294 ? 11.125 -16.75 -14.703 1 86.5 294 ALA A O 1
ATOM 2345 N N . ALA A 1 295 ? 9.047 -15.898 -14.617 1 87.44 295 ALA A N 1
ATOM 2346 C CA . ALA A 1 295 ? 8.992 -15.539 -16.031 1 87.44 295 ALA A CA 1
ATOM 2347 C C . ALA A 1 295 ? 10.172 -14.656 -16.422 1 87.44 295 ALA A C 1
ATOM 2349 O O . ALA A 1 295 ? 10.656 -14.711 -17.547 1 87.44 295 ALA A O 1
ATOM 2350 N N . HIS A 1 296 ? 10.695 -13.891 -15.461 1 90.62 296 HIS A N 1
ATOM 2351 C CA . HIS A 1 296 ? 11.742 -12.945 -15.805 1 90.62 296 HIS A CA 1
ATOM 2352 C C . HIS A 1 296 ? 13.016 -13.211 -14.992 1 90.62 296 HIS A C 1
ATOM 2354 O O . HIS A 1 296 ? 13.727 -12.273 -14.617 1 90.62 296 HIS A O 1
ATOM 2360 N N . ILE A 1 297 ? 13.312 -14.461 -14.766 1 89.62 297 ILE A N 1
ATOM 2361 C CA . ILE A 1 297 ? 14.414 -14.875 -13.906 1 89.62 297 ILE A CA 1
ATOM 2362 C C . ILE A 1 297 ? 15.742 -14.5 -14.555 1 89.62 297 ILE A C 1
ATOM 2364 O O . ILE A 1 297 ? 16.75 -14.305 -13.859 1 89.62 297 ILE A O 1
ATOM 2368 N N . PHE A 1 298 ? 15.766 -14.328 -15.898 1 93.25 298 PHE A N 1
ATOM 2369 C CA . PHE A 1 298 ? 17 -14.023 -16.609 1 93.25 298 PHE A CA 1
ATOM 2370 C C . PHE A 1 298 ? 17.25 -12.523 -16.656 1 93.25 298 PHE A C 1
ATOM 2372 O O . PHE A 1 298 ? 18.344 -12.07 -17 1 93.25 298 PHE A O 1
ATOM 2379 N N . HIS A 1 299 ? 16.25 -11.773 -16.297 1 93.12 299 HIS A N 1
ATOM 2380 C CA . HIS A 1 299 ? 16.359 -10.32 -16.359 1 93.12 299 HIS A CA 1
ATOM 2381 C C . HIS A 1 299 ? 16.828 -9.75 -15.016 1 93.12 299 HIS A C 1
ATOM 2383 O O . HIS A 1 299 ? 17.641 -8.82 -14.977 1 93.12 299 HIS A O 1
ATOM 2389 N N . TYR A 1 300 ? 16.312 -10.273 -13.938 1 90.81 300 TYR A N 1
ATOM 2390 C CA . TYR A 1 300 ? 16.672 -9.789 -12.609 1 90.81 300 TYR A CA 1
ATOM 2391 C C . TYR A 1 300 ? 16.391 -10.844 -11.547 1 90.81 300 TYR A C 1
ATOM 2393 O O . TYR A 1 300 ? 15.617 -11.773 -11.781 1 90.81 300 TYR A O 1
ATOM 2401 N N . ASN A 1 301 ? 17.062 -10.703 -10.445 1 89 301 ASN A N 1
ATOM 2402 C CA . ASN A 1 301 ? 16.719 -11.461 -9.242 1 89 301 ASN A CA 1
ATOM 2403 C C . ASN A 1 301 ? 15.695 -10.719 -8.398 1 89 301 ASN A C 1
ATOM 2405 O O . ASN A 1 301 ? 15.914 -9.578 -7.996 1 89 301 ASN A O 1
ATOM 2409 N N . ALA A 1 302 ? 14.609 -11.406 -8.156 1 90.31 302 ALA A N 1
ATOM 2410 C CA . ALA A 1 302 ? 13.523 -10.797 -7.383 1 90.31 302 ALA A CA 1
ATOM 2411 C C . ALA A 1 302 ? 13.43 -11.406 -5.992 1 90.31 302 ALA A C 1
ATOM 2413 O O . ALA A 1 302 ? 13.516 -12.633 -5.84 1 90.31 302 ALA A O 1
ATOM 2414 N N . MET A 1 303 ? 13.32 -10.586 -4.957 1 90.12 303 MET A N 1
ATOM 2415 C CA . MET A 1 303 ? 13.102 -11 -3.572 1 90.12 303 MET A CA 1
ATOM 2416 C C . MET A 1 303 ? 12.062 -10.109 -2.896 1 90.12 303 MET A C 1
ATOM 2418 O O . MET A 1 303 ? 12.227 -8.891 -2.83 1 90.12 303 MET A O 1
ATOM 2422 N N . SER A 1 304 ? 11.023 -10.773 -2.42 1 93.69 304 SER A N 1
ATOM 2423 C CA . SER A 1 304 ? 9.969 -10.016 -1.744 1 93.69 304 SER A CA 1
ATOM 2424 C C . SER A 1 304 ? 10.469 -9.445 -0.423 1 93.69 304 SER A C 1
ATOM 2426 O O . SER A 1 304 ? 11.188 -10.109 0.32 1 93.69 304 SER A O 1
ATOM 2428 N N . LEU A 1 305 ? 10.102 -8.203 -0.125 1 94.25 305 LEU A N 1
ATOM 2429 C CA . LEU A 1 305 ? 10.445 -7.566 1.144 1 94.25 305 LEU A CA 1
ATOM 2430 C C . LEU A 1 305 ? 9.227 -7.488 2.061 1 94.25 305 LEU A C 1
ATOM 2432 O O . LEU A 1 305 ? 9.336 -7.734 3.264 1 94.25 305 LEU A O 1
ATOM 2436 N N . ASP A 1 306 ? 8.109 -7.125 1.506 1 96.19 306 ASP A N 1
ATOM 2437 C CA . ASP A 1 306 ? 6.844 -7.078 2.227 1 96.19 306 ASP A CA 1
ATOM 2438 C C . ASP A 1 306 ? 5.688 -7.52 1.333 1 96.19 306 ASP A C 1
ATOM 2440 O O . ASP A 1 306 ? 5.887 -7.828 0.156 1 96.19 306 ASP A O 1
ATOM 2444 N N . HIS A 1 307 ? 4.57 -7.691 1.904 1 97.88 307 HIS A N 1
ATOM 2445 C CA . HIS A 1 307 ? 3.363 -8.062 1.175 1 97.88 307 HIS A CA 1
ATOM 2446 C C . HIS A 1 307 ? 2.109 -7.688 1.962 1 97.88 307 HIS A C 1
ATOM 2448 O O . HIS A 1 307 ? 1.94 -8.117 3.105 1 97.88 307 HIS A O 1
ATOM 2454 N N . HIS A 1 308 ? 1.271 -6.879 1.364 1 98 308 HIS A N 1
ATOM 2455 C CA . HIS A 1 308 ? 0.053 -6.395 2.004 1 98 308 HIS A CA 1
ATOM 2456 C C . HIS A 1 308 ? -1.182 -6.766 1.189 1 98 308 HIS A C 1
ATOM 2458 O O . HIS A 1 308 ? -1.199 -6.594 -0.032 1 98 308 HIS A O 1
ATOM 2464 N N . ILE A 1 309 ? -2.172 -7.273 1.889 1 98.5 309 ILE A N 1
ATOM 2465 C CA . ILE A 1 309 ? -3.445 -7.59 1.252 1 98.5 309 ILE A CA 1
ATOM 2466 C C . ILE A 1 309 ? -4.582 -6.891 1.993 1 98.5 309 ILE A C 1
ATOM 2468 O O . ILE A 1 309 ? -4.676 -6.977 3.221 1 98.5 309 ILE A O 1
ATOM 2472 N N . TYR A 1 310 ? -5.363 -6.191 1.283 1 98.31 310 TYR A N 1
ATOM 2473 C CA . TYR A 1 310 ? -6.629 -5.652 1.771 1 98.31 310 TYR A CA 1
ATOM 2474 C C . TYR A 1 310 ? -7.809 -6.414 1.188 1 98.31 310 TYR A C 1
ATOM 2476 O O . TYR A 1 310 ? -8.055 -6.367 -0.02 1 98.31 310 TYR A O 1
ATOM 2484 N N . PHE A 1 311 ? -8.539 -7.082 2.053 1 97.44 311 PHE A N 1
ATOM 2485 C CA . PHE A 1 311 ? -9.703 -7.836 1.612 1 97.44 311 PHE A CA 1
ATOM 2486 C C . PHE A 1 311 ? -10.953 -6.965 1.643 1 97.44 311 PHE A C 1
ATOM 2488 O O . PHE A 1 311 ? -11.195 -6.25 2.617 1 97.44 311 PHE A O 1
ATOM 2495 N N . HIS A 1 312 ? -11.766 -7.031 0.605 1 95 312 HIS A N 1
ATOM 2496 C CA . HIS A 1 312 ? -12.875 -6.09 0.5 1 95 312 HIS A CA 1
ATOM 2497 C C . HIS A 1 312 ? -14.211 -6.781 0.75 1 95 312 HIS A C 1
ATOM 2499 O O . HIS A 1 312 ? -15.258 -6.129 0.771 1 95 312 HIS A O 1
ATOM 2505 N N . ASN A 1 313 ? -14.172 -8.117 0.991 1 92.38 313 ASN A N 1
ATOM 2506 C CA . ASN A 1 313 ? -15.383 -8.867 1.314 1 92.38 313 ASN A CA 1
ATOM 2507 C C . ASN A 1 313 ? -15.742 -8.742 2.793 1 92.38 313 ASN A C 1
ATOM 2509 O O . ASN A 1 313 ? -14.859 -8.602 3.641 1 92.38 313 ASN A O 1
ATOM 2513 N N . GLU A 1 314 ? -17.031 -8.938 3.109 1 88.75 314 GLU A N 1
ATOM 2514 C CA . GLU A 1 314 ? -17.469 -8.82 4.492 1 88.75 314 GLU A CA 1
ATOM 2515 C C . GLU A 1 314 ? -17.828 -10.188 5.074 1 88.75 314 GLU A C 1
ATOM 2517 O O . GLU A 1 314 ? -18.094 -10.305 6.273 1 88.75 314 GLU A O 1
ATOM 2522 N N . ASP A 1 315 ? -17.859 -11.094 4.18 1 92.06 315 ASP A N 1
ATOM 2523 C CA . ASP A 1 315 ? -18.203 -12.453 4.59 1 92.06 315 ASP A CA 1
ATOM 2524 C C . ASP A 1 315 ? -17.516 -13.484 3.701 1 92.06 315 ASP A C 1
ATOM 2526 O O . ASP A 1 315 ? -17.156 -13.188 2.561 1 92.06 315 ASP A O 1
ATOM 2530 N N . TYR A 1 316 ? -17.391 -14.711 4.277 1 93.44 316 TYR A N 1
ATOM 2531 C CA . TYR A 1 316 ? -16.797 -15.781 3.5 1 93.44 316 TYR A CA 1
ATOM 2532 C C . TYR A 1 316 ? -17.719 -16.234 2.379 1 93.44 316 TYR A C 1
ATOM 2534 O O . TYR A 1 316 ? -17.266 -16.75 1.354 1 93.44 316 TYR A O 1
ATOM 2542 N N . THR A 1 317 ? -18.969 -16.078 2.588 1 89.75 317 THR A N 1
ATOM 2543 C CA . THR A 1 317 ? -19.984 -16.453 1.612 1 89.75 317 THR A CA 1
ATOM 2544 C C . THR A 1 317 ? -20.859 -15.25 1.251 1 89.75 317 THR A C 1
ATOM 2546 O O . THR A 1 317 ? -22.078 -15.281 1.422 1 89.75 317 THR A O 1
ATOM 2549 N N . SER A 1 318 ? -20.297 -14.266 0.656 1 86.62 318 SER A N 1
ATOM 2550 C CA . SER A 1 318 ? -21 -13.023 0.372 1 86.62 318 SER A CA 1
ATOM 2551 C C . SER A 1 318 ? -22.078 -13.219 -0.691 1 86.62 318 SER A C 1
ATOM 2553 O O . SER A 1 318 ? -21.859 -13.938 -1.673 1 86.62 318 SER A O 1
ATOM 2555 N N . ASP A 1 319 ? -23.156 -12.547 -0.491 1 85.25 319 ASP A N 1
ATOM 2556 C CA . ASP A 1 319 ? -24.25 -12.641 -1.452 1 85.25 319 ASP A CA 1
ATOM 2557 C C . ASP A 1 319 ? -24.422 -11.328 -2.223 1 85.25 319 ASP A C 1
ATOM 2559 O O . ASP A 1 319 ? -25.391 -11.156 -2.959 1 85.25 319 ASP A O 1
ATOM 2563 N N . ASP A 1 320 ? -23.469 -10.438 -2.135 1 85.62 320 ASP A N 1
ATOM 2564 C CA . ASP A 1 320 ? -23.547 -9.125 -2.775 1 85.62 320 ASP A CA 1
ATOM 2565 C C . ASP A 1 320 ? -22.797 -9.117 -4.105 1 85.62 320 ASP A C 1
ATOM 2567 O O . ASP A 1 320 ? -22.531 -8.055 -4.668 1 85.62 320 ASP A O 1
ATOM 2571 N N . GLY A 1 321 ? -22.391 -10.312 -4.566 1 91.56 321 GLY A N 1
ATOM 2572 C CA . GLY A 1 321 ? -21.688 -10.422 -5.828 1 91.56 321 GLY A CA 1
ATOM 2573 C C . GLY A 1 321 ? -20.172 -10.469 -5.656 1 91.56 321 GLY A C 1
ATOM 2574 O O . GLY A 1 321 ? -19.453 -10.734 -6.613 1 91.56 321 GLY A O 1
ATOM 2575 N N . SER A 1 322 ? -19.688 -10.258 -4.426 1 92.25 322 SER A N 1
ATOM 2576 C CA . SER A 1 322 ? -18.25 -10.203 -4.199 1 92.25 322 SER A CA 1
ATOM 2577 C C . SER A 1 322 ? -17.688 -11.586 -3.889 1 92.25 322 SER A C 1
ATOM 2579 O O . SER A 1 322 ? -16.469 -11.758 -3.775 1 92.25 322 SER A O 1
ATOM 2581 N N . GLY A 1 323 ? -18.562 -12.57 -3.752 1 94.81 323 GLY A N 1
ATOM 2582 C CA . GLY A 1 323 ? -18.109 -13.922 -3.48 1 94.81 323 GLY A CA 1
ATOM 2583 C C . GLY A 1 323 ? -17.312 -14.523 -4.617 1 94.81 323 GLY A C 1
ATOM 2584 O O . GLY A 1 323 ? -17.375 -14.047 -5.75 1 94.81 323 GLY A O 1
ATOM 2585 N N . PHE A 1 324 ? -16.516 -15.594 -4.297 1 96.81 324 PHE A N 1
ATOM 2586 C CA . PHE A 1 324 ? -15.719 -16.281 -5.312 1 96.81 324 PHE A CA 1
ATOM 2587 C C . PHE A 1 324 ? -15.32 -17.672 -4.84 1 96.81 324 PHE A C 1
ATOM 2589 O O . PHE A 1 324 ? -15.281 -17.938 -3.635 1 96.81 324 PHE A O 1
ATOM 2596 N N . ASP A 1 325 ? -15.195 -18.562 -5.762 1 97.5 325 ASP A N 1
ATOM 2597 C CA . ASP A 1 325 ? -14.586 -19.875 -5.594 1 97.5 325 ASP A CA 1
ATOM 2598 C C . ASP A 1 325 ? -13.25 -19.953 -6.332 1 97.5 325 ASP A C 1
ATOM 2600 O O . ASP A 1 325 ? -13.219 -20.203 -7.543 1 97.5 325 ASP A O 1
ATOM 2604 N N . ILE A 1 326 ? -12.203 -19.859 -5.582 1 97.5 326 ILE A N 1
ATOM 2605 C CA . ILE A 1 326 ? -10.883 -19.641 -6.168 1 97.5 326 ILE A CA 1
ATOM 2606 C C . ILE A 1 326 ? -10.422 -20.891 -6.898 1 97.5 326 ILE A C 1
ATOM 2608 O O . ILE A 1 326 ? -9.484 -20.844 -7.695 1 97.5 326 ILE A O 1
ATOM 2612 N N . CYS A 1 327 ? -11.055 -22.031 -6.66 1 97.38 327 CYS A N 1
ATOM 2613 C CA . CYS A 1 327 ? -10.727 -23.266 -7.348 1 97.38 327 CYS A CA 1
ATOM 2614 C C . CYS A 1 327 ? -11.484 -23.375 -8.672 1 97.38 327 CYS A C 1
ATOM 2616 O O . CYS A 1 327 ? -11.047 -24.078 -9.586 1 97.38 327 CYS A O 1
ATOM 2618 N N . LYS A 1 328 ? -12.531 -22.656 -8.805 1 96.94 328 LYS A N 1
ATOM 2619 C CA . LYS A 1 328 ? -13.406 -22.828 -9.961 1 96.94 328 LYS A CA 1
ATOM 2620 C C . LYS A 1 328 ? -13.438 -21.578 -10.82 1 96.94 328 LYS A C 1
ATOM 2622 O O . LYS A 1 328 ? -13.758 -21.641 -12.016 1 96.94 328 LYS A O 1
ATOM 2627 N N . ASP A 1 329 ? -13.133 -20.422 -10.219 1 96.94 329 ASP A N 1
ATOM 2628 C CA . ASP A 1 329 ? -13.234 -19.141 -10.914 1 96.94 329 ASP A CA 1
ATOM 2629 C C . ASP A 1 329 ? -11.875 -18.719 -11.469 1 96.94 329 ASP A C 1
ATOM 2631 O O . ASP A 1 329 ? -10.836 -19.172 -11 1 96.94 329 ASP A O 1
ATOM 2635 N N . TRP A 1 330 ? -11.945 -17.938 -12.523 1 98 330 TRP A N 1
ATOM 2636 C CA . TRP A 1 330 ? -10.812 -17.094 -12.906 1 98 330 TRP A CA 1
ATOM 2637 C C . TRP A 1 330 ? -10.914 -15.719 -12.266 1 98 330 TRP A C 1
ATOM 2639 O O . TRP A 1 330 ? -11.852 -14.961 -12.547 1 98 330 TRP A O 1
ATOM 2649 N N . LEU A 1 331 ? -9.992 -15.438 -11.438 1 98.19 331 LEU A N 1
ATOM 2650 C CA . LEU A 1 331 ? -9.859 -14.062 -10.945 1 98.19 331 LEU A CA 1
ATOM 2651 C C . LEU A 1 331 ? -8.961 -13.242 -11.867 1 98.19 331 LEU A C 1
ATOM 2653 O O . LEU A 1 331 ? -7.949 -13.742 -12.359 1 98.19 331 LEU A O 1
ATOM 2657 N N . ALA A 1 332 ? -9.344 -12.039 -12.133 1 98.5 332 ALA A N 1
ATOM 2658 C CA . ALA A 1 332 ? -8.453 -11.133 -12.859 1 98.5 332 ALA A CA 1
ATOM 2659 C C . ALA A 1 332 ? -7.535 -10.383 -11.898 1 98.5 332 ALA A C 1
ATOM 2661 O O . ALA A 1 332 ? -8 -9.695 -10.984 1 98.5 332 ALA A O 1
ATOM 2662 N N . PHE A 1 333 ? -6.324 -10.648 -12.047 1 98.06 333 PHE A N 1
ATOM 2663 C CA . PHE A 1 333 ? -5.309 -9.922 -11.297 1 98.06 333 PHE A CA 1
ATOM 2664 C C . PHE A 1 333 ? -4.664 -8.852 -12.172 1 98.06 333 PHE A C 1
ATOM 2666 O O . PHE A 1 333 ? -3.902 -9.164 -13.086 1 98.06 333 PHE A O 1
ATOM 2673 N N . THR A 1 334 ? -4.949 -7.547 -11.945 1 97.94 334 THR A N 1
ATOM 2674 C CA . THR A 1 334 ? -4.383 -6.414 -12.664 1 97.94 334 THR A CA 1
ATOM 2675 C C . THR A 1 334 ? -3.438 -5.617 -11.773 1 97.94 334 THR A C 1
ATOM 2677 O O . THR A 1 334 ? -3.754 -5.348 -10.609 1 97.94 334 THR A O 1
ATOM 2680 N N . TYR A 1 335 ? -2.232 -5.375 -12.273 1 97.38 335 TYR A N 1
ATOM 2681 C CA . TYR A 1 335 ? -1.244 -4.797 -11.367 1 97.38 335 TYR A CA 1
ATOM 2682 C C . TYR A 1 335 ? -0.267 -3.906 -12.125 1 97.38 335 TYR A C 1
ATOM 2684 O O . TYR A 1 335 ? -0.221 -3.928 -13.352 1 97.38 335 TYR A O 1
ATOM 2692 N N . GLN A 1 336 ? 0.489 -2.992 -11.352 1 96.62 336 GLN A N 1
ATOM 2693 C CA . GLN A 1 336 ? 1.425 -2.002 -11.875 1 96.62 336 GLN A CA 1
ATOM 2694 C C . GLN A 1 336 ? 2.678 -1.917 -11.008 1 96.62 336 GLN A C 1
ATOM 2696 O O . GLN A 1 336 ? 2.625 -2.174 -9.805 1 96.62 336 GLN A O 1
ATOM 2701 N N . MET A 1 337 ? 3.75 -1.699 -11.688 1 95.88 337 MET A N 1
ATOM 2702 C CA . MET A 1 337 ? 4.93 -1.173 -11.008 1 95.88 337 MET A CA 1
ATOM 2703 C C . MET A 1 337 ? 4.82 0.337 -10.82 1 95.88 337 MET A C 1
ATOM 2705 O O . MET A 1 337 ? 4.621 1.073 -11.789 1 95.88 337 MET A O 1
ATOM 2709 N N . LYS A 1 338 ? 5.016 0.804 -9.602 1 95.12 338 LYS A N 1
ATOM 2710 C CA . LYS A 1 338 ? 4.793 2.227 -9.359 1 95.12 338 LYS A CA 1
ATOM 2711 C C . LYS A 1 338 ? 6.117 2.957 -9.133 1 95.12 338 LYS A C 1
ATOM 2713 O O . LYS A 1 338 ? 6.219 4.156 -9.398 1 95.12 338 LYS A O 1
ATOM 2718 N N . ARG A 1 339 ? 7.074 2.209 -8.641 1 95.69 339 ARG A N 1
ATOM 2719 C CA . ARG A 1 339 ? 8.375 2.816 -8.359 1 95.69 339 ARG A CA 1
ATOM 2720 C C . ARG A 1 339 ? 9.484 1.778 -8.406 1 95.69 339 ARG A C 1
ATOM 2722 O O . ARG A 1 339 ? 9.336 0.672 -7.883 1 95.69 339 ARG A O 1
ATOM 2729 N N . LEU A 1 340 ? 10.516 2.047 -9.078 1 93.06 340 LEU A N 1
ATOM 2730 C CA . LEU A 1 340 ? 11.773 1.311 -9 1 93.06 340 LEU A CA 1
ATOM 2731 C C . LEU A 1 340 ? 12.938 2.252 -8.719 1 93.06 340 LEU A C 1
ATOM 2733 O O . LEU A 1 340 ? 13.227 3.146 -9.523 1 93.06 340 LEU A O 1
ATOM 2737 N N . SER A 1 341 ? 13.492 2.092 -7.629 1 88.75 341 SER A N 1
ATOM 2738 C CA . SER A 1 341 ? 14.656 2.871 -7.219 1 88.75 341 SER A CA 1
ATOM 2739 C C . SER A 1 341 ? 15.547 2.076 -6.27 1 88.75 341 SER A C 1
ATOM 2741 O O . SER A 1 341 ? 15.055 1.352 -5.406 1 88.75 341 SER A O 1
ATOM 2743 N N . ASN A 1 342 ? 16.812 2.17 -6.449 1 86.75 342 ASN A N 1
ATOM 2744 C CA . ASN A 1 342 ? 17.781 1.506 -5.566 1 86.75 342 ASN A CA 1
ATOM 2745 C C . ASN A 1 342 ? 17.516 0.005 -5.488 1 86.75 342 ASN A C 1
ATOM 2747 O O . ASN A 1 342 ? 17.531 -0.575 -4.398 1 86.75 342 ASN A O 1
ATOM 2751 N N . ASN A 1 343 ? 17.141 -0.541 -6.547 1 89 343 ASN A N 1
ATOM 2752 C CA . ASN A 1 343 ? 16.859 -1.965 -6.699 1 89 343 ASN A CA 1
ATOM 2753 C C . ASN A 1 343 ? 15.617 -2.385 -5.922 1 89 343 ASN A C 1
ATOM 2755 O O . ASN A 1 343 ? 15.422 -3.568 -5.645 1 89 343 ASN A O 1
ATOM 2759 N N . ARG A 1 344 ? 14.875 -1.421 -5.492 1 92.62 344 ARG A N 1
ATOM 2760 C CA . ARG A 1 344 ? 13.617 -1.716 -4.824 1 92.62 344 ARG A CA 1
ATOM 2761 C C . ARG A 1 344 ? 12.43 -1.384 -5.723 1 92.62 344 ARG A C 1
ATOM 2763 O O . ARG A 1 344 ? 12.344 -0.281 -6.27 1 92.62 344 ARG A O 1
ATOM 2770 N N . THR A 1 345 ? 11.594 -2.33 -5.883 1 95.31 345 THR A N 1
ATOM 2771 C CA . THR A 1 345 ? 10.43 -2.18 -6.742 1 95.31 345 THR A CA 1
ATOM 2772 C C . THR A 1 345 ? 9.141 -2.225 -5.918 1 95.31 345 THR A C 1
ATOM 2774 O O . THR A 1 345 ? 8.93 -3.158 -5.141 1 95.31 345 THR A O 1
ATOM 2777 N N . LEU A 1 346 ? 8.359 -1.183 -6.066 1 97.31 346 LEU A N 1
ATOM 2778 C CA . LEU A 1 346 ? 7.047 -1.122 -5.438 1 97.31 346 LEU A CA 1
ATOM 2779 C C . LEU A 1 346 ? 5.945 -1.406 -6.449 1 97.31 346 LEU A C 1
ATOM 2781 O O . LEU A 1 346 ? 5.867 -0.751 -7.492 1 97.31 346 LEU A O 1
ATOM 2785 N N . VAL A 1 347 ? 5.094 -2.422 -6.125 1 97.31 347 VAL A N 1
ATOM 2786 C CA . VAL A 1 347 ? 4.027 -2.816 -7.039 1 97.31 347 VAL A CA 1
ATOM 2787 C C . VAL A 1 347 ? 2.688 -2.795 -6.309 1 97.31 347 VAL A C 1
ATOM 2789 O O . VAL A 1 347 ? 2.637 -2.945 -5.086 1 97.31 347 VAL A O 1
ATOM 2792 N N . ARG A 1 348 ? 1.664 -2.58 -7.035 1 97 348 ARG A N 1
ATOM 2793 C CA . ARG A 1 348 ? 0.287 -2.602 -6.551 1 97 348 ARG A CA 1
ATOM 2794 C C . ARG A 1 348 ? -0.622 -3.35 -7.52 1 97 348 ARG A C 1
ATOM 2796 O O . ARG A 1 348 ? -0.476 -3.229 -8.734 1 97 348 ARG A O 1
ATOM 2803 N N . GLY A 1 349 ? -1.561 -4.09 -6.969 1 97.44 349 GLY A N 1
ATOM 2804 C CA . GLY A 1 349 ? -2.479 -4.844 -7.805 1 97.44 349 GLY A CA 1
ATOM 2805 C C . GLY A 1 349 ? -3.865 -4.973 -7.207 1 97.44 349 GLY A C 1
ATOM 2806 O O . GLY A 1 349 ? -4.062 -4.695 -6.02 1 97.44 349 GLY A O 1
ATOM 2807 N N . PHE A 1 350 ? -4.781 -5.316 -8.047 1 98.25 350 PHE A N 1
ATOM 2808 C CA . PHE A 1 350 ? -6.18 -5.531 -7.699 1 98.25 350 PHE A CA 1
ATOM 2809 C C . PHE A 1 350 ? -6.668 -6.875 -8.227 1 98.25 350 PHE A C 1
ATOM 2811 O O . PHE A 1 350 ? -6.332 -7.266 -9.352 1 98.25 350 PHE A O 1
ATOM 2818 N N . LEU A 1 351 ? -7.422 -7.539 -7.398 1 98.56 351 LEU A N 1
ATOM 2819 C CA . LEU A 1 351 ? -8.039 -8.797 -7.812 1 98.56 351 LEU A CA 1
ATOM 2820 C C . LEU A 1 351 ? -9.547 -8.617 -8 1 98.56 351 LEU A C 1
ATOM 2822 O O . LEU A 1 351 ? -10.227 -8.102 -7.117 1 98.56 351 LEU A O 1
ATOM 2826 N N . PHE A 1 352 ? -10.008 -9.07 -9.133 1 98.56 352 PHE A N 1
ATOM 2827 C CA . PHE A 1 352 ? -11.422 -9.008 -9.461 1 98.56 352 PHE A CA 1
ATOM 2828 C C . PHE A 1 352 ? -12 -10.414 -9.617 1 98.56 352 PHE A C 1
ATOM 2830 O O . PHE A 1 352 ? -11.352 -11.289 -10.195 1 98.56 352 PHE A O 1
ATOM 2837 N N . ASN A 1 353 ? -13.203 -10.57 -9.094 1 98 353 ASN A N 1
ATOM 2838 C CA . ASN A 1 353 ? -13.875 -11.844 -9.344 1 98 353 ASN A CA 1
ATOM 2839 C C . ASN A 1 353 ? -14.578 -11.844 -10.695 1 98 353 ASN A C 1
ATOM 2841 O O . ASN A 1 353 ? -14.43 -10.906 -11.477 1 98 353 ASN A O 1
ATOM 2845 N N . GLU A 1 354 ? -15.258 -12.891 -11.047 1 97.12 354 GLU A N 1
ATOM 2846 C CA . GLU A 1 354 ? -15.859 -13.047 -12.367 1 97.12 354 GLU A CA 1
ATOM 2847 C C . GLU A 1 354 ? -17.016 -12.078 -12.57 1 97.12 354 GLU A C 1
ATOM 2849 O O . GLU A 1 354 ? -17.422 -11.812 -13.703 1 97.12 354 GLU A O 1
ATOM 2854 N N . LYS A 1 355 ? -17.531 -11.57 -11.484 1 96.69 355 LYS A N 1
ATOM 2855 C CA . LYS A 1 355 ? -18.625 -10.609 -11.555 1 96.69 355 LYS A CA 1
ATOM 2856 C C . LYS A 1 355 ? -18.094 -9.18 -11.609 1 96.69 355 LYS A C 1
ATOM 2858 O O . LYS A 1 355 ? -18.844 -8.227 -11.359 1 96.69 355 LYS A O 1
ATOM 2863 N N . HIS A 1 356 ? -16.797 -9.016 -11.781 1 96.75 356 HIS A N 1
ATOM 2864 C CA . HIS A 1 356 ? -16.125 -7.742 -12 1 96.75 356 HIS A CA 1
ATOM 2865 C C . HIS A 1 356 ? -16.125 -6.898 -10.727 1 96.75 356 HIS A C 1
ATOM 2867 O O . HIS A 1 356 ? -16.156 -5.668 -10.797 1 96.75 356 HIS A O 1
ATOM 2873 N N . LYS A 1 357 ? -16.172 -7.555 -9.586 1 96.44 357 LYS A N 1
ATOM 2874 C CA . LYS A 1 357 ? -16 -6.867 -8.312 1 96.44 357 LYS A CA 1
ATOM 2875 C C . LYS A 1 357 ? -14.555 -6.949 -7.828 1 96.44 357 LYS A C 1
ATOM 2877 O O . LYS A 1 357 ? -13.945 -8.023 -7.852 1 96.44 357 LYS A O 1
ATOM 2882 N N . CYS A 1 358 ? -14.031 -5.789 -7.438 1 97.62 358 CYS A N 1
ATOM 2883 C CA . CYS A 1 358 ? -12.711 -5.797 -6.816 1 97.62 358 CYS A CA 1
ATOM 2884 C C . CYS A 1 358 ? -12.766 -6.398 -5.418 1 97.62 358 CYS A C 1
ATOM 2886 O O . CYS A 1 358 ? -13.344 -5.805 -4.504 1 97.62 358 CYS A O 1
ATOM 2888 N N . ILE A 1 359 ? -12.125 -7.512 -5.242 1 97.31 359 ILE A N 1
ATOM 2889 C CA . ILE A 1 359 ? -12.328 -8.242 -3.996 1 97.31 359 ILE A CA 1
ATOM 2890 C C . ILE A 1 359 ? -11.094 -8.102 -3.109 1 97.31 359 ILE A C 1
ATOM 2892 O O . ILE A 1 359 ? -11.133 -8.422 -1.92 1 97.31 359 ILE A O 1
ATOM 2896 N N . ALA A 1 360 ? -9.992 -7.633 -3.68 1 98.38 360 ALA A N 1
ATOM 2897 C CA . ALA A 1 360 ? -8.797 -7.418 -2.869 1 98.38 360 ALA A CA 1
ATOM 2898 C C . ALA A 1 360 ? -7.836 -6.449 -3.555 1 98.38 360 ALA A C 1
ATOM 2900 O O . ALA A 1 360 ? -7.836 -6.328 -4.781 1 98.38 360 ALA A O 1
ATOM 2901 N N . THR A 1 361 ? -7.102 -5.738 -2.803 1 98.44 361 THR A N 1
ATOM 2902 C CA . THR A 1 361 ? -5.965 -4.926 -3.225 1 98.44 361 THR A CA 1
ATOM 2903 C C . THR A 1 361 ? -4.668 -5.453 -2.617 1 98.44 361 THR A C 1
ATOM 2905 O O . THR A 1 361 ? -4.629 -5.801 -1.436 1 98.44 361 THR A O 1
ATOM 2908 N N . VAL A 1 362 ? -3.646 -5.52 -3.42 1 98.25 362 VAL A N 1
ATOM 2909 C CA . VAL A 1 362 ? -2.361 -6.047 -2.977 1 98.25 362 VAL A CA 1
ATOM 2910 C C . VAL A 1 362 ? -1.266 -5.012 -3.223 1 98.25 362 VAL A C 1
ATOM 2912 O O . VAL A 1 362 ? -1.244 -4.355 -4.266 1 98.25 362 VAL A O 1
ATOM 2915 N N . VAL A 1 363 ? -0.397 -4.824 -2.246 1 98 363 VAL A N 1
ATOM 2916 C CA . VAL A 1 363 ? 0.781 -3.969 -2.355 1 98 363 VAL A CA 1
ATOM 2917 C C . VAL A 1 363 ? 2.023 -4.746 -1.922 1 98 363 VAL A C 1
ATOM 2919 O O . VAL A 1 363 ? 1.989 -5.484 -0.935 1 98 363 VAL A O 1
ATOM 2922 N N . GLN A 1 364 ? 3.086 -4.551 -2.652 1 97.5 364 GLN A N 1
ATOM 2923 C CA . GLN A 1 364 ? 4.316 -5.258 -2.324 1 97.5 364 GLN A CA 1
ATOM 2924 C C . GLN A 1 364 ? 5.543 -4.457 -2.75 1 97.5 364 GLN A C 1
ATOM 2926 O O . GLN A 1 364 ? 5.547 -3.832 -3.812 1 97.5 364 GLN A O 1
ATOM 2931 N N . GLU A 1 365 ? 6.484 -4.457 -1.898 1 97.12 365 GLU A N 1
ATOM 2932 C CA . GLU A 1 365 ? 7.828 -4.055 -2.305 1 97.12 365 GLU A CA 1
ATOM 2933 C C . GLU A 1 365 ? 8.781 -5.246 -2.309 1 97.12 365 GLU A C 1
ATOM 2935 O O . GLU A 1 365 ? 8.641 -6.168 -1.503 1 97.12 365 GLU A O 1
ATOM 2940 N N . GLY A 1 366 ? 9.68 -5.27 -3.234 1 94.31 366 GLY A N 1
ATOM 2941 C CA . GLY A 1 366 ? 10.719 -6.281 -3.305 1 94.31 366 GLY A CA 1
ATOM 2942 C C . GLY A 1 366 ? 12.008 -5.77 -3.926 1 94.31 366 GLY A C 1
ATOM 2943 O O . GLY A 1 366 ? 12.016 -4.715 -4.562 1 94.31 366 GLY A O 1
ATOM 2944 N N . LEU A 1 367 ? 13.086 -6.453 -3.676 1 91.06 367 LEU A N 1
ATOM 2945 C CA . LEU A 1 367 ? 14.336 -6.199 -4.383 1 91.06 367 LEU A CA 1
ATOM 2946 C C . LEU A 1 367 ? 14.281 -6.758 -5.801 1 91.06 367 LEU A C 1
ATOM 2948 O O . LEU A 1 367 ? 13.812 -7.875 -6.016 1 91.06 367 LEU A O 1
ATOM 2952 N N . THR A 1 368 ? 14.586 -5.992 -6.711 1 91.06 368 THR A N 1
ATOM 2953 C CA . THR A 1 368 ? 14.781 -6.422 -8.086 1 91.06 368 THR A CA 1
ATOM 2954 C C . THR A 1 368 ? 16.172 -6.023 -8.586 1 91.06 368 THR A C 1
ATOM 2956 O O . THR A 1 368 ? 16.359 -4.898 -9.062 1 91.06 368 THR A O 1
ATOM 2959 N N . ILE A 1 369 ? 17.062 -6.91 -8.531 1 89.75 369 ILE A N 1
ATOM 2960 C CA . ILE A 1 369 ? 18.453 -6.664 -8.922 1 89.75 369 ILE A CA 1
ATOM 2961 C C . ILE A 1 369 ? 18.641 -7.027 -10.398 1 89.75 369 ILE A C 1
ATOM 2963 O O . ILE A 1 369 ? 18.797 -8.203 -10.734 1 89.75 369 ILE A O 1
ATOM 2967 N N . MET A 1 370 ? 18.719 -6.039 -11.188 1 88.5 370 MET A N 1
ATOM 2968 C CA . MET A 1 370 ? 18.781 -6.227 -12.633 1 88.5 370 MET A CA 1
ATOM 2969 C C . MET A 1 370 ? 20.125 -6.824 -13.047 1 88.5 370 MET A C 1
ATOM 2971 O O . MET A 1 370 ? 21.156 -6.477 -12.484 1 88.5 370 MET A O 1
ATOM 2975 N N . GLN A 1 371 ? 20 -7.676 -13.969 1 88.88 371 GLN A N 1
ATOM 2976 C CA . GLN A 1 371 ? 21.234 -8.172 -14.57 1 88.88 371 GLN A CA 1
ATOM 2977 C C . GLN A 1 371 ? 21.922 -7.082 -15.391 1 88.88 371 GLN A C 1
ATOM 2979 O O . GLN A 1 371 ? 21.25 -6.199 -15.938 1 88.88 371 GLN A O 1
ATOM 2984 N N . ASN A 1 372 ? 23.234 -7.23 -15.453 1 87.12 372 ASN A N 1
ATOM 2985 C CA . ASN A 1 372 ? 24 -6.238 -16.203 1 87.12 372 ASN A CA 1
ATOM 2986 C C . ASN A 1 372 ? 23.531 -6.152 -17.656 1 87.12 372 ASN A C 1
ATOM 2988 O O . ASN A 1 372 ? 23.375 -7.18 -18.328 1 87.12 372 ASN A O 1
ATOM 2992 N N . GLY A 1 373 ? 23.281 -4.988 -18.016 1 86.94 373 GLY A N 1
ATOM 2993 C CA . GLY A 1 373 ? 22.938 -4.758 -19.406 1 86.94 373 GLY A CA 1
ATOM 2994 C C . GLY A 1 373 ? 21.438 -4.82 -19.656 1 86.94 373 GLY A C 1
ATOM 2995 O O . GLY A 1 373 ? 20.984 -4.457 -20.75 1 86.94 373 GLY A O 1
ATOM 2996 N N . VAL A 1 374 ? 20.688 -5.266 -18.766 1 89.06 374 VAL A N 1
ATOM 2997 C CA . VAL A 1 374 ? 19.25 -5.375 -18.938 1 89.06 374 VAL A CA 1
ATOM 2998 C C . VAL A 1 374 ? 18.609 -4 -18.797 1 89.06 374 VAL A C 1
ATOM 3000 O O . VAL A 1 374 ? 18.938 -3.238 -17.891 1 89.06 374 VAL A O 1
ATOM 3003 N N . GLY A 1 375 ? 17.688 -3.723 -19.656 1 89.12 375 GLY A N 1
ATOM 3004 C CA . GLY A 1 375 ? 16.969 -2.457 -19.641 1 89.12 375 GLY A CA 1
ATOM 3005 C C . GLY A 1 375 ? 17.594 -1.404 -20.547 1 89.12 375 GLY A C 1
ATOM 3006 O O . GLY A 1 375 ? 17.141 -0.259 -20.562 1 89.12 375 GLY A O 1
ATOM 3007 N N . ARG A 1 376 ? 18.594 -1.773 -21.234 1 88.12 376 ARG A N 1
ATOM 3008 C CA . ARG A 1 376 ? 19.312 -0.822 -22.078 1 88.12 376 ARG A CA 1
ATOM 3009 C C . ARG A 1 376 ? 18.422 -0.31 -23.203 1 88.12 376 ARG A C 1
ATOM 3011 O O . ARG A 1 376 ? 18.562 0.839 -23.641 1 88.12 376 ARG A O 1
ATOM 3018 N N . THR A 1 377 ? 17.5 -1.096 -23.609 1 89.44 377 THR A N 1
ATOM 3019 C CA . THR A 1 377 ? 16.688 -0.721 -24.766 1 89.44 377 THR A CA 1
ATOM 3020 C C . THR A 1 377 ? 15.375 -0.083 -24.312 1 89.44 377 THR A C 1
ATOM 3022 O O . THR A 1 377 ? 14.555 0.321 -25.141 1 89.44 377 THR A O 1
ATOM 3025 N N . ALA A 1 378 ? 15.148 -0.075 -23.031 1 90.31 378 ALA A N 1
ATOM 3026 C CA . ALA A 1 378 ? 13.938 0.569 -22.531 1 90.31 378 ALA A CA 1
ATOM 3027 C C . ALA A 1 378 ? 13.898 2.041 -22.938 1 90.31 378 ALA A C 1
ATOM 3029 O O . ALA A 1 378 ? 14.93 2.715 -22.953 1 90.31 378 ALA A O 1
ATOM 3030 N N . ASP A 1 379 ? 12.703 2.568 -23.266 1 90.12 379 ASP A N 1
ATOM 3031 C CA . ASP A 1 379 ? 12.531 3.984 -23.578 1 90.12 379 ASP A CA 1
ATOM 3032 C C . ASP A 1 379 ? 12.742 4.848 -22.328 1 90.12 379 ASP A C 1
ATOM 3034 O O . ASP A 1 379 ? 11.852 4.961 -21.5 1 90.12 379 ASP A O 1
ATOM 3038 N N . LYS A 1 380 ? 13.812 5.559 -22.312 1 88.94 380 LYS A N 1
ATOM 3039 C CA . LYS A 1 380 ? 14.211 6.328 -21.141 1 88.94 380 LYS A CA 1
ATOM 3040 C C . LYS A 1 380 ? 13.281 7.52 -20.922 1 88.94 380 LYS A C 1
ATOM 3042 O O . LYS A 1 380 ? 13.148 8.008 -19.797 1 88.94 380 LYS A O 1
ATOM 3047 N N . SER A 1 381 ? 12.641 7.914 -22 1 89 381 SER A N 1
ATOM 3048 C CA . SER A 1 381 ? 11.742 9.055 -21.891 1 89 381 SER A CA 1
ATOM 3049 C C . SER A 1 381 ? 10.438 8.672 -21.203 1 89 381 SER A C 1
ATOM 3051 O O . SER A 1 381 ? 9.664 9.539 -20.797 1 89 381 SER A O 1
ATOM 3053 N N . ARG A 1 382 ? 10.242 7.398 -20.984 1 89.06 382 ARG A N 1
ATOM 3054 C CA . ARG A 1 382 ? 9 6.906 -20.406 1 89.06 382 ARG A CA 1
ATOM 3055 C C . ARG A 1 382 ? 9.266 6.141 -19.125 1 89.06 382 ARG A C 1
ATOM 3057 O O . ARG A 1 382 ? 8.523 5.215 -18.781 1 89.06 382 ARG A O 1
ATOM 3064 N N . LEU A 1 383 ? 10.406 6.48 -18.547 1 90.19 383 LEU A N 1
ATOM 3065 C CA . LEU A 1 383 ? 10.727 5.836 -17.281 1 90.19 383 LEU A CA 1
ATOM 3066 C C . LEU A 1 383 ? 10.461 6.773 -16.109 1 90.19 383 LEU A C 1
ATOM 3068 O O . LEU A 1 383 ? 10.617 7.992 -16.234 1 90.19 383 LEU A O 1
ATOM 3072 N N . MET B 1 1 ? -17.688 31.297 14.32 1 44.12 1 MET B N 1
ATOM 3073 C CA . MET B 1 1 ? -17.406 30.219 13.391 1 44.12 1 MET B CA 1
ATOM 3074 C C . MET B 1 1 ? -16.391 29.25 13.984 1 44.12 1 MET B C 1
ATOM 3076 O O . MET B 1 1 ? -15.531 29.641 14.781 1 44.12 1 MET B O 1
ATOM 3080 N N . LEU B 1 2 ? -16.703 27.953 13.852 1 53.81 2 LEU B N 1
ATOM 3081 C CA . LEU B 1 2 ? -15.945 26.906 14.539 1 53.81 2 LEU B CA 1
ATOM 3082 C C . LEU B 1 2 ? -14.484 26.938 14.102 1 53.81 2 LEU B C 1
ATOM 3084 O O . LEU B 1 2 ? -14.188 26.859 12.906 1 53.81 2 LEU B O 1
ATOM 3088 N N . THR B 1 3 ? -13.672 27.688 14.875 1 60.59 3 THR B N 1
ATOM 3089 C CA . THR B 1 3 ? -12.242 27.609 14.609 1 60.59 3 THR B CA 1
ATOM 3090 C C . THR B 1 3 ? -11.617 26.438 15.383 1 60.59 3 THR B C 1
ATOM 3092 O O . THR B 1 3 ? -11.758 26.359 16.609 1 60.59 3 THR B O 1
ATOM 3095 N N . LEU B 1 4 ? -11.18 25.406 14.578 1 64.06 4 LEU B N 1
ATOM 3096 C CA . LEU B 1 4 ? -10.508 24.266 15.211 1 64.06 4 LEU B CA 1
ATOM 3097 C C . LEU B 1 4 ? -9.031 24.578 15.453 1 64.06 4 LEU B C 1
ATOM 3099 O O . LEU B 1 4 ? -8.32 24.984 14.531 1 64.06 4 LEU B O 1
ATOM 3103 N N . THR B 1 5 ? -8.742 24.922 16.781 1 63.25 5 THR B N 1
ATOM 3104 C CA . THR B 1 5 ? -7.328 25.125 17.094 1 63.25 5 THR B CA 1
ATOM 3105 C C . THR B 1 5 ? -6.898 24.25 18.266 1 63.25 5 THR B C 1
ATOM 3107 O O . THR B 1 5 ? -7.711 23.906 19.125 1 63.25 5 THR B O 1
ATOM 3110 N N . SER B 1 6 ? -5.676 23.719 18.156 1 59.78 6 SER B N 1
ATOM 3111 C CA . SER B 1 6 ? -5.102 23 19.281 1 59.78 6 SER B CA 1
ATOM 3112 C C . SER B 1 6 ? -4.5 23.953 20.312 1 59.78 6 SER B C 1
ATOM 3114 O O . SER B 1 6 ? -4.066 23.516 21.375 1 59.78 6 SER B O 1
ATOM 3116 N N . GLY B 1 7 ? -4.629 25.219 20.156 1 65.5 7 GLY B N 1
ATOM 3117 C CA . GLY B 1 7 ? -3.988 26.188 21.031 1 65.5 7 GLY B CA 1
ATOM 3118 C C . GLY B 1 7 ? -2.512 26.359 20.734 1 65.5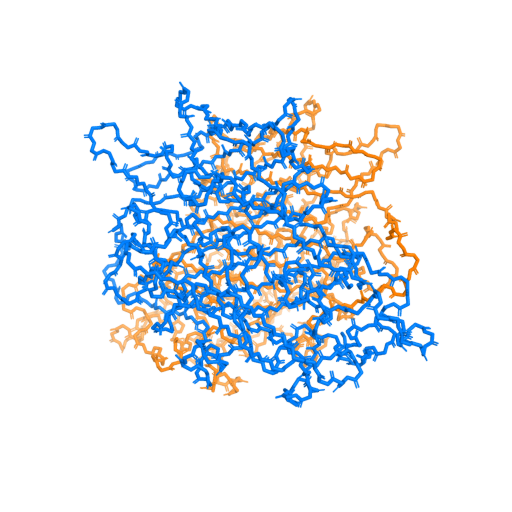 7 GLY B C 1
ATOM 3119 O O . GLY B 1 7 ? -1.977 25.75 19.812 1 65.5 7 GLY B O 1
ATOM 3120 N N . PRO B 1 8 ? -1.884 27.219 21.484 1 73.38 8 PRO B N 1
ATOM 3121 C CA . PRO B 1 8 ? -0.457 27.453 21.25 1 73.38 8 PRO B CA 1
ATOM 3122 C C . PRO B 1 8 ? 0.39 26.203 21.484 1 73.38 8 PRO B C 1
ATOM 3124 O O . PRO B 1 8 ? 0.102 25.422 22.391 1 73.38 8 PRO B O 1
ATOM 3127 N N . ASN B 1 9 ? 1.273 25.953 20.609 1 79 9 ASN B N 1
ATOM 3128 C CA . ASN B 1 9 ? 2.207 24.844 20.75 1 79 9 ASN B CA 1
ATOM 3129 C C . ASN B 1 9 ? 3.285 25.141 21.781 1 79 9 ASN B C 1
ATOM 3131 O O . ASN B 1 9 ? 4.148 26 21.562 1 79 9 ASN B O 1
ATOM 3135 N N . PRO B 1 10 ? 3.238 24.5 22.922 1 80.88 10 PRO B N 1
ATOM 3136 C CA . PRO B 1 10 ? 4.25 24.766 23.953 1 80.88 10 PRO B CA 1
ATOM 3137 C C . PRO B 1 10 ? 5.648 24.328 23.531 1 80.88 10 PRO B C 1
ATOM 3139 O O . PRO B 1 10 ? 6.641 24.703 24.156 1 80.88 10 PRO B O 1
ATOM 3142 N N . LEU B 1 11 ? 5.797 23.5 22.531 1 88.06 11 LEU B N 1
ATOM 3143 C CA . LEU B 1 11 ? 7.059 23.016 21.984 1 88.06 11 LEU B CA 1
ATOM 3144 C C . LEU B 1 11 ? 7.145 23.297 20.484 1 88.06 11 LEU B C 1
ATOM 3146 O O . LEU B 1 11 ? 7.066 22.375 19.672 1 88.06 11 LEU B O 1
ATOM 3150 N N . PRO B 1 12 ? 7.422 24.484 20.141 1 88.06 12 PRO B N 1
ATOM 3151 C CA . PRO B 1 12 ? 7.371 24.891 18.734 1 88.06 12 PRO B CA 1
ATOM 3152 C C . PRO B 1 12 ? 8.547 24.344 17.922 1 88.06 12 PRO B C 1
ATOM 3154 O O . PRO B 1 12 ? 8.547 24.438 16.688 1 88.06 12 PRO B O 1
ATOM 3157 N N . ASP B 1 13 ? 9.547 23.844 18.625 1 93.56 13 ASP B N 1
ATOM 3158 C CA . ASP B 1 13 ? 10.648 23.172 17.953 1 93.56 13 ASP B CA 1
ATOM 3159 C C . ASP B 1 13 ? 10.297 21.719 17.672 1 93.56 13 ASP B C 1
ATOM 3161 O O . ASP B 1 13 ? 10.141 20.906 18.594 1 93.56 13 ASP B O 1
ATOM 3165 N N . PHE B 1 14 ? 10.211 21.359 16.375 1 95.81 14 PHE B N 1
ATOM 3166 C CA . PHE B 1 14 ? 9.766 20.031 15.977 1 95.81 14 PHE B CA 1
ATOM 3167 C C . PHE B 1 14 ? 10.688 18.953 16.531 1 95.81 14 PHE B C 1
ATOM 3169 O O . PHE B 1 14 ? 10.227 17.938 17.062 1 95.81 14 PHE B O 1
ATOM 3176 N N . GLU B 1 15 ? 11.984 19.125 16.422 1 97.69 15 GLU B N 1
ATOM 3177 C CA . GLU B 1 15 ? 12.953 18.156 16.922 1 97.69 15 GLU B CA 1
ATOM 3178 C C . GLU B 1 15 ? 12.75 17.891 18.422 1 97.69 15 GLU B C 1
ATOM 3180 O O . GLU B 1 15 ? 12.805 16.734 18.859 1 97.69 15 GLU B O 1
ATOM 3185 N N . GLU B 1 16 ? 12.469 18.969 19.125 1 96.56 16 GLU B N 1
ATOM 3186 C CA . GLU B 1 16 ? 12.234 18.828 20.562 1 96.56 16 GLU B CA 1
ATOM 3187 C C . GLU B 1 16 ? 10.898 18.141 20.844 1 96.56 16 GLU B C 1
ATOM 3189 O O . GLU B 1 16 ? 10.805 17.297 21.734 1 96.56 16 GLU B O 1
ATOM 3194 N N . ALA B 1 17 ? 9.922 18.516 20.078 1 95.5 17 ALA B N 1
ATOM 3195 C CA . ALA B 1 17 ? 8.578 18 20.297 1 95.5 17 ALA B CA 1
ATOM 3196 C C . ALA B 1 17 ? 8.531 16.484 20.141 1 95.5 17 ALA B C 1
ATOM 3198 O O . ALA B 1 17 ? 7.773 15.805 20.844 1 95.5 17 ALA B O 1
ATOM 3199 N N . VAL B 1 18 ? 9.398 15.883 19.234 1 97.38 18 VAL B N 1
ATOM 3200 C CA . VAL B 1 18 ? 9.328 14.445 18.969 1 97.38 18 VAL B CA 1
ATOM 3201 C C . VAL B 1 18 ? 10.531 13.75 19.609 1 97.38 18 VAL B C 1
ATOM 3203 O O . VAL B 1 18 ? 10.734 12.547 19.406 1 97.38 18 VAL B O 1
ATOM 3206 N N . ARG B 1 19 ? 11.281 14.484 20.391 1 98.19 19 ARG B N 1
ATOM 3207 C CA . ARG B 1 19 ? 12.516 13.953 20.953 1 98.19 19 ARG B CA 1
ATOM 3208 C C . ARG B 1 19 ? 12.242 12.727 21.812 1 98.19 19 ARG B C 1
ATOM 3210 O O . ARG B 1 19 ? 11.258 12.688 22.547 1 98.19 19 ARG B O 1
ATOM 3217 N N . VAL B 1 20 ? 13.133 11.742 21.75 1 98.62 20 VAL B N 1
ATOM 3218 C CA . VAL B 1 20 ? 13 10.523 22.547 1 98.62 20 VAL B CA 1
ATOM 3219 C C . VAL B 1 20 ? 14.234 10.352 23.438 1 98.62 20 VAL B C 1
ATOM 3221 O O . VAL B 1 20 ? 15.312 10.867 23.125 1 98.62 20 VAL B O 1
ATOM 3224 N N . ILE B 1 21 ? 14.07 9.695 24.531 1 98.5 21 ILE B N 1
ATOM 3225 C CA . ILE B 1 21 ? 15.133 9.367 25.469 1 98.5 21 ILE B CA 1
ATOM 3226 C C . ILE B 1 21 ? 15.422 7.863 25.422 1 98.5 21 ILE B C 1
ATOM 3228 O O . ILE B 1 21 ? 14.516 7.047 25.625 1 98.5 21 ILE B O 1
ATOM 3232 N N . LYS B 1 22 ? 16.625 7.535 25.125 1 97.94 22 LYS B N 1
ATOM 3233 C CA . LYS B 1 22 ? 17.031 6.137 25.172 1 97.94 22 LYS B CA 1
ATOM 3234 C C . LYS B 1 22 ? 17.219 5.656 26.609 1 97.94 22 LYS B C 1
ATOM 3236 O O . LYS B 1 22 ? 18.094 6.145 27.328 1 97.94 22 LYS B O 1
ATOM 3241 N N . VAL B 1 23 ? 16.406 4.734 27.062 1 98.06 23 VAL B N 1
ATOM 3242 C CA . VAL B 1 23 ? 16.547 4.133 28.375 1 98.06 23 VAL B CA 1
ATOM 3243 C C . VAL B 1 23 ? 17.578 2.994 28.312 1 98.06 23 VAL B C 1
ATOM 3245 O O . VAL B 1 23 ? 18.469 2.908 29.156 1 98.06 23 VAL B O 1
ATOM 3248 N N . ASP B 1 24 ? 17.453 2.176 27.297 1 96.19 24 ASP B N 1
ATOM 3249 C CA . ASP B 1 24 ? 18.438 1.162 26.938 1 96.19 24 ASP B CA 1
ATOM 3250 C C . ASP B 1 24 ? 18.281 0.748 25.469 1 96.19 24 ASP B C 1
ATOM 3252 O O . ASP B 1 24 ? 17.609 1.439 24.688 1 96.19 24 ASP B O 1
ATOM 3256 N N . ASP B 1 25 ? 18.906 -0.308 25.094 1 93.94 25 ASP B N 1
ATOM 3257 C CA . ASP B 1 25 ? 18.953 -0.664 23.672 1 93.94 25 ASP B CA 1
ATOM 3258 C C . ASP B 1 25 ? 17.578 -1.117 23.172 1 93.94 25 ASP B C 1
ATOM 3260 O O . ASP B 1 25 ? 17.359 -1.196 21.969 1 93.94 25 ASP B O 1
ATOM 3264 N N . THR B 1 26 ? 16.656 -1.336 24.047 1 96 26 THR B N 1
ATOM 3265 C CA . THR B 1 26 ? 15.367 -1.887 23.625 1 96 26 THR B CA 1
ATOM 3266 C C . THR B 1 26 ? 14.219 -0.999 24.094 1 96 26 THR B C 1
ATOM 3268 O O . THR B 1 26 ? 13.062 -1.224 23.734 1 96 26 THR B O 1
ATOM 3271 N N . LEU B 1 27 ? 14.547 -0.023 24.922 1 98.25 27 LEU B N 1
ATOM 3272 C CA . LEU B 1 27 ? 13.492 0.795 25.5 1 98.25 27 LEU B CA 1
ATOM 3273 C C . LEU B 1 27 ? 13.758 2.277 25.281 1 98.25 27 LEU B C 1
ATOM 3275 O O . LEU B 1 27 ? 14.844 2.773 25.609 1 98.25 27 LEU B O 1
ATOM 3279 N N . TYR B 1 28 ? 12.844 2.908 24.734 1 98.69 28 TYR B N 1
ATOM 3280 C CA . TYR B 1 28 ? 12.859 4.348 24.516 1 98.69 28 TYR B CA 1
ATOM 3281 C C . TYR B 1 28 ? 11.602 5.004 25.062 1 98.69 28 TYR B C 1
ATOM 3283 O O . TYR B 1 28 ? 10.555 4.367 25.172 1 98.69 28 TYR B O 1
ATOM 3291 N N . VAL B 1 29 ? 11.68 6.277 25.453 1 98.75 29 VAL B N 1
ATOM 3292 C CA . VAL B 1 29 ? 10.539 7.02 25.969 1 98.75 29 VAL B CA 1
ATOM 3293 C C . VAL B 1 29 ? 10.492 8.406 25.328 1 98.75 29 VAL B C 1
ATOM 3295 O O . VAL B 1 29 ? 11.531 9.055 25.172 1 98.75 29 VAL B O 1
ATOM 3298 N N . GLY B 1 30 ? 9.312 8.812 24.953 1 98.5 30 GLY B N 1
ATOM 3299 C CA . GLY B 1 30 ? 9.195 10.195 24.531 1 98.5 30 GLY B CA 1
ATOM 3300 C C . GLY B 1 30 ? 9.578 11.195 25.609 1 98.5 30 GLY B C 1
ATOM 3301 O O . GLY B 1 30 ? 9.227 11.016 26.766 1 98.5 30 GLY B O 1
ATOM 3302 N N . ALA B 1 31 ? 10.281 12.211 25.219 1 98.25 31 ALA B N 1
ATOM 3303 C CA . ALA B 1 31 ? 10.68 13.234 26.188 1 98.25 31 ALA B CA 1
ATOM 3304 C C . ALA B 1 31 ? 9.477 14.047 26.656 1 98.25 31 ALA B C 1
ATOM 3306 O O . ALA B 1 31 ? 9.469 14.578 27.766 1 98.25 31 ALA B O 1
ATOM 3307 N N . HIS B 1 32 ? 8.43 14.164 25.797 1 96.88 32 HIS B N 1
ATOM 3308 C CA . HIS B 1 32 ? 7.203 14.914 26.062 1 96.88 32 HIS B CA 1
ATOM 3309 C C . HIS B 1 32 ? 5.977 14.156 25.562 1 96.88 32 HIS B C 1
ATOM 3311 O O . HIS B 1 32 ? 6.09 13.305 24.672 1 96.88 32 HIS B O 1
ATOM 3317 N N . PRO B 1 33 ? 4.82 14.469 26.188 1 95.25 33 PRO B N 1
ATOM 3318 C CA . PRO B 1 33 ? 3.598 13.953 25.562 1 95.25 33 PRO B CA 1
ATOM 3319 C C . PRO B 1 33 ? 3.381 14.492 24.156 1 95.25 33 PRO B C 1
ATOM 3321 O O . PRO B 1 33 ? 3.711 15.641 23.875 1 95.25 33 PRO B O 1
ATOM 3324 N N . LEU B 1 34 ? 2.932 13.633 23.312 1 93.56 34 LEU B N 1
ATOM 3325 C CA . LEU B 1 34 ? 2.559 14.062 21.969 1 93.56 34 LEU B CA 1
ATOM 3326 C C . LEU B 1 34 ? 1.208 14.773 21.984 1 93.56 34 LEU B C 1
ATOM 3328 O O . LEU B 1 34 ? 0.33 14.43 22.781 1 93.56 34 LEU B O 1
ATOM 3332 N N . ARG B 1 35 ? 0.956 15.609 21.078 1 87.12 35 ARG B N 1
ATOM 3333 C CA . ARG B 1 35 ? -0.161 16.547 21.188 1 87.12 35 ARG B CA 1
ATOM 3334 C C . ARG B 1 35 ? -1.346 16.078 20.344 1 87.12 35 ARG B C 1
ATOM 3336 O O . ARG B 1 35 ? -1.175 15.312 19.391 1 87.12 35 ARG B O 1
ATOM 3343 N N . LEU B 1 36 ? -2.465 16.656 20.734 1 78.56 36 LEU B N 1
ATOM 3344 C CA . LEU B 1 36 ? -3.697 16.5 19.969 1 78.56 36 LEU B CA 1
ATOM 3345 C C . LEU B 1 36 ? -3.664 17.328 18.688 1 78.56 36 LEU B C 1
ATOM 3347 O O . LEU B 1 36 ? -3.061 18.406 18.672 1 78.56 36 LEU B O 1
ATOM 3351 N N . PRO B 1 37 ? -4.32 16.859 17.688 1 70.88 37 PRO B N 1
ATOM 3352 C CA . PRO B 1 37 ? -4.41 17.688 16.484 1 70.88 37 PRO B CA 1
ATOM 3353 C C . PRO B 1 37 ? -5.285 18.938 16.688 1 70.88 37 PRO B C 1
ATOM 3355 O O . PRO B 1 37 ? -5.004 19.984 16.125 1 70.88 37 PRO B O 1
ATOM 3358 N N . VAL B 1 38 ? -6.336 18.781 17.328 1 68.88 38 VAL B N 1
ATOM 3359 C CA . VAL B 1 38 ? -7.273 19.844 17.656 1 68.88 38 VAL B CA 1
ATOM 3360 C C . VAL B 1 38 ? -7.809 19.641 19.078 1 68.88 38 VAL B C 1
ATOM 3362 O O . VAL B 1 38 ? -7.828 18.516 19.578 1 68.88 38 VAL B O 1
ATOM 3365 N N . LYS B 1 39 ? -8.219 20.719 19.609 1 67.56 39 LYS B N 1
ATOM 3366 C CA . LYS B 1 39 ? -8.836 20.609 20.922 1 67.56 39 LYS B CA 1
ATOM 3367 C C . LYS B 1 39 ? -10.062 19.703 20.875 1 67.56 39 LYS B C 1
ATOM 3369 O O . LYS B 1 39 ? -10.906 19.828 19.984 1 67.56 39 LYS B O 1
ATOM 3374 N N . GLY B 1 40 ? -10.047 18.688 21.656 1 64.62 40 GLY B N 1
ATOM 3375 C CA . GLY B 1 40 ? -11.18 17.781 21.703 1 64.62 40 GLY B CA 1
ATOM 3376 C C . GLY B 1 40 ? -10.992 16.547 20.844 1 64.62 40 GLY B C 1
ATOM 3377 O O . GLY B 1 40 ? -11.906 15.727 20.719 1 64.62 40 GLY B O 1
ATOM 3378 N N . GLY B 1 41 ? -9.883 16.547 20.281 1 70.12 41 GLY B N 1
ATOM 3379 C CA . GLY B 1 41 ? -9.602 15.359 19.5 1 70.12 41 GLY B CA 1
ATOM 3380 C C . GLY B 1 41 ? -9.617 14.086 20.312 1 70.12 41 GLY B C 1
ATOM 3381 O O . GLY B 1 41 ? -9.445 14.125 21.531 1 70.12 41 GLY B O 1
ATOM 3382 N N . ARG B 1 42 ? -10.008 12.977 19.734 1 70.44 42 ARG B N 1
ATOM 3383 C CA . ARG B 1 42 ? -10.133 11.672 20.375 1 70.44 42 ARG B CA 1
ATOM 3384 C C . ARG B 1 42 ? -8.789 11.188 20.906 1 70.44 42 ARG B C 1
ATOM 3386 O O . ARG B 1 42 ? -8.727 10.461 21.891 1 70.44 42 ARG B O 1
ATOM 3393 N N . GLY B 1 43 ? -7.715 11.664 20.188 1 86.06 43 GLY B N 1
ATOM 3394 C CA . GLY B 1 43 ? -6.387 11.203 20.547 1 86.06 43 GLY B CA 1
ATOM 3395 C C . GLY B 1 43 ? -5.277 11.969 19.859 1 86.06 43 GLY B C 1
ATOM 3396 O O . GLY B 1 43 ? -5.539 12.938 19.156 1 86.06 43 GLY B O 1
ATOM 3397 N N . VAL B 1 44 ? -4.055 11.539 20.281 1 91.38 44 VAL B N 1
ATOM 3398 C CA . VAL B 1 44 ? -2.846 12.125 19.719 1 91.38 44 VAL B CA 1
ATOM 3399 C C . VAL B 1 44 ? -2.92 12.07 18.188 1 91.38 44 VAL B C 1
ATOM 3401 O O . VAL B 1 44 ? -3.453 11.117 17.625 1 91.38 44 VAL B O 1
ATOM 3404 N N . TYR B 1 45 ? -2.475 13.156 17.531 1 91.62 45 TYR B N 1
ATOM 3405 C CA . TYR B 1 45 ? -2.365 13.164 16.078 1 91.62 45 TYR B CA 1
ATOM 3406 C C . TYR B 1 45 ? -1.544 11.969 15.586 1 91.62 45 TYR B C 1
ATOM 3408 O O . TYR B 1 45 ? -0.407 11.773 16.016 1 91.62 45 TYR B O 1
ATOM 3416 N N . GLY B 1 46 ? -2.115 11.172 14.68 1 93.38 46 GLY B N 1
ATOM 3417 C CA . GLY B 1 46 ? -1.45 9.984 14.172 1 93.38 46 GLY B CA 1
ATOM 3418 C C . GLY B 1 46 ? -0.082 10.266 13.586 1 93.38 46 GLY B C 1
ATOM 3419 O O . GLY B 1 46 ? 0.849 9.477 13.742 1 93.38 46 GLY B O 1
ATOM 3420 N N . GLY B 1 47 ? 0.035 11.414 12.93 1 95.06 47 GLY B N 1
ATOM 3421 C CA . GLY B 1 47 ? 1.308 11.805 12.336 1 95.06 47 GLY B CA 1
ATOM 3422 C C . GLY B 1 47 ? 2.42 11.945 13.359 1 95.06 47 GLY B C 1
ATOM 3423 O O . GLY B 1 47 ? 3.574 11.617 13.078 1 95.06 47 GLY B O 1
ATOM 3424 N N . HIS B 1 48 ? 2.068 12.445 14.547 1 95.88 48 HIS B N 1
ATOM 3425 C CA . HIS B 1 48 ? 3.07 12.539 15.602 1 95.88 48 HIS B CA 1
ATOM 3426 C C . HIS B 1 48 ? 3.545 11.164 16.047 1 95.88 48 HIS B C 1
ATOM 3428 O O . HIS B 1 48 ? 4.738 10.961 16.281 1 95.88 48 HIS B O 1
ATOM 3434 N N . MET B 1 49 ? 2.656 10.273 16.125 1 96.94 49 MET B N 1
ATOM 3435 C CA . MET B 1 49 ? 3.016 8.906 16.516 1 96.94 49 MET B CA 1
ATOM 3436 C C . MET B 1 49 ? 3.881 8.25 15.445 1 96.94 49 MET B C 1
ATOM 3438 O O . MET B 1 49 ? 4.844 7.551 15.766 1 96.94 49 MET B O 1
ATOM 3442 N N . ILE B 1 50 ? 3.516 8.484 14.188 1 98.12 50 ILE B N 1
ATOM 3443 C CA . ILE B 1 50 ? 4.297 7.965 13.07 1 98.12 50 ILE B CA 1
ATOM 3444 C C . ILE B 1 50 ? 5.711 8.539 13.117 1 98.12 50 ILE B C 1
ATOM 3446 O O . ILE B 1 50 ? 6.691 7.793 13.047 1 98.12 50 ILE B O 1
ATOM 3450 N N . ALA B 1 51 ? 5.801 9.805 13.312 1 98.25 51 ALA B N 1
ATOM 3451 C CA . ALA B 1 51 ? 7.082 10.5 13.328 1 98.25 51 ALA B CA 1
ATOM 3452 C C . ALA B 1 51 ? 7.969 10 14.469 1 98.25 51 ALA B C 1
ATOM 3454 O O . ALA B 1 51 ? 9.125 9.648 14.25 1 98.25 51 ALA B O 1
ATOM 3455 N N . GLN B 1 52 ? 7.434 9.945 15.648 1 98.75 52 GLN B N 1
ATOM 3456 C CA . GLN B 1 52 ? 8.25 9.602 16.812 1 98.75 52 GLN B CA 1
ATOM 3457 C C . GLN B 1 52 ? 8.664 8.133 16.781 1 98.75 52 GLN B C 1
ATOM 3459 O O . GLN B 1 52 ? 9.789 7.797 17.156 1 98.75 52 GLN B O 1
ATOM 3464 N N . SER B 1 53 ? 7.781 7.25 16.375 1 98.81 53 SER B N 1
ATOM 3465 C CA . SER B 1 53 ? 8.148 5.84 16.281 1 98.81 53 SER B CA 1
ATOM 3466 C C . SER B 1 53 ? 9.195 5.613 15.195 1 98.81 53 SER B C 1
ATOM 3468 O O . SER B 1 53 ? 10.078 4.766 15.344 1 98.81 53 SER B O 1
ATOM 3470 N N . LEU B 1 54 ? 9.133 6.352 14.086 1 98.88 54 LEU B N 1
ATOM 3471 C CA . LEU B 1 54 ? 10.195 6.285 13.078 1 98.88 54 LEU B CA 1
ATOM 3472 C C . LEU B 1 54 ? 11.531 6.727 13.664 1 98.88 54 LEU B C 1
ATOM 3474 O O . LEU B 1 54 ? 12.555 6.09 13.43 1 98.88 54 LEU B O 1
ATOM 3478 N N . LEU B 1 55 ? 11.453 7.816 14.406 1 98.88 55 LEU B N 1
ATOM 3479 C CA . LEU B 1 55 ? 12.664 8.312 15.047 1 98.88 55 LEU B CA 1
ATOM 3480 C C . LEU B 1 55 ? 13.289 7.238 15.938 1 98.88 55 LEU B C 1
ATOM 3482 O O . LEU B 1 55 ? 14.5 7.035 15.914 1 98.88 55 LEU B O 1
ATOM 3486 N N . VAL B 1 56 ? 12.461 6.555 16.719 1 98.88 56 VAL B N 1
ATOM 3487 C CA . VAL B 1 56 ? 12.945 5.48 17.578 1 98.88 56 VAL B CA 1
ATOM 3488 C C . VAL B 1 56 ? 13.648 4.418 16.734 1 98.88 56 VAL B C 1
ATOM 3490 O O . VAL B 1 56 ? 14.727 3.943 17.094 1 98.88 56 VAL B O 1
ATOM 3493 N N . GLY B 1 57 ? 13.047 4.012 15.625 1 98.69 57 GLY B N 1
ATOM 3494 C CA . GLY B 1 57 ? 13.672 3.053 14.727 1 98.69 57 GLY B CA 1
ATOM 3495 C C . GLY B 1 57 ? 15.039 3.498 14.242 1 98.69 57 GLY B C 1
ATOM 3496 O O . GLY B 1 57 ? 16 2.727 14.273 1 98.69 57 GLY B O 1
ATOM 3497 N N . ILE B 1 58 ? 15.117 4.734 13.805 1 98.56 58 ILE B N 1
ATOM 3498 C CA . ILE B 1 58 ? 16.359 5.297 13.305 1 98.56 58 ILE B CA 1
ATOM 3499 C C . ILE B 1 58 ? 17.406 5.324 14.43 1 98.56 58 ILE B C 1
ATOM 3501 O O . ILE B 1 58 ? 18.516 4.824 14.266 1 98.56 58 ILE B O 1
ATOM 3505 N N . GLU B 1 59 ? 17.016 5.793 15.586 1 98.25 59 GLU B N 1
ATOM 3506 C CA . GLU B 1 59 ? 17.922 5.93 16.719 1 98.25 59 GLU B CA 1
ATOM 3507 C C . GLU B 1 59 ? 18.422 4.566 17.203 1 98.25 59 GLU B C 1
ATOM 3509 O O . GLU B 1 59 ? 19.547 4.441 17.703 1 98.25 59 GLU B O 1
ATOM 3514 N N . SER B 1 60 ? 17.625 3.578 17.078 1 98.25 60 SER B N 1
ATOM 3515 C CA . SER B 1 60 ? 18 2.238 17.516 1 98.25 60 SER B CA 1
ATOM 3516 C C . SER B 1 60 ? 19.172 1.7 16.734 1 98.25 60 SER B C 1
ATOM 3518 O O . SER B 1 60 ? 19.797 0.706 17.125 1 98.25 60 SER B O 1
ATOM 3520 N N . THR B 1 61 ? 19.484 2.328 15.625 1 97.81 61 THR B N 1
ATOM 3521 C CA . THR B 1 61 ? 20.609 1.872 14.797 1 97.81 61 THR B CA 1
ATOM 3522 C C . THR B 1 61 ? 21.859 2.693 15.078 1 97.81 61 THR B C 1
ATOM 3524 O O . THR B 1 61 ? 22.906 2.443 14.484 1 97.81 61 THR B O 1
ATOM 3527 N N . ARG B 1 62 ? 21.766 3.688 15.906 1 96.62 62 ARG B N 1
ATOM 3528 C CA . ARG B 1 62 ? 22.891 4.586 16.141 1 96.62 62 ARG B CA 1
ATOM 3529 C C . ARG B 1 62 ? 24.109 3.824 16.688 1 96.62 62 ARG B C 1
ATOM 3531 O O . ARG B 1 62 ? 23.984 3.107 17.688 1 96.62 62 ARG B O 1
ATOM 3538 N N . ASP B 1 63 ? 25.156 4.023 15.984 1 94.5 63 ASP B N 1
ATOM 3539 C CA . ASP B 1 63 ? 26.406 3.424 16.406 1 94.5 63 ASP B CA 1
ATOM 3540 C C . ASP B 1 63 ? 27.078 4.258 17.5 1 94.5 63 ASP B C 1
ATOM 3542 O O . ASP B 1 63 ? 27.281 5.461 17.328 1 94.5 63 ASP B O 1
ATOM 3546 N N . ASP B 1 64 ? 27.531 3.623 18.531 1 90.81 64 ASP B N 1
ATOM 3547 C CA . ASP B 1 64 ? 28.062 4.332 19.688 1 90.81 64 ASP B CA 1
ATOM 3548 C C . ASP B 1 64 ? 29.422 4.949 19.359 1 90.81 64 ASP B C 1
ATOM 3550 O O . ASP B 1 64 ? 29.812 5.969 19.938 1 90.81 64 ASP B O 1
ATOM 3554 N N . LYS B 1 65 ? 30.188 4.27 18.469 1 92.94 65 LYS B N 1
ATOM 3555 C CA . LYS B 1 65 ? 31.531 4.727 18.156 1 92.94 65 LYS B CA 1
ATOM 3556 C C . LYS B 1 65 ? 31.516 5.832 17.109 1 92.94 65 LYS B C 1
ATOM 3558 O O . LYS B 1 65 ? 32.188 6.863 17.266 1 92.94 65 LYS B O 1
ATOM 3563 N N . THR B 1 66 ? 30.625 5.75 16.047 1 93.75 66 THR B N 1
ATOM 3564 C CA . THR B 1 66 ? 30.672 6.668 14.922 1 93.75 66 THR B CA 1
ATOM 3565 C C . THR B 1 66 ? 29.516 7.66 14.992 1 93.75 66 THR B C 1
ATOM 3567 O O . THR B 1 66 ? 29.5 8.664 14.273 1 93.75 66 THR B O 1
ATOM 3570 N N . ASN B 1 67 ? 28.469 7.379 15.797 1 94.88 67 ASN B N 1
ATOM 3571 C CA . ASN B 1 67 ? 27.266 8.18 15.953 1 94.88 67 ASN B CA 1
ATOM 3572 C C . ASN B 1 67 ? 26.438 8.203 14.672 1 94.88 67 ASN B C 1
ATOM 3574 O O . ASN B 1 67 ? 25.578 9.07 14.5 1 94.88 67 ASN B O 1
ATOM 3578 N N . LYS B 1 68 ? 26.719 7.281 13.766 1 95.19 68 LYS B N 1
ATOM 3579 C CA . LYS B 1 68 ? 25.969 7.188 12.516 1 95.19 68 LYS B CA 1
ATOM 3580 C C . LYS B 1 68 ? 24.734 6.32 12.672 1 95.19 68 LYS B C 1
ATOM 3582 O O . LYS B 1 68 ? 24.688 5.449 13.547 1 95.19 68 LYS B O 1
ATOM 3587 N N . VAL B 1 69 ? 23.75 6.648 11.875 1 97.69 69 VAL B N 1
ATOM 3588 C CA . VAL B 1 69 ? 22.516 5.891 11.906 1 97.69 69 VAL B CA 1
ATOM 3589 C C . VAL B 1 69 ? 22.156 5.414 10.5 1 97.69 69 VAL B C 1
ATOM 3591 O O . VAL B 1 69 ? 22.656 5.961 9.508 1 97.69 69 VAL B O 1
ATOM 3594 N N . PHE B 1 70 ? 21.391 4.379 10.414 1 97.69 70 PHE B N 1
ATOM 3595 C CA . PHE B 1 70 ? 20.875 3.898 9.133 1 97.69 70 PHE B CA 1
ATOM 3596 C C . PHE B 1 70 ? 19.703 4.746 8.664 1 97.69 70 PHE B C 1
ATOM 3598 O O . PHE B 1 70 ? 19.062 5.43 9.469 1 97.69 70 PHE B O 1
ATOM 3605 N N . ILE B 1 71 ? 19.484 4.793 7.348 1 97.25 71 ILE B N 1
ATOM 3606 C CA . ILE B 1 71 ? 18.375 5.527 6.73 1 97.25 71 ILE B CA 1
ATOM 3607 C C . ILE B 1 71 ? 17.203 4.586 6.484 1 97.25 71 ILE B C 1
ATOM 3609 O O . ILE B 1 71 ? 17.391 3.436 6.086 1 97.25 71 ILE B O 1
ATOM 3613 N N . PRO B 1 72 ? 15.984 5.02 6.77 1 97.62 72 PRO B N 1
ATOM 3614 C CA . PRO B 1 72 ? 14.844 4.125 6.559 1 97.62 72 PRO B CA 1
ATOM 3615 C C . PRO B 1 72 ? 14.539 3.898 5.078 1 97.62 72 PRO B C 1
ATOM 3617 O O . PRO B 1 72 ? 14.5 4.855 4.301 1 97.62 72 PRO B O 1
ATOM 3620 N N . ASP B 1 73 ? 14.266 2.656 4.676 1 95.94 73 ASP B N 1
ATOM 3621 C CA . ASP B 1 73 ? 13.758 2.273 3.359 1 95.94 73 ASP B CA 1
ATOM 3622 C C . ASP B 1 73 ? 12.234 2.17 3.363 1 95.94 73 ASP B C 1
ATOM 3624 O O . ASP B 1 73 ? 11.586 2.545 2.389 1 95.94 73 ASP B O 1
ATOM 3628 N N . SER B 1 74 ? 11.773 1.665 4.453 1 97.12 74 SER B N 1
ATOM 3629 C CA . SER B 1 74 ? 10.328 1.489 4.551 1 97.12 74 SER B CA 1
ATOM 3630 C C . SER B 1 74 ? 9.867 1.521 6.004 1 97.12 74 SER B C 1
ATOM 3632 O O . SER B 1 74 ? 10.648 1.219 6.914 1 97.12 74 SER B O 1
ATOM 3634 N N . TYR B 1 75 ? 8.742 1.955 6.203 1 97.94 75 TYR B N 1
ATOM 3635 C CA . TYR B 1 75 ? 8.055 2.092 7.48 1 97.94 75 TYR B CA 1
ATOM 3636 C C . TYR B 1 75 ? 6.617 1.594 7.383 1 97.94 75 TYR B C 1
ATOM 3638 O O . TYR B 1 75 ? 5.844 2.072 6.555 1 97.94 75 TYR B O 1
ATOM 3646 N N . HIS B 1 76 ? 6.215 0.593 8.25 1 97.19 76 HIS B N 1
ATOM 3647 C CA . HIS B 1 76 ? 4.879 0.008 8.242 1 97.19 76 HIS B CA 1
ATOM 3648 C C . HIS B 1 76 ? 4.25 0.046 9.633 1 97.19 76 HIS B C 1
ATOM 3650 O O . HIS B 1 76 ? 4.68 -0.68 10.531 1 97.19 76 HIS B O 1
ATOM 3656 N N . LEU B 1 77 ? 3.199 0.795 9.719 1 96.69 77 LEU B N 1
ATOM 3657 C CA . LEU B 1 77 ? 2.602 1.034 11.023 1 96.69 77 LEU B CA 1
ATOM 3658 C C . LEU B 1 77 ? 1.169 0.516 11.07 1 96.69 77 LEU B C 1
ATOM 3660 O O . LEU B 1 77 ? 0.438 0.61 10.086 1 96.69 77 LEU B O 1
ATOM 3664 N N . TYR B 1 78 ? 0.806 0.018 12.227 1 94.31 78 TYR B N 1
ATOM 3665 C CA . TYR B 1 78 ? -0.569 -0.341 12.555 1 94.31 78 TYR B CA 1
ATOM 3666 C C . TYR B 1 78 ? -1.035 0.385 13.812 1 94.31 78 TYR B C 1
ATOM 3668 O O . TYR B 1 78 ? -0.41 0.274 14.867 1 94.31 78 TYR B O 1
ATOM 3676 N N . PHE B 1 79 ? -2.121 1.078 13.688 1 94.31 79 PHE B N 1
ATOM 3677 C CA . PHE B 1 79 ? -2.717 1.739 14.836 1 94.31 79 PHE B CA 1
ATOM 3678 C C . PHE B 1 79 ? -3.58 0.767 15.633 1 94.31 79 PHE B C 1
ATOM 3680 O O . PHE B 1 79 ? -4.375 0.022 15.055 1 94.31 79 PHE B O 1
ATOM 3687 N N . ILE B 1 80 ? -3.428 0.807 16.906 1 93.06 80 ILE B N 1
ATOM 3688 C CA . ILE B 1 80 ? -4.18 -0.101 17.766 1 93.06 80 ILE B CA 1
ATOM 3689 C C . ILE B 1 80 ? -5.188 0.689 18.594 1 93.06 80 ILE B C 1
ATOM 3691 O O . ILE B 1 80 ? -6.324 0.254 18.781 1 93.06 80 ILE B O 1
ATOM 3695 N N . GLY B 1 81 ? -4.797 1.823 19.078 1 90.75 81 GLY B N 1
ATOM 3696 C CA . GLY B 1 81 ? -5.664 2.688 19.859 1 90.75 81 GLY B CA 1
ATOM 3697 C C . GLY B 1 81 ? -5.203 4.133 19.891 1 90.75 81 GLY B C 1
ATOM 3698 O O . GLY B 1 81 ? -4.062 4.43 19.531 1 90.75 81 GLY B O 1
ATOM 3699 N N . ALA B 1 82 ? -6.105 4.973 20.359 1 91.56 82 ALA B N 1
ATOM 3700 C CA . ALA B 1 82 ? -5.801 6.402 20.438 1 91.56 82 ALA B CA 1
ATOM 3701 C C . ALA B 1 82 ? -4.727 6.684 21.484 1 91.56 82 ALA B C 1
ATOM 3703 O O . ALA B 1 82 ? -4.723 6.074 22.562 1 91.56 82 ALA B O 1
ATOM 3704 N N . GLY B 1 83 ? -3.824 7.578 21.172 1 93.88 83 GLY B N 1
ATOM 3705 C CA . GLY B 1 83 ? -2.828 8.008 22.141 1 93.88 83 GLY B CA 1
ATOM 3706 C C . GLY B 1 83 ? -3.375 8.977 23.172 1 93.88 83 GLY B C 1
ATOM 3707 O O . GLY B 1 83 ? -4.281 9.758 22.875 1 93.88 83 GLY B O 1
ATOM 3708 N N . ASN B 1 84 ? -2.762 8.938 24.344 1 94.62 84 ASN B N 1
ATOM 3709 C CA . ASN B 1 84 ? -3.045 9.883 25.406 1 94.62 84 ASN B CA 1
ATOM 3710 C C . ASN B 1 84 ? -2.1 11.086 25.359 1 94.62 84 ASN B C 1
ATOM 3712 O O . ASN B 1 84 ? -0.887 10.93 25.516 1 94.62 84 ASN B O 1
ATOM 3716 N N . ALA B 1 85 ? -2.672 12.281 25.188 1 93.38 85 ALA B N 1
ATOM 3717 C CA . ALA B 1 85 ? -1.864 13.477 24.984 1 93.38 85 ALA B CA 1
ATOM 3718 C C . ALA B 1 85 ? -1.31 13.992 26.297 1 93.38 85 ALA B C 1
ATOM 3720 O O . ALA B 1 85 ? -0.59 14.992 26.328 1 93.38 85 ALA B O 1
ATOM 3721 N N . LYS B 1 86 ? -1.531 13.312 27.391 1 94 86 LYS B N 1
ATOM 3722 C CA . LYS B 1 86 ? -1.098 13.789 28.703 1 94 86 LYS B CA 1
ATOM 3723 C C . LYS B 1 86 ? 0.15 13.039 29.156 1 94 86 LYS B C 1
ATOM 3725 O O . LYS B 1 86 ? 0.814 13.469 30.109 1 94 86 LYS B O 1
ATOM 3730 N N . ILE B 1 87 ? 0.41 11.953 28.578 1 96.31 87 ILE B N 1
ATOM 3731 C CA . ILE B 1 87 ? 1.541 11.156 29.031 1 96.31 87 ILE B CA 1
ATOM 3732 C C . ILE B 1 87 ? 2.43 10.797 27.844 1 96.31 87 ILE B C 1
ATOM 3734 O O . ILE B 1 87 ? 1.934 10.516 26.75 1 96.31 87 ILE B O 1
ATOM 3738 N N . PRO B 1 88 ? 3.766 10.711 28.047 1 97.69 88 PRO B N 1
ATOM 3739 C CA . PRO B 1 88 ? 4.68 10.336 26.969 1 97.69 88 PRO B CA 1
ATOM 3740 C C . PRO B 1 88 ? 4.48 8.891 26.5 1 97.69 88 PRO B C 1
ATOM 3742 O O . PRO B 1 88 ? 3.965 8.062 27.266 1 97.69 88 PRO B O 1
ATOM 3745 N N . MET B 1 89 ? 4.906 8.609 25.297 1 98 89 MET B N 1
ATOM 3746 C CA . MET B 1 89 ? 4.848 7.27 24.719 1 98 89 MET B CA 1
ATOM 3747 C C . MET B 1 89 ? 6.07 6.453 25.125 1 98 89 MET B C 1
ATOM 3749 O O . MET B 1 89 ? 7.191 6.957 25.109 1 98 89 MET B O 1
ATOM 3753 N N . ASN B 1 90 ? 5.848 5.18 25.438 1 98.62 90 ASN B N 1
ATOM 3754 C CA . ASN B 1 90 ? 6.926 4.223 25.656 1 98.62 90 ASN B CA 1
ATOM 3755 C C . ASN B 1 90 ? 7.102 3.299 24.453 1 98.62 90 ASN B C 1
ATOM 3757 O O . ASN B 1 90 ? 6.121 2.805 23.891 1 98.62 90 ASN B O 1
ATOM 3761 N N . TYR B 1 91 ? 8.32 3.092 24.078 1 98.62 91 TYR B N 1
ATOM 3762 C CA . TYR B 1 91 ? 8.602 2.254 22.922 1 98.62 91 TYR B CA 1
ATOM 3763 C C . TYR B 1 91 ? 9.484 1.069 23.297 1 98.62 91 TYR B C 1
ATOM 3765 O O . TYR B 1 91 ? 10.539 1.245 23.906 1 98.62 91 TYR B O 1
ATOM 3773 N N . THR B 1 92 ? 9.07 -0.064 22.938 1 98.19 92 THR B N 1
ATOM 3774 C CA . THR B 1 92 ? 9.891 -1.267 23.016 1 98.19 92 THR B CA 1
ATOM 3775 C C . THR B 1 92 ? 10.344 -1.7 21.625 1 98.19 92 THR B C 1
ATOM 3777 O O . THR B 1 92 ? 9.523 -1.879 20.719 1 98.19 92 THR B O 1
ATOM 3780 N N . VAL B 1 93 ? 11.641 -1.866 21.484 1 97.75 93 VAL B N 1
ATOM 3781 C CA . VAL B 1 93 ? 12.219 -2.188 20.188 1 97.75 93 VAL B CA 1
ATOM 3782 C C . VAL B 1 93 ? 12.719 -3.631 20.188 1 97.75 93 VAL B C 1
ATOM 3784 O O . VAL B 1 93 ? 13.492 -4.027 21.062 1 97.75 93 VAL B O 1
ATOM 3787 N N . GLU B 1 94 ? 12.242 -4.371 19.266 1 93.75 94 GLU B N 1
ATOM 3788 C CA . GLU B 1 94 ? 12.789 -5.699 18.984 1 93.75 94 GLU B CA 1
ATOM 3789 C C . GLU B 1 94 ? 13.641 -5.688 17.719 1 93.75 94 GLU B C 1
ATOM 3791 O O . GLU B 1 94 ? 13.172 -5.301 16.656 1 93.75 94 GLU B O 1
ATOM 3796 N N . LYS B 1 95 ? 14.891 -6.188 17.906 1 93.94 95 LYS B N 1
ATOM 3797 C CA . LYS B 1 95 ? 15.781 -6.305 16.766 1 93.94 95 LYS B CA 1
ATOM 3798 C C . LYS B 1 95 ? 15.516 -7.59 15.992 1 93.94 95 LYS B C 1
ATOM 3800 O O . LYS B 1 95 ? 16.016 -8.656 16.359 1 93.94 95 LYS B O 1
ATOM 3805 N N . LEU B 1 96 ? 14.828 -7.473 14.922 1 91.25 96 LEU B N 1
ATOM 3806 C CA . LEU B 1 96 ? 14.445 -8.641 14.148 1 91.25 96 LEU B CA 1
ATOM 3807 C C . LEU B 1 96 ? 15.617 -9.148 13.305 1 91.25 96 LEU B C 1
ATOM 3809 O O . LEU B 1 96 ? 15.758 -10.359 13.102 1 91.25 96 LEU B O 1
ATOM 3813 N N . TYR B 1 97 ? 16.406 -8.219 12.781 1 91.31 97 TYR B N 1
ATOM 3814 C CA . TYR B 1 97 ? 17.531 -8.555 11.914 1 91.31 97 TYR B CA 1
ATOM 3815 C C . TYR B 1 97 ? 18.547 -7.418 11.875 1 91.31 97 TYR B C 1
ATOM 3817 O O . TYR B 1 97 ? 18.172 -6.246 11.812 1 91.31 97 TYR B O 1
ATOM 3825 N N . ASP B 1 98 ? 19.859 -7.773 11.922 1 92.38 98 ASP B N 1
ATOM 3826 C CA . ASP B 1 98 ? 20.953 -6.824 11.742 1 92.38 98 ASP B CA 1
ATOM 3827 C C . ASP B 1 98 ? 22.094 -7.441 10.922 1 92.38 98 ASP B C 1
ATOM 3829 O O . ASP B 1 98 ? 22.484 -8.586 11.164 1 92.38 98 ASP B O 1
ATOM 3833 N N . ASP B 1 99 ? 22.5 -6.781 9.945 1 90.38 99 ASP B N 1
ATOM 3834 C CA . ASP B 1 99 ? 23.797 -7.039 9.328 1 90.38 99 ASP B CA 1
ATOM 3835 C C . ASP B 1 99 ? 24.516 -5.734 9 1 90.38 99 ASP B C 1
ATOM 3837 O O . ASP B 1 99 ? 24.203 -4.684 9.562 1 90.38 99 ASP B O 1
ATOM 3841 N N . GLU B 1 100 ? 25.562 -5.816 8.227 1 91.19 100 GLU B N 1
ATOM 3842 C CA . GLU B 1 100 ? 26.391 -4.645 7.969 1 91.19 100 GLU B CA 1
ATOM 3843 C C . GLU B 1 100 ? 25.625 -3.594 7.168 1 91.19 100 GLU B C 1
ATOM 3845 O O . GLU B 1 100 ? 25.922 -2.4 7.262 1 91.19 100 GLU B O 1
ATOM 3850 N N . ASN B 1 101 ? 24.562 -4.023 6.488 1 92.25 101 ASN B N 1
ATOM 3851 C CA . ASN B 1 101 ? 23.953 -3.113 5.523 1 92.25 101 ASN B CA 1
ATOM 3852 C C . ASN B 1 101 ? 22.469 -2.885 5.82 1 92.25 101 ASN B C 1
ATOM 3854 O O . ASN B 1 101 ? 21.891 -1.902 5.367 1 92.25 101 ASN B O 1
ATOM 3858 N N . VAL B 1 102 ? 21.891 -3.789 6.578 1 92.88 102 VAL B N 1
ATOM 3859 C CA . VAL B 1 102 ? 20.438 -3.725 6.723 1 92.88 102 VAL B CA 1
ATOM 3860 C C . VAL B 1 102 ? 20.047 -3.998 8.18 1 92.88 102 VAL B C 1
ATOM 3862 O O . VAL B 1 102 ? 20.625 -4.871 8.828 1 92.88 102 VAL B O 1
ATOM 3865 N N . SER B 1 103 ? 19.109 -3.258 8.695 1 95.75 103 SER B N 1
ATOM 3866 C CA . SER B 1 103 ? 18.5 -3.488 10 1 95.75 103 SER B CA 1
ATOM 3867 C C . SER B 1 103 ? 16.984 -3.506 9.906 1 95.75 103 SER B C 1
ATOM 3869 O O . SER B 1 103 ? 16.391 -2.707 9.18 1 95.75 103 SER B O 1
ATOM 3871 N N . LYS B 1 104 ? 16.359 -4.457 10.562 1 94.88 104 LYS B N 1
ATOM 3872 C CA . LYS B 1 104 ? 14.898 -4.527 10.672 1 94.88 104 LYS B CA 1
ATOM 3873 C C . LYS B 1 104 ? 14.453 -4.457 12.125 1 94.88 104 LYS B C 1
ATOM 3875 O O . LYS B 1 104 ? 14.953 -5.207 12.969 1 94.88 104 LYS B O 1
ATOM 3880 N N . ARG B 1 105 ? 13.578 -3.553 12.43 1 96.94 105 ARG B N 1
ATOM 3881 C CA . ARG B 1 105 ? 13.102 -3.322 13.789 1 96.94 105 ARG B CA 1
ATOM 3882 C C . ARG B 1 105 ? 11.586 -3.51 13.875 1 96.94 105 ARG B C 1
ATOM 3884 O O . ARG B 1 105 ? 10.852 -3.104 12.969 1 96.94 105 ARG B O 1
ATOM 3891 N N . PHE B 1 106 ? 11.195 -4.211 14.867 1 94.44 106 PHE B N 1
ATOM 3892 C CA . PHE B 1 106 ? 9.805 -4.203 15.305 1 94.44 106 PHE B CA 1
ATOM 3893 C C . PHE B 1 106 ? 9.641 -3.375 16.578 1 94.44 106 PHE B C 1
ATOM 3895 O O . PHE B 1 106 ? 10.383 -3.553 17.531 1 94.44 106 PHE B O 1
ATOM 3902 N N . ILE B 1 107 ? 8.672 -2.424 16.578 1 97.62 107 ILE B N 1
ATOM 3903 C CA . ILE B 1 107 ? 8.492 -1.508 17.703 1 97.62 107 ILE B CA 1
ATOM 3904 C C . ILE B 1 107 ? 7.039 -1.543 18.156 1 97.62 107 ILE B C 1
ATOM 3906 O O . ILE B 1 107 ? 6.117 -1.557 17.344 1 97.62 107 ILE B O 1
ATOM 3910 N N . ILE B 1 108 ? 6.828 -1.575 19.438 1 96.44 108 ILE B N 1
ATOM 3911 C CA . ILE B 1 108 ? 5.52 -1.414 20.062 1 96.44 108 ILE B CA 1
ATOM 3912 C C . ILE B 1 108 ? 5.504 -0.147 20.906 1 96.44 108 ILE B C 1
ATOM 3914 O O . ILE B 1 108 ? 6.398 0.069 21.734 1 96.44 108 ILE B O 1
ATOM 3918 N N . ALA B 1 109 ? 4.594 0.683 20.641 1 97.88 109 ALA B N 1
ATOM 3919 C CA . ALA B 1 109 ? 4.375 1.864 21.469 1 97.88 109 ALA B CA 1
ATOM 3920 C C . ALA B 1 109 ? 3.25 1.628 22.484 1 97.88 109 ALA B C 1
ATOM 3922 O O . ALA B 1 109 ? 2.186 1.118 22.125 1 97.88 109 ALA B O 1
ATOM 3923 N N . GLU B 1 110 ? 3.516 2.039 23.688 1 97.5 110 GLU B N 1
ATOM 3924 C CA . GLU B 1 110 ? 2.551 1.779 24.75 1 97.5 110 GLU B CA 1
ATOM 3925 C C . GLU B 1 110 ? 2.375 3 25.656 1 97.5 110 GLU B C 1
ATOM 3927 O O . GLU B 1 110 ? 3.293 3.812 25.797 1 97.5 110 GLU B O 1
ATOM 3932 N N . GLN B 1 111 ? 1.223 3.154 26.172 1 97.12 111 GLN B N 1
ATOM 3933 C CA . GLN B 1 111 ? 0.888 4.07 27.25 1 97.12 111 GLN B CA 1
ATOM 3934 C C . GLN B 1 111 ? 0.026 3.381 28.312 1 97.12 111 GLN B C 1
ATOM 3936 O O . GLN B 1 111 ? -0.992 2.768 27.984 1 97.12 111 GLN B O 1
ATOM 3941 N N . GLU B 1 112 ? 0.451 3.406 29.562 1 95.12 112 GLU B N 1
ATOM 3942 C CA . GLU B 1 112 ? -0.279 2.832 30.688 1 95.12 112 GLU B CA 1
ATOM 3943 C C . GLU B 1 112 ? -0.592 1.358 30.453 1 95.12 112 GLU B C 1
ATOM 3945 O O . GLU B 1 112 ? -1.719 0.913 30.688 1 95.12 112 GLU B O 1
ATOM 3950 N N . GLY B 1 113 ? 0.281 0.709 29.844 1 92.19 113 GLY B N 1
ATOM 3951 C CA . GLY B 1 113 ? 0.175 -0.731 29.672 1 92.19 113 GLY B CA 1
ATOM 3952 C C . GLY B 1 113 ? -0.662 -1.137 28.469 1 92.19 113 GLY B C 1
ATOM 3953 O O . GLY B 1 113 ? -0.881 -2.326 28.234 1 92.19 113 GLY B O 1
ATOM 3954 N N . ARG B 1 114 ? -1.13 -0.171 27.75 1 93.12 114 ARG B N 1
ATOM 3955 C CA . ARG B 1 114 ? -1.941 -0.456 26.562 1 93.12 114 ARG B CA 1
ATOM 3956 C C . ARG B 1 114 ? -1.17 -0.159 25.281 1 93.12 114 ARG B C 1
ATOM 3958 O O . ARG B 1 114 ? -0.514 0.878 25.172 1 93.12 114 ARG B O 1
ATOM 3965 N N . HIS B 1 115 ? -1.279 -1.109 24.312 1 95.06 115 HIS B N 1
ATOM 3966 C CA . HIS B 1 115 ? -0.655 -0.897 23.016 1 95.06 115 HIS B CA 1
ATOM 3967 C C . HIS B 1 115 ? -1.365 0.207 22.234 1 95.06 115 HIS B C 1
ATOM 3969 O O . HIS B 1 115 ? -2.598 0.244 22.188 1 95.06 115 HIS B O 1
ATOM 3975 N N . ARG B 1 116 ? -0.583 1.087 21.672 1 96.12 116 ARG B N 1
ATOM 3976 C CA . ARG B 1 116 ? -1.162 2.178 20.891 1 96.12 116 ARG B CA 1
ATOM 3977 C C . ARG B 1 116 ? -0.887 1.994 19.406 1 96.12 116 ARG B C 1
ATOM 3979 O O . ARG B 1 116 ? -1.753 2.266 18.562 1 96.12 116 ARG B O 1
ATOM 3986 N N . LEU B 1 117 ? 0.329 1.553 19.109 1 96.56 117 LEU B N 1
ATOM 3987 C CA . LEU B 1 117 ? 0.685 1.238 17.719 1 96.56 117 LEU B CA 1
ATOM 3988 C C . LEU B 1 117 ? 1.833 0.235 17.672 1 96.56 117 LEU B C 1
ATOM 3990 O O . LEU B 1 117 ? 2.508 0.007 18.688 1 96.56 117 LEU B O 1
ATOM 3994 N N . THR B 1 118 ? 1.971 -0.392 16.578 1 95.75 118 THR B N 1
ATOM 3995 C CA . THR B 1 118 ? 3.168 -1.146 16.234 1 95.75 118 THR B CA 1
ATOM 3996 C C . THR B 1 118 ? 3.723 -0.689 14.883 1 95.75 118 THR B C 1
ATOM 3998 O O . THR B 1 118 ? 2.984 -0.156 14.055 1 95.75 118 THR B O 1
ATOM 4001 N N . CYS B 1 119 ? 4.973 -0.888 14.727 1 96.69 119 CYS B N 1
ATOM 4002 C CA . CYS B 1 119 ? 5.512 -0.611 13.398 1 96.69 119 CYS B CA 1
ATOM 4003 C C . CYS B 1 119 ? 6.727 -1.487 13.109 1 96.69 119 CYS B C 1
ATOM 4005 O O . CYS B 1 119 ? 7.363 -1.998 14.039 1 96.69 119 CYS B O 1
ATOM 4007 N N . LEU B 1 120 ? 6.91 -1.741 11.938 1 96 120 LEU B N 1
ATOM 4008 C CA . LEU B 1 120 ? 8.07 -2.42 11.375 1 96 120 LEU B CA 1
ATOM 4009 C C . LEU B 1 120 ? 8.852 -1.489 10.445 1 96 120 LEU B C 1
ATOM 4011 O O . LEU B 1 120 ? 8.258 -0.846 9.57 1 96 120 LEU B O 1
ATOM 4015 N N . ILE B 1 121 ? 10.141 -1.457 10.656 1 97.81 121 ILE B N 1
ATOM 4016 C CA . ILE B 1 121 ? 10.969 -0.524 9.906 1 97.81 121 ILE B CA 1
ATOM 4017 C C . ILE B 1 121 ? 12.172 -1.263 9.312 1 97.81 121 ILE B C 1
ATOM 4019 O O . ILE B 1 121 ? 12.852 -2.02 10.016 1 97.81 121 ILE B O 1
ATOM 4023 N N . THR B 1 122 ? 12.398 -1.088 8.062 1 96.19 122 THR B N 1
ATOM 4024 C CA . THR B 1 122 ? 13.625 -1.525 7.418 1 96.19 122 THR B CA 1
ATOM 4025 C C . THR B 1 122 ? 14.562 -0.345 7.184 1 96.19 122 THR B C 1
ATOM 4027 O O . THR B 1 122 ? 14.164 0.672 6.617 1 96.19 122 THR B O 1
ATOM 4030 N N . LEU B 1 123 ? 15.742 -0.485 7.652 1 97.19 123 LEU B N 1
ATOM 4031 C CA . LEU B 1 123 ? 16.75 0.571 7.535 1 97.19 123 LEU B CA 1
ATOM 4032 C C . LEU B 1 123 ? 18 0.059 6.828 1 97.19 123 LEU B C 1
ATOM 4034 O O . LEU B 1 123 ? 18.344 -1.119 6.949 1 97.19 123 LEU B O 1
ATOM 4038 N N . ARG B 1 124 ? 18.609 0.963 6.176 1 94.94 124 ARG B N 1
ATOM 4039 C CA . ARG B 1 124 ? 19.797 0.617 5.402 1 94.94 124 ARG B CA 1
ATOM 4040 C C . ARG B 1 124 ? 20.953 1.554 5.73 1 94.94 124 ARG B C 1
ATOM 4042 O O . ARG B 1 124 ? 20.75 2.738 6.004 1 94.94 124 ARG B O 1
ATOM 4049 N N . ARG B 1 125 ? 22.125 0.992 5.66 1 94.31 125 ARG B N 1
ATOM 4050 C CA . ARG B 1 125 ? 23.281 1.856 5.773 1 94.31 125 ARG B CA 1
ATOM 4051 C C . ARG B 1 125 ? 23.328 2.883 4.648 1 94.31 125 ARG B C 1
ATOM 4053 O O . ARG B 1 125 ? 23.203 2.527 3.473 1 94.31 125 ARG B O 1
ATOM 4060 N N . PRO B 1 126 ? 23.484 4.117 5.051 1 90.44 126 PRO B N 1
ATOM 4061 C CA . PRO B 1 126 ? 23.516 5.145 4.008 1 90.44 126 PRO B CA 1
ATOM 4062 C C . PRO B 1 126 ? 24.609 4.898 2.963 1 90.44 126 PRO B C 1
ATOM 4064 O O . PRO B 1 126 ? 25.703 4.477 3.309 1 90.44 126 PRO B O 1
ATOM 4067 N N . GLY B 1 127 ? 24.25 5.094 1.727 1 80.31 127 GLY B N 1
ATOM 4068 C CA . GLY B 1 127 ? 25.203 4.98 0.638 1 80.31 127 GLY B CA 1
ATOM 4069 C C . GLY B 1 127 ? 25.391 3.559 0.147 1 80.31 127 GLY B C 1
ATOM 4070 O O . GLY B 1 127 ? 26.234 3.295 -0.714 1 80.31 127 GLY B O 1
ATOM 4071 N N . THR B 1 128 ? 24.672 2.627 0.791 1 80.12 128 THR B N 1
ATOM 4072 C CA . THR B 1 128 ? 24.75 1.256 0.297 1 80.12 128 THR B CA 1
ATOM 4073 C C . THR B 1 128 ? 24.375 1.19 -1.178 1 80.12 128 THR B C 1
ATOM 4075 O O . THR B 1 128 ? 23.344 1.744 -1.58 1 80.12 128 THR B O 1
ATOM 4078 N N . LYS B 1 129 ? 25.422 0.729 -1.956 1 65.44 129 LYS B N 1
ATOM 4079 C CA . LYS B 1 129 ? 25.219 0.667 -3.4 1 65.44 129 LYS B CA 1
ATOM 4080 C C . LYS B 1 129 ? 24.516 -0.622 -3.799 1 65.44 129 LYS B C 1
ATOM 4082 O O . LYS B 1 129 ? 24.656 -1.65 -3.139 1 65.44 129 LYS B O 1
ATOM 4087 N N . PRO B 1 130 ? 23.75 -0.339 -4.844 1 60.88 130 PRO B N 1
ATOM 4088 C CA . PRO B 1 130 ? 23.125 -1.562 -5.363 1 60.88 130 PRO B CA 1
ATOM 4089 C C . PRO B 1 130 ? 24.156 -2.6 -5.801 1 60.88 130 PRO B C 1
ATOM 4091 O O . PRO B 1 130 ? 25.312 -2.256 -6.062 1 60.88 130 PRO B O 1
ATOM 4094 N N . PHE B 1 131 ? 23.953 -3.836 -5.48 1 57.38 131 PHE B N 1
ATOM 4095 C CA . PHE B 1 131 ? 24.844 -4.961 -5.762 1 57.38 131 PHE B CA 1
ATOM 4096 C C . PHE B 1 131 ? 25.391 -4.871 -7.18 1 57.38 131 PHE B C 1
ATOM 4098 O O . PHE B 1 131 ? 26.516 -5.328 -7.441 1 57.38 131 PHE B O 1
ATOM 4105 N N . HIS B 1 132 ? 24.672 -4.484 -8.062 1 55.78 132 HIS B N 1
ATOM 4106 C CA . HIS B 1 132 ? 25.172 -4.438 -9.422 1 55.78 132 HIS B CA 1
ATOM 4107 C C . HIS B 1 132 ? 25.234 -3.006 -9.945 1 55.78 132 HIS B C 1
ATOM 4109 O O . HIS B 1 132 ? 24.422 -2.166 -9.555 1 55.78 132 HIS B O 1
ATOM 4115 N N . ASP B 1 133 ? 26.5 -2.545 -10.312 1 51.53 133 ASP B N 1
ATOM 4116 C CA . ASP B 1 133 ? 26.875 -1.238 -10.852 1 51.53 133 ASP B CA 1
ATOM 4117 C C . ASP B 1 133 ? 25.859 -0.767 -11.883 1 51.53 133 ASP B C 1
ATOM 4119 O O . ASP B 1 133 ? 26.062 0.239 -12.562 1 51.53 133 ASP B O 1
ATOM 4123 N N . SER B 1 134 ? 25.109 -1.649 -12.43 1 51.25 134 SER B N 1
ATOM 4124 C CA . SER B 1 134 ? 24.438 -1.322 -13.68 1 51.25 134 SER B CA 1
ATOM 4125 C C . SER B 1 134 ? 23.609 -0.05 -13.547 1 51.25 134 SER B C 1
ATOM 4127 O O . SER B 1 134 ? 23.266 0.365 -12.43 1 51.25 134 SER B O 1
ATOM 4129 N N . ASP B 1 135 ? 23.609 0.652 -14.633 1 57.81 135 ASP B N 1
ATOM 4130 C CA . ASP B 1 135 ? 22.703 1.758 -14.938 1 57.81 135 ASP B CA 1
ATOM 4131 C C . ASP B 1 135 ? 21.328 1.529 -14.312 1 57.81 135 ASP B C 1
ATOM 4133 O O . ASP B 1 135 ? 20.469 0.909 -14.93 1 57.81 135 ASP B O 1
ATOM 4137 N N . ASN B 1 136 ? 21.234 1.734 -13.055 1 69.94 136 ASN B N 1
ATOM 4138 C CA . ASN B 1 136 ? 20.078 1.367 -12.258 1 69.94 136 ASN B CA 1
ATOM 4139 C C . ASN B 1 136 ? 18.812 2.049 -12.758 1 69.94 136 ASN B C 1
ATOM 4141 O O . ASN B 1 136 ? 18.781 3.271 -12.922 1 69.94 136 ASN B O 1
ATOM 4145 N N . LEU B 1 137 ? 17.938 1.273 -13.445 1 83.5 137 LEU B N 1
ATOM 4146 C CA . LEU B 1 137 ? 16.641 1.78 -13.867 1 83.5 137 LEU B CA 1
ATOM 4147 C C . LEU B 1 137 ? 15.953 2.516 -12.727 1 83.5 137 LEU B C 1
ATOM 4149 O O . LEU B 1 137 ? 16 2.076 -11.57 1 83.5 137 LEU B O 1
ATOM 4153 N N . ASP B 1 138 ? 15.68 3.73 -12.984 1 89 138 ASP B N 1
ATOM 4154 C CA . ASP B 1 138 ? 14.828 4.531 -12.109 1 89 138 ASP B CA 1
ATOM 4155 C C . ASP B 1 138 ? 13.453 4.742 -12.727 1 89 138 ASP B C 1
ATOM 4157 O O . ASP B 1 138 ? 13.32 5.426 -13.75 1 89 138 ASP B O 1
ATOM 4161 N N . ILE B 1 139 ? 12.484 4.098 -12.211 1 92.69 139 ILE B N 1
ATOM 4162 C CA . ILE B 1 139 ? 11.125 4.176 -12.727 1 92.69 139 ILE B CA 1
ATOM 4163 C C . ILE B 1 139 ? 10.219 4.855 -11.695 1 92.69 139 ILE B C 1
ATOM 4165 O O . ILE B 1 139 ? 10.219 4.48 -10.523 1 92.69 139 ILE B O 1
ATOM 4169 N N . SER B 1 140 ? 9.539 5.867 -12.148 1 94.81 140 SER B N 1
ATOM 4170 C CA . SER B 1 140 ? 8.672 6.629 -11.25 1 94.81 140 SER B CA 1
ATOM 4171 C C . SER B 1 140 ? 7.391 7.059 -11.961 1 94.81 140 SER B C 1
ATOM 4173 O O . SER B 1 140 ? 7.344 7.117 -13.188 1 94.81 140 SER B O 1
ATOM 4175 N N . ILE B 1 141 ? 6.391 7.293 -11.148 1 95.81 141 ILE B N 1
ATOM 4176 C CA . ILE B 1 141 ? 5.234 8 -11.68 1 95.81 141 ILE B CA 1
ATOM 4177 C C . ILE B 1 141 ? 5.645 9.398 -12.125 1 95.81 141 ILE B C 1
ATOM 4179 O O . ILE B 1 141 ? 6.594 9.977 -11.586 1 95.81 141 ILE B O 1
ATOM 4183 N N . PRO B 1 142 ? 4.949 9.906 -13.094 1 95.94 142 PRO B N 1
ATOM 4184 C CA . PRO B 1 142 ? 5.324 11.25 -13.547 1 95.94 142 PRO B CA 1
ATOM 4185 C C . PRO B 1 142 ? 4.992 12.328 -12.531 1 95.94 142 PRO B C 1
ATOM 4187 O O . PRO B 1 142 ? 4.137 12.125 -11.664 1 95.94 142 PRO B O 1
ATOM 4190 N N . VAL B 1 143 ? 5.684 13.461 -12.609 1 96.56 143 VAL B N 1
ATOM 4191 C CA . VAL B 1 143 ? 5.418 14.641 -11.789 1 96.56 143 VAL B CA 1
ATOM 4192 C C . VAL B 1 143 ? 3.953 15.047 -11.93 1 96.56 143 VAL B C 1
ATOM 4194 O O . VAL B 1 143 ? 3.404 15.047 -13.031 1 96.56 143 VAL B O 1
ATOM 4197 N N . PRO B 1 144 ? 3.297 15.297 -10.82 1 96.75 144 PRO B N 1
ATOM 4198 C CA . PRO B 1 144 ? 1.898 15.711 -10.945 1 96.75 144 PRO B CA 1
ATOM 4199 C C . PRO B 1 144 ? 1.737 17.016 -11.727 1 96.75 144 PRO B C 1
ATOM 4201 O O . PRO B 1 144 ? 2.492 17.969 -11.5 1 96.75 144 PRO B O 1
ATOM 4204 N N . LYS B 1 145 ? 0.737 17.094 -12.594 1 95.62 145 LYS B N 1
ATOM 4205 C CA . LYS B 1 145 ? 0.477 18.281 -13.43 1 95.62 145 LYS B CA 1
ATOM 4206 C C . LYS B 1 145 ? 0.307 19.531 -12.57 1 95.62 145 LYS B C 1
ATOM 4208 O O . LYS B 1 145 ? 0.732 20.609 -12.961 1 95.62 145 LYS B O 1
ATOM 4213 N N . ILE B 1 146 ? -0.236 19.359 -11.391 1 97.19 146 ILE B N 1
ATOM 4214 C CA . ILE B 1 146 ? -0.516 20.484 -10.5 1 97.19 146 ILE B CA 1
ATOM 4215 C C . ILE B 1 146 ? 0.796 21.109 -10.039 1 97.19 146 ILE B C 1
ATOM 4217 O O . ILE B 1 146 ? 0.89 22.328 -9.898 1 97.19 146 ILE B O 1
ATOM 4221 N N . GLN B 1 147 ? 1.785 20.281 -9.758 1 97.81 147 GLN B N 1
ATOM 4222 C CA . GLN B 1 147 ? 3.072 20.828 -9.352 1 97.81 147 GLN B CA 1
ATOM 4223 C C . GLN B 1 147 ? 3.697 21.656 -10.469 1 97.81 147 GLN B C 1
ATOM 4225 O O . GLN B 1 147 ? 4.32 22.688 -10.219 1 97.81 147 GLN B O 1
ATOM 4230 N N . LEU B 1 148 ? 3.508 21.219 -11.719 1 97.69 148 LEU B N 1
ATOM 4231 C CA . LEU B 1 148 ? 4.008 21.969 -12.867 1 97.69 148 LEU B CA 1
ATOM 4232 C C . LEU B 1 148 ? 3.221 23.266 -13.062 1 97.69 148 LEU B C 1
ATOM 4234 O O . LEU B 1 148 ? 3.791 24.297 -13.43 1 97.69 148 LEU B O 1
ATOM 4238 N N . LYS B 1 149 ? 1.964 23.188 -12.812 1 96.81 149 LYS B N 1
ATOM 4239 C CA . LYS B 1 149 ? 1.069 24.328 -12.969 1 96.81 149 LYS B CA 1
ATOM 4240 C C . LYS B 1 149 ? 1.384 25.422 -11.953 1 96.81 149 LYS B C 1
ATOM 4242 O O . LYS B 1 149 ? 1.21 26.609 -12.227 1 96.81 149 LYS B O 1
ATOM 4247 N N . HIS B 1 150 ? 1.826 25.016 -10.75 1 97.31 150 HIS B N 1
ATOM 4248 C CA . HIS B 1 150 ? 2.107 25.953 -9.672 1 97.31 150 HIS B CA 1
ATOM 4249 C C . HIS B 1 150 ? 3.561 25.844 -9.219 1 97.31 150 HIS B C 1
ATOM 4251 O O . HIS B 1 150 ? 3.84 25.406 -8.102 1 97.31 150 HIS B O 1
ATOM 4257 N N . PRO B 1 151 ? 4.426 26.391 -9.93 1 96 151 PRO B N 1
ATOM 4258 C CA . PRO B 1 151 ? 5.844 26.297 -9.578 1 96 151 PRO B CA 1
ATOM 4259 C C . PRO B 1 151 ? 6.195 27.062 -8.305 1 96 151 PRO B C 1
ATOM 4261 O O . PRO B 1 151 ? 7.254 26.828 -7.711 1 96 151 PRO B O 1
ATOM 4264 N N . ASP B 1 152 ? 5.328 28.062 -7.906 1 97.19 152 ASP B N 1
ATOM 4265 C CA . ASP B 1 152 ? 5.543 28.828 -6.684 1 97.19 152 ASP B CA 1
ATOM 4266 C C . ASP B 1 152 ? 4.344 28.719 -5.742 1 97.19 152 ASP B C 1
ATOM 4268 O O . ASP B 1 152 ? 3.514 29.625 -5.672 1 97.19 152 ASP B O 1
ATOM 4272 N N . PRO B 1 153 ? 4.32 27.734 -4.891 1 97.25 153 PRO B N 1
ATOM 4273 C CA . PRO B 1 153 ? 3.17 27.516 -4.012 1 97.25 153 PRO B CA 1
ATOM 4274 C C . PRO B 1 153 ? 2.973 28.641 -3.002 1 97.25 153 PRO B C 1
ATOM 4276 O O . PRO B 1 153 ? 1.918 28.734 -2.365 1 97.25 153 PRO B O 1
ATOM 4279 N N . ASP B 1 154 ? 3.918 29.547 -2.822 1 95.75 154 ASP B N 1
ATOM 4280 C CA . ASP B 1 154 ? 3.748 30.719 -1.962 1 95.75 154 ASP B CA 1
ATOM 4281 C C . ASP B 1 154 ? 2.609 31.594 -2.461 1 95.75 154 ASP B C 1
ATOM 4283 O O . ASP B 1 154 ? 2.078 32.406 -1.705 1 95.75 154 ASP B O 1
ATOM 4287 N N . LYS B 1 155 ? 2.262 31.438 -3.691 1 95.25 155 LYS B N 1
ATOM 4288 C CA . LYS B 1 155 ? 1.233 32.281 -4.305 1 95.25 155 LYS B CA 1
ATOM 4289 C C . LYS B 1 155 ? -0.148 31.641 -4.16 1 95.25 155 LYS B C 1
ATOM 4291 O O . LYS B 1 155 ? -1.15 32.219 -4.574 1 95.25 155 LYS B O 1
ATOM 4296 N N . LEU B 1 156 ? -0.178 30.453 -3.568 1 96.38 156 LEU B N 1
ATOM 4297 C CA . LEU B 1 156 ? -1.439 29.75 -3.367 1 96.38 156 LEU B CA 1
ATOM 4298 C C . LEU B 1 156 ? -2.014 30.047 -1.986 1 96.38 156 LEU B C 1
ATOM 4300 O O . LEU B 1 156 ? -1.376 30.734 -1.177 1 96.38 156 LEU B O 1
ATOM 4304 N N . HIS B 1 157 ? -3.26 29.594 -1.785 1 94.25 157 HIS B N 1
ATOM 4305 C CA . HIS B 1 157 ? -3.814 29.641 -0.438 1 94.25 157 HIS B CA 1
ATOM 4306 C C . HIS B 1 157 ? -3.004 28.781 0.528 1 94.25 157 HIS B C 1
ATOM 4308 O O . HIS B 1 157 ? -2.637 27.656 0.2 1 94.25 157 HIS B O 1
ATOM 4314 N N . GLN B 1 158 ? -2.744 29.359 1.688 1 92.81 158 GLN B N 1
ATOM 4315 C CA . GLN B 1 158 ? -1.932 28.625 2.658 1 92.81 158 GLN B CA 1
ATOM 4316 C C . GLN B 1 158 ? -2.678 28.453 3.979 1 92.81 158 GLN B C 1
ATOM 4318 O O . GLN B 1 158 ? -3.447 29.328 4.383 1 92.81 158 GLN B O 1
ATOM 4323 N N . VAL B 1 159 ? -2.455 27.297 4.594 1 89.56 159 VAL B N 1
ATOM 4324 C CA . VAL B 1 159 ? -2.977 27.031 5.934 1 89.56 159 VAL B CA 1
ATOM 4325 C C . VAL B 1 159 ? -1.874 26.453 6.812 1 89.56 159 VAL B C 1
ATOM 4327 O O . VAL B 1 159 ? -1.066 25.641 6.352 1 89.56 159 VAL B O 1
ATOM 4330 N N . GLN B 1 160 ? -1.66 27.016 8.148 1 84.25 160 GLN B N 1
ATOM 4331 C CA . GLN B 1 160 ? -0.605 26.594 9.055 1 84.25 160 GLN B CA 1
ATOM 4332 C C . GLN B 1 160 ? -1.156 26.344 10.461 1 84.25 160 GLN B C 1
ATOM 4334 O O . GLN B 1 160 ? -0.393 26.141 11.406 1 84.25 160 GLN B O 1
ATOM 4339 N N . ARG B 1 161 ? -2.176 26.062 10.836 1 65.12 161 ARG B N 1
ATOM 4340 C CA . ARG B 1 161 ? -2.646 26.094 12.219 1 65.12 161 ARG B CA 1
ATOM 4341 C C . ARG B 1 161 ? -2.42 24.75 12.898 1 65.12 161 ARG B C 1
ATOM 4343 O O . ARG B 1 161 ? -2.312 24.688 14.125 1 65.12 161 ARG B O 1
ATOM 4350 N N . THR B 1 162 ? -2.23 23.625 12.117 1 63.75 162 THR B N 1
ATOM 4351 C CA . THR B 1 162 ? -1.845 22.422 12.836 1 63.75 162 THR B CA 1
ATOM 4352 C C . THR B 1 162 ? -0.37 22.469 13.227 1 63.75 162 THR B C 1
ATOM 4354 O O . THR B 1 162 ? 0.395 23.266 12.68 1 63.75 162 THR B O 1
ATOM 4357 N N . ASP B 1 163 ? 0.048 22.109 14.586 1 77.62 163 ASP B N 1
ATOM 4358 C CA . ASP B 1 163 ? 1.303 22.234 15.32 1 77.62 163 ASP B CA 1
ATOM 4359 C C . ASP B 1 163 ? 2.473 22.484 14.367 1 77.62 163 ASP B C 1
ATOM 4361 O O . ASP B 1 163 ? 3.064 23.562 14.375 1 77.62 163 ASP B O 1
A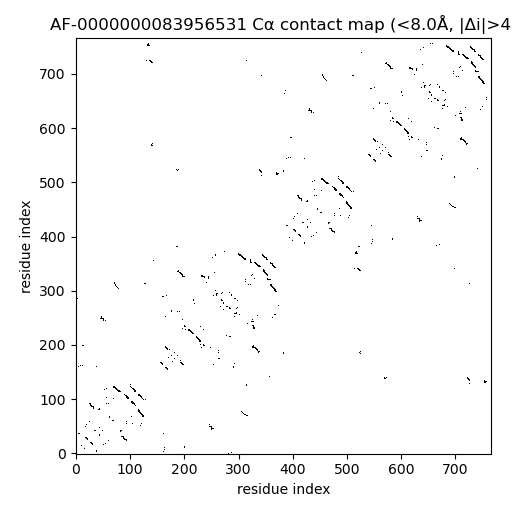TOM 4365 N N . PHE B 1 164 ? 2.645 21.656 13.328 1 90.44 164 PHE B N 1
ATOM 4366 C CA . PHE B 1 164 ? 3.881 21.812 12.57 1 90.44 164 PHE B CA 1
ATOM 4367 C C . PHE B 1 164 ? 3.605 21.797 11.07 1 90.44 164 PHE B C 1
ATOM 4369 O O . PHE B 1 164 ? 4.457 22.188 10.273 1 90.44 164 PHE B O 1
ATOM 4376 N N . ILE B 1 165 ? 2.391 21.453 10.633 1 92.69 165 ILE B N 1
ATOM 4377 C CA . ILE B 1 165 ? 2.141 21.188 9.227 1 92.69 165 ILE B CA 1
ATOM 4378 C C . ILE B 1 165 ? 1.7 22.469 8.523 1 92.69 165 ILE B C 1
ATOM 4380 O O . ILE B 1 165 ? 0.817 23.188 9.008 1 92.69 165 ILE B O 1
ATOM 4384 N N . ARG B 1 166 ? 2.275 22.734 7.43 1 93.62 166 ARG B N 1
ATOM 4385 C CA . ARG B 1 166 ? 1.803 23.781 6.52 1 93.62 166 ARG B CA 1
ATOM 4386 C C . ARG B 1 166 ? 1.337 23.172 5.199 1 93.62 166 ARG B C 1
ATOM 4388 O O . ARG B 1 166 ? 1.938 22.219 4.699 1 93.62 166 ARG B O 1
ATOM 4395 N N . ASN B 1 167 ? 0.285 23.703 4.676 1 95.12 167 ASN B N 1
ATOM 4396 C CA . ASN B 1 167 ? -0.229 23.297 3.371 1 95.12 167 ASN B CA 1
ATOM 4397 C C . ASN B 1 167 ? -0.488 24.5 2.469 1 95.12 167 ASN B C 1
ATOM 4399 O O . ASN B 1 167 ? -0.721 25.609 2.957 1 95.12 167 ASN B O 1
ATOM 4403 N N . ALA B 1 168 ? -0.385 24.297 1.21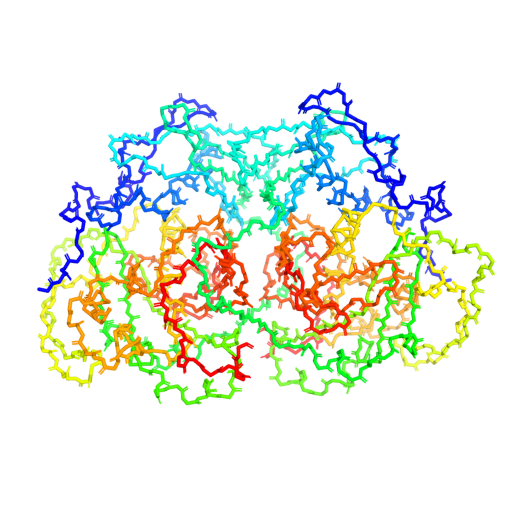7 1 96.62 168 ALA B N 1
ATOM 4404 C CA . ALA B 1 168 ? -0.816 25.234 0.177 1 96.62 168 ALA B CA 1
ATOM 4405 C C . ALA B 1 168 ? -1.632 24.516 -0.896 1 96.62 168 ALA B C 1
ATOM 4407 O O . ALA B 1 168 ? -1.347 23.359 -1.236 1 96.62 168 ALA B O 1
ATOM 4408 N N . PHE B 1 169 ? -2.672 25.156 -1.343 1 95.62 169 PHE B N 1
ATOM 4409 C CA . PHE B 1 169 ? -3.551 24.531 -2.326 1 95.62 169 PHE B CA 1
ATOM 4410 C C . PHE B 1 169 ? -4.223 25.594 -3.193 1 95.62 169 PHE B C 1
ATOM 4412 O O . PHE B 1 169 ? -4.406 26.734 -2.764 1 95.62 169 PHE B O 1
ATOM 4419 N N . GLY B 1 170 ? -4.504 25.266 -4.398 1 93.31 170 GLY B N 1
ATOM 4420 C CA . GLY B 1 170 ? -5.137 26.172 -5.34 1 93.31 170 GLY B CA 1
ATOM 4421 C C . GLY B 1 170 ? -6.641 25.984 -5.426 1 93.31 170 GLY B C 1
ATOM 4422 O O . GLY B 1 170 ? -7.238 25.328 -4.574 1 93.31 170 GLY B O 1
ATOM 4423 N N . LYS B 1 171 ? -7.25 26.641 -6.391 1 93.06 171 LYS B N 1
ATOM 4424 C CA . LYS B 1 171 ? -8.695 26.594 -6.605 1 93.06 171 LYS B CA 1
ATOM 4425 C C . LYS B 1 171 ? -9.156 25.188 -6.965 1 93.06 171 LYS B C 1
ATOM 4427 O O . LYS B 1 171 ? -10.281 24.797 -6.637 1 93.06 171 LYS B O 1
ATOM 4432 N N . GLU B 1 172 ? -8.281 24.453 -7.586 1 93.75 172 GLU B N 1
ATOM 4433 C CA . GLU B 1 172 ? -8.617 23.109 -8.023 1 93.75 172 GLU B CA 1
ATOM 4434 C C . GLU B 1 172 ? -8.961 22.203 -6.84 1 93.75 172 GLU B C 1
ATOM 4436 O O . GLU B 1 172 ? -9.758 21.281 -6.969 1 93.75 172 GLU B O 1
ATOM 4441 N N . PHE B 1 173 ? -8.328 22.438 -5.699 1 94.69 173 PHE B N 1
ATOM 4442 C CA . PHE B 1 173 ? -8.609 21.641 -4.508 1 94.69 173 PHE B CA 1
ATOM 4443 C C . PHE B 1 173 ? -9.969 22.016 -3.924 1 94.69 173 PHE B C 1
ATOM 4445 O O . PHE B 1 173 ? -10.695 21.156 -3.424 1 94.69 173 PHE B O 1
ATOM 4452 N N . MET B 1 174 ? -10.359 23.25 -4.055 1 93.56 174 MET B N 1
ATOM 4453 C CA . MET B 1 174 ? -11.555 23.75 -3.391 1 93.56 174 MET B CA 1
ATOM 4454 C C . MET B 1 174 ? -12.789 23.562 -4.266 1 93.56 174 MET B C 1
ATOM 4456 O O . MET B 1 174 ? -13.906 23.453 -3.754 1 93.56 174 MET B O 1
ATOM 4460 N N . ASP B 1 175 ? -12.586 23.594 -5.598 1 94.81 175 ASP B N 1
ATOM 4461 C CA . ASP B 1 175 ? -13.688 23.547 -6.559 1 94.81 175 ASP B CA 1
ATOM 4462 C C . ASP B 1 175 ? -13.406 22.531 -7.664 1 94.81 175 ASP B C 1
ATOM 4464 O O . ASP B 1 175 ? -12.602 22.797 -8.562 1 94.81 175 ASP B O 1
ATOM 4468 N N . TYR B 1 176 ? -14.172 21.484 -7.641 1 93.88 176 TYR B N 1
ATOM 4469 C CA . TYR B 1 176 ? -13.938 20.422 -8.617 1 93.88 176 TYR B CA 1
ATOM 4470 C C . TYR B 1 176 ? -14.25 20.891 -10.031 1 93.88 176 TYR B C 1
ATOM 4472 O O . TYR B 1 176 ? -13.828 20.281 -11.008 1 93.88 176 TYR B O 1
ATOM 4480 N N . LYS B 1 177 ? -14.969 21.984 -10.188 1 94.81 177 LYS B N 1
ATOM 4481 C CA . LYS B 1 177 ? -15.281 22.531 -11.508 1 94.81 177 LYS B CA 1
ATOM 4482 C C . LYS B 1 177 ? -14.023 23.062 -12.195 1 94.81 177 LYS B C 1
ATOM 4484 O O . LYS B 1 177 ? -14 23.234 -13.414 1 94.81 177 LYS B O 1
ATOM 4489 N N . GLU B 1 178 ? -13 23.328 -11.391 1 94.75 178 GLU B N 1
ATOM 4490 C CA . GLU B 1 178 ? -11.711 23.766 -11.922 1 94.75 178 GLU B CA 1
ATOM 4491 C C . GLU B 1 178 ? -10.938 22.594 -12.508 1 94.75 178 GLU B C 1
ATOM 4493 O O . GLU B 1 178 ? -9.867 22.781 -13.102 1 94.75 178 GLU B O 1
ATOM 4498 N N . CYS B 1 179 ? -11.453 21.344 -12.336 1 94.94 179 CYS B N 1
ATOM 4499 C CA . CYS B 1 179 ? -10.867 20.125 -12.859 1 94.94 179 CYS B CA 1
ATOM 4500 C C . CYS B 1 179 ? -11.875 19.359 -13.703 1 94.94 179 CYS B C 1
ATOM 4502 O O . CYS B 1 179 ? -12.234 18.219 -13.375 1 94.94 179 CYS B O 1
ATOM 4504 N N . PRO B 1 180 ? -12.227 19.828 -14.836 1 95 180 PRO B N 1
ATOM 4505 C CA . PRO B 1 180 ? -13.289 19.203 -15.633 1 95 180 PRO B CA 1
ATOM 4506 C C . PRO B 1 180 ? -12.945 17.797 -16.078 1 95 180 PRO B C 1
ATOM 4508 O O . PRO B 1 180 ? -13.852 16.984 -16.312 1 95 180 PRO B O 1
ATOM 4511 N N . GLU B 1 181 ? -11.664 17.5 -16.172 1 93.69 181 GLU B N 1
ATOM 4512 C CA . GLU B 1 181 ? -11.242 16.156 -16.578 1 93.69 181 GLU B CA 1
ATOM 4513 C C . GLU B 1 181 ? -11.727 15.102 -15.586 1 93.69 181 GLU B C 1
ATOM 4515 O O . GLU B 1 181 ? -11.852 13.93 -15.938 1 93.69 181 GLU B O 1
ATOM 4520 N N . GLU B 1 182 ? -12.023 15.453 -14.367 1 95.12 182 GLU B N 1
ATOM 4521 C CA . GLU B 1 182 ? -12.469 14.516 -13.344 1 95.12 182 GLU B CA 1
ATOM 4522 C C . GLU B 1 182 ? -13.852 13.953 -13.664 1 95.12 182 GLU B C 1
ATOM 4524 O O . GLU B 1 182 ? -14.211 12.875 -13.195 1 95.12 182 GLU B O 1
ATOM 4529 N N . ASN B 1 183 ? -14.602 14.711 -14.438 1 94.38 183 ASN B N 1
ATOM 4530 C CA . ASN B 1 183 ? -15.961 14.297 -14.734 1 94.38 183 ASN B CA 1
ATOM 4531 C C . ASN B 1 183 ? -15.992 12.992 -15.523 1 94.38 183 ASN B C 1
ATOM 4533 O O . ASN B 1 183 ? -16.984 12.258 -15.492 1 94.38 183 ASN B O 1
ATOM 4537 N N . GLU B 1 184 ? -14.906 12.719 -16.156 1 94.38 184 GLU B N 1
ATOM 4538 C CA . GLU B 1 184 ? -14.859 11.523 -16.984 1 94.38 184 GLU B CA 1
ATOM 4539 C C . GLU B 1 184 ? -14.18 10.367 -16.25 1 94.38 184 GLU B C 1
ATOM 4541 O O . GLU B 1 184 ? -14.078 9.266 -16.797 1 94.38 184 GLU B O 1
ATOM 4546 N N . LEU B 1 185 ? -13.812 10.617 -15.094 1 95.94 185 LEU B N 1
ATOM 4547 C CA . LEU B 1 185 ? -13.062 9.617 -14.352 1 95.94 185 LEU B CA 1
ATOM 4548 C C . LEU B 1 185 ? -13.914 9.016 -13.234 1 95.94 185 LEU B C 1
ATOM 4550 O O . LEU B 1 185 ? -14.781 9.695 -12.672 1 95.94 185 LEU B O 1
ATOM 4554 N N . TYR B 1 186 ? -13.609 7.719 -12.969 1 95.94 186 TYR B N 1
ATOM 4555 C CA . TYR B 1 186 ? -14.102 7.168 -11.711 1 95.94 186 TYR B CA 1
ATOM 4556 C C . TYR B 1 186 ? -13.492 7.891 -10.523 1 95.94 186 TYR B C 1
ATOM 4558 O O . TYR B 1 186 ? -12.344 8.344 -10.586 1 95.94 186 TYR B O 1
ATOM 4566 N N . ALA B 1 187 ? -14.305 8 -9.43 1 96.06 187 ALA B N 1
ATOM 4567 C CA . ALA B 1 187 ? -13.805 8.648 -8.219 1 96.06 187 ALA B CA 1
ATOM 4568 C C . ALA B 1 187 ? -12.453 8.078 -7.812 1 96.06 187 ALA B C 1
ATOM 4570 O O . ALA B 1 187 ? -11.539 8.828 -7.449 1 96.06 187 ALA B O 1
ATOM 4571 N N . ALA B 1 188 ? -12.281 6.785 -7.98 1 96.31 188 ALA B N 1
ATOM 4572 C CA . ALA B 1 188 ? -11.07 6.086 -7.562 1 96.31 188 ALA B CA 1
ATOM 4573 C C . ALA B 1 188 ? -9.891 6.438 -8.469 1 96.31 188 ALA B C 1
ATOM 4575 O O . ALA B 1 188 ? -8.742 6.086 -8.172 1 96.31 188 ALA B O 1
ATOM 4576 N N . GLU B 1 189 ? -10.109 7.172 -9.523 1 96.25 189 GLU B N 1
ATOM 4577 C CA . GLU B 1 189 ? -9.062 7.535 -10.477 1 96.25 189 GLU B CA 1
ATOM 4578 C C . GLU B 1 189 ? -8.719 9.016 -10.375 1 96.25 189 GLU B C 1
ATOM 4580 O O . GLU B 1 189 ? -7.781 9.492 -11.023 1 96.25 189 GLU B O 1
ATOM 4585 N N . ARG B 1 190 ? -9.461 9.727 -9.586 1 97.06 190 ARG B N 1
ATOM 4586 C CA . ARG B 1 190 ? -9.242 11.164 -9.445 1 97.06 190 ARG B CA 1
ATOM 4587 C C . ARG B 1 190 ? -8.062 11.445 -8.516 1 97.06 190 ARG B C 1
ATOM 4589 O O . ARG B 1 190 ? -7.859 10.727 -7.531 1 97.06 190 ARG B O 1
ATOM 4596 N N . TRP B 1 191 ? -7.277 12.508 -8.844 1 96.56 191 TRP B N 1
ATOM 4597 C CA . TRP B 1 191 ? -6.098 12.898 -8.078 1 96.56 191 TRP B CA 1
ATOM 4598 C C . TRP B 1 191 ? -6.363 14.172 -7.285 1 96.56 191 TRP B C 1
ATOM 4600 O O . TRP B 1 191 ? -6.98 15.109 -7.793 1 96.56 191 TRP B O 1
ATOM 4610 N N . LEU B 1 192 ? -5.938 14.156 -6.086 1 97 192 LEU B N 1
ATOM 4611 C CA . LEU B 1 192 ? -5.801 15.375 -5.297 1 97 192 LEU B CA 1
ATOM 4612 C C . LEU B 1 192 ? -4.332 15.711 -5.062 1 97 192 LEU B C 1
ATOM 4614 O O . LEU B 1 192 ? -3.51 14.812 -4.867 1 97 192 LEU B O 1
ATOM 4618 N N . THR B 1 193 ? -4.031 16.969 -5.109 1 97.31 193 THR B N 1
ATOM 4619 C CA . THR B 1 193 ? -2.664 17.422 -4.852 1 97.31 193 THR B CA 1
ATOM 4620 C C . THR B 1 193 ? -2.654 18.641 -3.941 1 97.31 193 THR B C 1
ATOM 4622 O O . THR B 1 193 ? -3.406 19.594 -4.164 1 97.31 193 THR B O 1
ATOM 4625 N N . VAL B 1 194 ? -1.868 18.594 -2.898 1 97.19 194 VAL B N 1
ATOM 4626 C CA . VAL B 1 194 ? -1.577 19.75 -2.051 1 97.19 194 VAL B CA 1
ATOM 4627 C C . VAL B 1 194 ? -0.066 19.922 -1.905 1 97.19 194 VAL B C 1
ATOM 4629 O O . VAL B 1 194 ? 0.693 18.969 -2.121 1 97.19 194 VAL B O 1
ATOM 4632 N N . PHE B 1 195 ? 0.307 21.125 -1.683 1 97.81 195 PHE B N 1
ATOM 4633 C CA . PHE B 1 195 ? 1.688 21.375 -1.287 1 97.81 195 PHE B CA 1
ATOM 4634 C C . PHE B 1 195 ? 1.821 21.391 0.231 1 97.81 195 PHE B C 1
ATOM 4636 O O . PHE B 1 195 ? 0.936 21.891 0.93 1 97.81 195 PHE B O 1
ATOM 4643 N N . THR B 1 196 ? 2.924 20.812 0.723 1 97.06 196 THR B N 1
ATOM 4644 C CA . THR B 1 196 ? 3.012 20.625 2.166 1 97.06 196 THR B CA 1
ATOM 4645 C C . THR B 1 196 ? 4.457 20.766 2.641 1 97.06 196 THR B C 1
ATOM 4647 O O . THR B 1 196 ? 5.387 20.75 1.831 1 97.06 196 THR B O 1
ATOM 4650 N N . GLY B 1 197 ? 4.668 20.953 3.881 1 96.75 197 GLY B N 1
ATOM 4651 C CA . GLY B 1 197 ? 5.938 21.047 4.578 1 96.75 197 GLY B CA 1
ATOM 4652 C C . GLY B 1 197 ? 5.785 21.188 6.082 1 96.75 197 GLY B C 1
ATOM 4653 O O . GLY B 1 197 ? 4.668 21.125 6.605 1 96.75 197 GLY B O 1
ATOM 4654 N N . ILE B 1 198 ? 6.91 21.281 6.75 1 96.06 198 ILE B N 1
ATOM 4655 C CA . ILE B 1 198 ? 6.926 21.438 8.195 1 96.06 198 ILE B CA 1
ATOM 4656 C C . ILE B 1 198 ? 7.25 22.891 8.555 1 96.06 198 ILE B C 1
ATOM 4658 O O . ILE B 1 198 ? 8.203 23.469 8.023 1 96.06 198 ILE B O 1
ATOM 4662 N N . ARG B 1 199 ? 6.434 23.438 9.328 1 93.56 199 ARG B N 1
ATOM 4663 C CA . ARG B 1 199 ? 6.719 24.734 9.922 1 93.56 199 ARG B CA 1
ATOM 4664 C C . ARG B 1 199 ? 7.52 24.578 11.211 1 93.56 199 ARG B C 1
ATOM 4666 O O . ARG B 1 199 ? 7.004 24.078 12.211 1 93.56 199 ARG B O 1
ATOM 4673 N N . ASN B 1 200 ? 8.727 24.906 11.172 1 93.31 200 ASN B N 1
ATOM 4674 C CA . ASN B 1 200 ? 9.586 24.922 12.352 1 93.31 200 ASN B CA 1
ATOM 4675 C C . ASN B 1 200 ? 9.727 26.328 12.93 1 93.31 200 ASN B C 1
ATOM 4677 O O . ASN B 1 200 ? 8.898 27.188 12.672 1 93.31 200 ASN B O 1
ATOM 4681 N N . GLN B 1 201 ? 10.727 26.578 13.812 1 91.88 201 GLN B N 1
ATOM 4682 C CA . GLN B 1 201 ? 10.93 27.891 14.422 1 91.88 201 GLN B CA 1
ATOM 4683 C C . GLN B 1 201 ? 11.344 28.922 13.383 1 91.88 201 GLN B C 1
ATOM 4685 O O . GLN B 1 201 ? 11.914 28.578 12.344 1 91.88 201 GLN B O 1
ATOM 4690 N N . LEU B 1 202 ? 11.047 30.141 13.703 1 92.62 202 LEU B N 1
ATOM 4691 C CA . LEU B 1 202 ? 11.438 31.266 12.852 1 92.62 202 LEU B CA 1
ATOM 4692 C C . LEU B 1 202 ? 12.953 31.406 12.805 1 92.62 202 LEU B C 1
ATOM 4694 O O . LEU B 1 202 ? 13.625 31.281 13.828 1 92.62 202 LEU B O 1
ATOM 4698 N N . LYS B 1 203 ? 13.398 31.703 11.633 1 93.31 203 LYS B N 1
ATOM 4699 C CA . LYS B 1 203 ? 14.797 32.125 11.555 1 93.31 203 LYS B CA 1
ATOM 4700 C C . LYS B 1 203 ? 15.023 33.406 12.344 1 93.31 203 LYS B C 1
ATOM 4702 O O . LYS B 1 203 ? 14.117 34.25 12.461 1 93.31 203 LYS B O 1
ATOM 4707 N N . PRO B 1 204 ? 16.297 33.531 12.812 1 92.5 204 PRO B N 1
ATOM 4708 C CA . PRO B 1 204 ? 16.578 34.781 13.484 1 92.5 204 PRO B CA 1
ATOM 4709 C C . PRO B 1 204 ? 16.328 36 12.594 1 92.5 204 PRO B C 1
ATOM 4711 O O . PRO B 1 204 ? 16.797 36.031 11.445 1 92.5 204 PRO B O 1
ATOM 4714 N N . GLY B 1 205 ? 15.594 36.906 13.047 1 92.44 205 GLY B N 1
ATOM 4715 C CA . GLY B 1 205 ? 15.328 38.156 12.32 1 92.44 205 GLY B CA 1
ATOM 4716 C C . GLY B 1 205 ? 14.117 38.062 11.414 1 92.44 205 GLY B C 1
ATOM 4717 O O . GLY B 1 205 ? 13.703 39.062 10.828 1 92.44 205 GLY B O 1
ATOM 4718 N N . ALA B 1 206 ? 13.586 36.844 11.273 1 92.56 206 ALA B N 1
ATOM 4719 C CA . ALA B 1 206 ? 12.406 36.688 10.43 1 92.56 206 ALA B CA 1
ATOM 4720 C C . ALA B 1 206 ? 11.125 37 11.211 1 92.56 206 ALA B C 1
ATOM 4722 O O . ALA B 1 206 ? 11.148 37.094 12.438 1 92.56 206 ALA B O 1
ATOM 4723 N N . SER B 1 207 ? 10.031 37.312 10.492 1 92.12 207 SER B N 1
ATOM 4724 C CA . SER B 1 207 ? 8.734 37.594 11.102 1 92.12 207 SER B CA 1
ATOM 4725 C C . SER B 1 207 ? 7.605 36.938 10.32 1 92.12 207 SER B C 1
ATOM 4727 O O . SER B 1 207 ? 7.785 36.531 9.172 1 92.12 207 SER B O 1
ATOM 4729 N N . LEU B 1 208 ? 6.555 36.75 11.008 1 92 208 LEU B N 1
ATOM 4730 C CA . LEU B 1 208 ? 5.352 36.281 10.344 1 92 208 LEU B CA 1
ATOM 4731 C C . LEU B 1 208 ? 4.812 37.312 9.359 1 92 208 LEU B C 1
ATOM 4733 O O . LEU B 1 208 ? 4.973 38.5 9.578 1 92 208 LEU B O 1
ATOM 4737 N N . GLU B 1 209 ? 4.289 36.844 8.367 1 92.88 209 GLU B N 1
ATOM 4738 C CA . GLU B 1 209 ? 3.666 37.688 7.363 1 92.88 209 GLU B CA 1
ATOM 4739 C C . GLU B 1 209 ? 2.146 37.688 7.504 1 92.88 209 GLU B C 1
ATOM 4741 O O . GLU B 1 209 ? 1.538 36.625 7.703 1 92.88 209 GLU B O 1
ATOM 4746 N N . THR B 1 210 ? 1.598 38.844 7.453 1 93.5 210 THR B N 1
ATOM 4747 C CA . THR B 1 210 ? 0.143 38.938 7.402 1 93.5 210 THR B CA 1
ATOM 4748 C C . THR B 1 210 ? -0.357 38.812 5.965 1 93.5 210 THR B C 1
ATOM 4750 O O . THR B 1 210 ? 0.033 39.594 5.098 1 93.5 210 THR B O 1
ATOM 4753 N N . VAL B 1 211 ? -1.164 37.812 5.723 1 91.88 211 VAL B N 1
ATOM 4754 C CA . VAL B 1 211 ? -1.721 37.594 4.395 1 91.88 211 VAL B CA 1
ATOM 4755 C C . VAL B 1 211 ? -3.238 37.75 4.434 1 91.88 211 VAL B C 1
ATOM 4757 O O . VAL B 1 211 ? -3.906 37.219 5.32 1 91.88 211 VAL B O 1
ATOM 4760 N N . VAL B 1 212 ? -3.76 38.562 3.529 1 93.81 212 VAL B N 1
ATOM 4761 C CA . VAL B 1 212 ? -5.199 38.75 3.365 1 93.81 212 VAL B CA 1
ATOM 4762 C C . VAL B 1 212 ? -5.652 38.094 2.055 1 93.81 212 VAL B C 1
ATOM 4764 O O . VAL B 1 212 ? -5.117 38.406 0.987 1 93.81 212 VAL B O 1
ATOM 4767 N N . GLU B 1 213 ? -6.562 37.156 2.152 1 92.31 213 GLU B N 1
ATOM 4768 C CA . GLU B 1 213 ? -7.043 36.5 0.952 1 92.31 213 GLU B CA 1
ATOM 4769 C C . GLU B 1 213 ? -8.562 36.344 0.969 1 92.31 213 GLU B C 1
ATOM 4771 O O . GLU B 1 213 ? -9.203 36.625 1.99 1 92.31 213 GLU B O 1
ATOM 4776 N N . GLU B 1 214 ? -9.102 36.156 -0.205 1 93.75 214 GLU B N 1
ATOM 4777 C CA . GLU B 1 214 ? -10.523 35.875 -0.376 1 93.75 214 GLU B CA 1
ATOM 4778 C C . GLU B 1 214 ? -10.781 34.406 -0.6 1 93.75 214 GLU B C 1
ATOM 4780 O O . GLU B 1 214 ? -10.211 33.781 -1.512 1 93.75 214 GLU B O 1
ATOM 4785 N N . LEU B 1 215 ? -11.625 33.812 0.23 1 94.25 215 LEU B N 1
ATOM 4786 C CA . LEU B 1 215 ? -11.977 32.406 0.118 1 94.25 215 LEU B CA 1
ATOM 4787 C C . LEU B 1 215 ? -13.492 32.219 0.117 1 94.25 215 LEU B C 1
ATOM 4789 O O . LEU B 1 215 ? -14.203 32.906 0.845 1 94.25 215 LEU B O 1
ATOM 4793 N N . PRO B 1 216 ? -13.953 31.328 -0.635 1 94.38 216 PRO B N 1
ATOM 479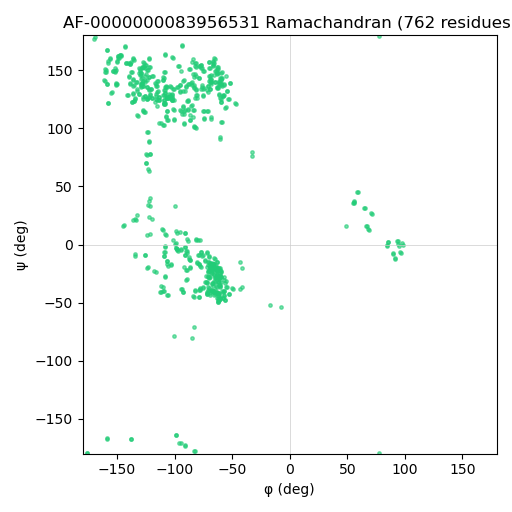4 C CA . PRO B 1 216 ? -15.398 31.109 -0.705 1 94.38 216 PRO B CA 1
ATOM 4795 C C . PRO B 1 216 ? -15.914 30.234 0.436 1 94.38 216 PRO B C 1
ATOM 4797 O O . PRO B 1 216 ? -15.156 29.438 1 1 94.38 216 PRO B O 1
ATOM 4800 N N . ASP B 1 217 ? -17.188 30.422 0.774 1 95.31 217 ASP B N 1
ATOM 4801 C CA . ASP B 1 217 ? -17.875 29.422 1.585 1 95.31 217 ASP B CA 1
ATOM 4802 C C . ASP B 1 217 ? -18.562 28.391 0.705 1 95.31 217 ASP B C 1
ATOM 4804 O O . ASP B 1 217 ? -18.344 28.344 -0.506 1 95.31 217 ASP B O 1
ATOM 4808 N N . ALA B 1 218 ? -19.344 27.516 1.286 1 95.88 218 ALA B N 1
ATOM 4809 C CA . ALA B 1 218 ? -19.938 26.391 0.571 1 95.88 218 ALA B CA 1
ATOM 4810 C C . ALA B 1 218 ? -20.953 26.859 -0.451 1 95.88 218 ALA B C 1
ATOM 4812 O O . ALA B 1 218 ? -21.344 26.109 -1.35 1 95.88 218 ALA B O 1
ATOM 4813 N N . GLN B 1 219 ? -21.406 28.094 -0.329 1 95.25 219 GLN B N 1
ATOM 4814 C CA . GLN B 1 219 ? -22.391 28.641 -1.261 1 95.25 219 GLN B CA 1
ATOM 4815 C C . GLN B 1 219 ? -21.703 29.5 -2.326 1 95.25 219 GLN B C 1
ATOM 4817 O O . GLN B 1 219 ? -22.375 30.062 -3.195 1 95.25 219 GLN B O 1
ATOM 4822 N N . GLY B 1 220 ? -20.469 29.641 -2.195 1 93.62 220 GLY B N 1
ATOM 4823 C CA . GLY B 1 220 ? -19.734 30.391 -3.189 1 93.62 220 GLY B CA 1
ATOM 4824 C C . GLY B 1 220 ? -19.531 31.844 -2.812 1 93.62 220 GLY B C 1
ATOM 4825 O O . GLY B 1 220 ? -18.922 32.625 -3.562 1 93.62 220 GLY B O 1
ATOM 4826 N N . GLN B 1 221 ? -20.031 32.281 -1.693 1 95.38 221 GLN B N 1
ATOM 4827 C CA . GLN B 1 221 ? -19.812 33.656 -1.225 1 95.38 221 GLN B CA 1
ATOM 4828 C C . GLN B 1 221 ? -18.375 33.844 -0.76 1 95.38 221 GLN B C 1
ATOM 4830 O O . GLN B 1 221 ? -17.859 33.062 0.028 1 95.38 221 GLN B O 1
ATOM 4835 N N . MET B 1 222 ? -17.797 34.938 -1.236 1 95.19 222 MET B N 1
ATOM 4836 C CA . MET B 1 222 ? -16.406 35.219 -0.912 1 95.19 222 MET B CA 1
ATOM 4837 C C . MET B 1 222 ? -16.281 35.938 0.431 1 95.19 222 MET B C 1
ATOM 4839 O O . MET B 1 222 ? -17.078 36.812 0.741 1 95.19 222 MET B O 1
ATOM 4843 N N . HIS B 1 223 ? -15.344 35.531 1.2 1 94.94 223 HIS B N 1
ATOM 4844 C CA . HIS B 1 223 ? -15.039 36.125 2.494 1 94.94 223 HIS B CA 1
ATOM 4845 C C . HIS B 1 223 ? -13.57 36.531 2.586 1 94.94 223 HIS B C 1
ATOM 4847 O O . HIS B 1 223 ? -12.695 35.781 2.102 1 94.94 223 HIS B O 1
ATOM 4853 N N . THR B 1 224 ? -13.344 37.656 3.178 1 95.19 224 THR B N 1
ATOM 4854 C CA . THR B 1 224 ? -11.977 38.094 3.432 1 95.19 224 THR B CA 1
ATOM 4855 C C . THR B 1 224 ? -11.422 37.406 4.684 1 95.19 224 THR B C 1
ATOM 4857 O O . THR B 1 224 ? -12.047 37.469 5.746 1 95.19 224 THR B O 1
ATOM 4860 N N . VAL B 1 225 ? -10.312 36.812 4.473 1 91.62 225 VAL B N 1
ATOM 4861 C CA . VAL B 1 225 ? -9.664 36.094 5.578 1 91.62 225 VAL B CA 1
ATOM 4862 C C . VAL B 1 225 ? -8.258 36.656 5.781 1 91.62 225 VAL B C 1
ATOM 4864 O O . VAL B 1 225 ? -7.48 36.75 4.832 1 91.62 225 VAL B O 1
ATOM 4867 N N . GLU B 1 226 ? -7.938 37.062 6.992 1 91.31 226 GLU B N 1
ATOM 4868 C CA . GLU B 1 226 ? -6.594 37.469 7.367 1 91.31 226 GLU B CA 1
ATOM 4869 C C . GLU B 1 226 ? -5.867 36.375 8.156 1 91.31 226 GLU B C 1
ATOM 4871 O O . GLU B 1 226 ? -6.422 35.844 9.102 1 91.31 226 GLU B O 1
ATOM 4876 N N . LYS B 1 227 ? -4.695 36.094 7.695 1 87.69 227 LYS B N 1
ATOM 4877 C CA . LYS B 1 227 ? -3.893 35.062 8.336 1 87.69 227 LYS B CA 1
ATOM 4878 C C . LYS B 1 227 ? -2.475 35.531 8.609 1 87.69 227 LYS B C 1
ATOM 4880 O O . LYS B 1 227 ? -1.976 36.438 7.918 1 87.69 227 LYS B O 1
ATOM 4885 N N . SER B 1 228 ? -1.894 35.062 9.641 1 88.38 228 SER B N 1
ATOM 4886 C CA . SER B 1 228 ? -0.469 35.219 9.914 1 88.38 228 SER B CA 1
ATOM 4887 C C . SER B 1 228 ? 0.305 33.969 9.547 1 88.38 228 SER B C 1
ATOM 4889 O O . SER B 1 228 ? 0.078 32.906 10.133 1 88.38 228 SER B O 1
ATOM 4891 N N . ILE B 1 229 ? 1.181 34.031 8.602 1 90.81 229 ILE B N 1
ATOM 4892 C CA . ILE B 1 229 ? 1.815 32.812 8.094 1 90.81 229 ILE B CA 1
ATOM 4893 C C . ILE B 1 229 ? 3.334 32.969 8.188 1 90.81 229 ILE B C 1
ATOM 4895 O O . ILE B 1 229 ? 3.869 34.062 8.117 1 90.81 229 ILE B O 1
ATOM 4899 N N . LEU B 1 230 ? 4 31.906 8.422 1 92.44 230 LEU B N 1
ATOM 4900 C CA . LEU B 1 230 ? 5.449 31.781 8.281 1 92.44 230 LEU B CA 1
ATOM 4901 C C . LEU B 1 230 ? 5.812 31.203 6.918 1 92.44 230 LEU B C 1
ATOM 4903 O O . LEU B 1 230 ? 5.484 30.062 6.617 1 92.44 230 LEU B O 1
ATOM 4907 N N . ARG B 1 231 ? 6.477 31.984 6.129 1 94.12 231 ARG B N 1
ATOM 4908 C CA . ARG B 1 231 ? 6.926 31.484 4.84 1 94.12 231 ARG B CA 1
ATOM 4909 C C . ARG B 1 231 ? 8.031 30.438 5.016 1 94.12 231 ARG B C 1
ATOM 4911 O O . ARG B 1 231 ? 8.883 30.578 5.898 1 94.12 231 ARG B O 1
ATOM 4918 N N . PRO B 1 232 ? 8.047 29.375 4.105 1 94.94 232 PRO B N 1
ATOM 4919 C CA . PRO B 1 232 ? 9.039 28.297 4.262 1 94.94 232 PRO B CA 1
ATOM 4920 C C . PRO B 1 232 ? 10.469 28.828 4.359 1 94.94 232 PRO B C 1
ATOM 4922 O O . PRO B 1 232 ? 11.25 28.375 5.195 1 94.94 232 PRO B O 1
ATOM 4925 N N . LYS B 1 233 ? 10.805 29.781 3.541 1 92.56 233 LYS B N 1
ATOM 4926 C CA . LYS B 1 233 ? 12.172 30.297 3.508 1 92.56 233 LYS B CA 1
ATOM 4927 C C . LYS B 1 233 ? 12.547 30.938 4.84 1 92.56 233 LYS B C 1
ATOM 4929 O O . LYS B 1 233 ? 13.727 31.094 5.148 1 92.56 233 LYS B O 1
ATOM 4934 N N . ASP B 1 234 ? 11.594 31.344 5.605 1 94.81 234 ASP B N 1
ATOM 4935 C CA . ASP B 1 234 ? 11.828 32.031 6.875 1 94.81 234 ASP B CA 1
ATOM 4936 C C . ASP B 1 234 ? 11.82 31.031 8.039 1 94.81 234 ASP B C 1
ATOM 4938 O O . ASP B 1 234 ? 12.047 31.422 9.188 1 94.81 234 ASP B O 1
ATOM 4942 N N . SER B 1 235 ? 11.531 29.812 7.773 1 94.62 235 SER B N 1
ATOM 4943 C CA . SER B 1 235 ? 11.578 28.75 8.781 1 94.62 235 SER B CA 1
ATOM 4944 C C . SER B 1 235 ? 13 28.234 8.984 1 94.62 235 SER B C 1
ATOM 4946 O O . SER B 1 235 ? 13.781 28.172 8.039 1 94.62 235 SER B O 1
ATOM 4948 N N . GLN B 1 236 ? 13.336 27.875 10.18 1 96.19 236 GLN B N 1
ATOM 4949 C CA . GLN B 1 236 ? 14.633 27.266 10.445 1 96.19 236 GLN B CA 1
ATOM 4950 C C . GLN B 1 236 ? 14.664 25.812 9.977 1 96.19 236 GLN B C 1
ATOM 4952 O O . GLN B 1 236 ? 13.727 25.062 10.234 1 96.19 236 GLN B O 1
ATOM 4957 N N . SER B 1 237 ? 15.742 25.453 9.289 1 97.06 237 SER B N 1
ATOM 4958 C CA . SER B 1 237 ? 15.953 24.047 8.953 1 97.06 237 SER B CA 1
ATOM 4959 C C . SER B 1 237 ? 16.188 23.219 10.211 1 97.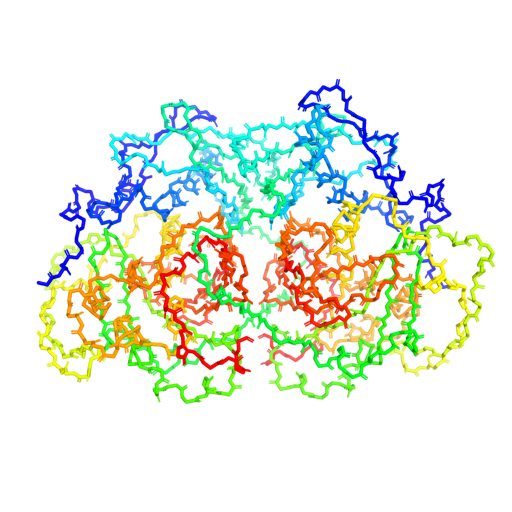06 237 SER B C 1
ATOM 4961 O O . SER B 1 237 ? 16.562 23.75 11.258 1 97.06 237 SER B O 1
ATOM 4963 N N . PHE B 1 238 ? 15.914 21.969 10.117 1 97.56 238 PHE B N 1
ATOM 4964 C CA . PHE B 1 238 ? 16.281 2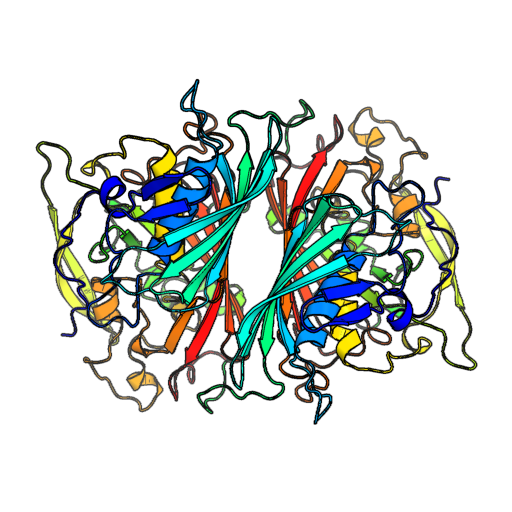1.078 11.203 1 97.56 238 PHE B CA 1
ATOM 4965 C C . PHE B 1 238 ? 17.797 21.031 11.375 1 97.56 238 PHE B C 1
ATOM 4967 O O . PHE B 1 238 ? 18.547 21.156 10.398 1 97.56 238 PHE B O 1
ATOM 4974 N N . LYS B 1 239 ? 18.266 20.844 12.57 1 96.06 239 LYS B N 1
ATOM 4975 C CA . LYS B 1 239 ? 19.688 20.75 12.852 1 96.06 239 LYS B CA 1
ATOM 4976 C C . LYS B 1 239 ? 20.266 19.422 12.328 1 96.06 239 LYS B C 1
ATOM 4978 O O . LYS B 1 239 ? 21.375 19.391 11.797 1 96.06 239 LYS B O 1
ATOM 4983 N N . ASP B 1 240 ? 19.578 18.359 12.508 1 96.06 240 ASP B N 1
ATOM 4984 C CA . ASP B 1 240 ? 19.953 17.031 12.039 1 96.06 240 ASP B CA 1
ATOM 4985 C C . ASP B 1 240 ? 19.094 16.609 10.844 1 96.06 240 ASP B C 1
ATOM 4987 O O . ASP B 1 240 ? 17.859 16.547 10.945 1 96.06 240 ASP B O 1
ATOM 4991 N N . PRO B 1 241 ? 19.734 16.219 9.727 1 95.62 241 PRO B N 1
ATOM 4992 C CA . PRO B 1 241 ? 19 15.898 8.492 1 95.62 241 PRO B CA 1
ATOM 4993 C C . PRO B 1 241 ? 18.047 14.711 8.656 1 95.62 241 PRO B C 1
ATOM 4995 O O . PRO B 1 241 ? 17.156 14.5 7.832 1 95.62 241 PRO B O 1
ATOM 4998 N N . ILE B 1 242 ? 18.25 13.836 9.688 1 97.56 242 ILE B N 1
ATOM 4999 C CA . ILE B 1 242 ? 17.359 12.695 9.883 1 97.56 242 ILE B CA 1
ATOM 5000 C C . ILE B 1 242 ? 15.93 13.18 10.094 1 97.56 242 ILE B C 1
ATOM 5002 O O . ILE B 1 242 ? 14.969 12.477 9.758 1 97.56 242 ILE B O 1
ATOM 5006 N N . TYR B 1 243 ? 15.789 14.422 10.523 1 98.44 243 TYR B N 1
ATOM 5007 C CA . TYR B 1 243 ? 14.469 14.938 10.891 1 98.44 243 TYR B CA 1
ATOM 5008 C C . TYR B 1 243 ? 13.695 15.359 9.648 1 98.44 243 TYR B C 1
ATOM 5010 O O . TYR B 1 243 ? 12.484 15.586 9.711 1 98.44 243 TYR B O 1
ATOM 5018 N N . ASN B 1 244 ? 14.352 15.523 8.492 1 98.31 244 ASN B N 1
ATOM 5019 C CA . ASN B 1 244 ? 13.594 15.664 7.258 1 98.31 244 ASN B CA 1
ATOM 5020 C C . ASN B 1 244 ? 12.734 14.43 6.984 1 98.31 244 ASN B C 1
ATOM 5022 O O . ASN B 1 244 ? 11.602 14.547 6.508 1 98.31 244 ASN B O 1
ATOM 5026 N N . PHE B 1 245 ? 13.219 13.266 7.332 1 98.44 245 PHE B N 1
ATOM 5027 C CA . PHE B 1 245 ? 12.484 12.016 7.156 1 98.44 245 PHE B CA 1
ATOM 5028 C C . PHE B 1 245 ? 11.43 11.852 8.25 1 98.44 245 PHE B C 1
ATOM 5030 O O . PHE B 1 245 ? 10.312 11.422 7.977 1 98.44 245 PHE B O 1
ATOM 5037 N N . VAL B 1 246 ? 11.789 12.25 9.461 1 98.69 246 VAL B N 1
ATOM 5038 C CA . VAL B 1 246 ? 10.859 12.195 10.586 1 98.69 246 VAL B CA 1
ATOM 5039 C C . VAL B 1 246 ? 9.703 13.164 10.344 1 98.69 246 VAL B C 1
ATOM 5041 O O . VAL B 1 246 ? 8.539 12.82 10.578 1 98.69 246 VAL B O 1
ATOM 5044 N N . GLY B 1 247 ? 10.047 14.359 9.867 1 98 247 GLY B N 1
ATOM 5045 C CA . GLY B 1 247 ? 9.023 15.328 9.508 1 98 247 GLY B CA 1
ATOM 5046 C C . GLY B 1 247 ? 8.141 14.852 8.367 1 98 247 GLY B C 1
ATOM 5047 O O . GLY B 1 247 ? 6.93 15.086 8.383 1 98 247 GLY B O 1
ATOM 5048 N N . LEU B 1 248 ? 8.75 14.234 7.348 1 98.44 248 LEU B N 1
ATOM 5049 C CA . LEU B 1 248 ? 7.988 13.672 6.242 1 98.44 248 LEU B CA 1
ATOM 5050 C C . LEU B 1 248 ? 6.988 12.641 6.738 1 98.44 248 LEU B C 1
ATOM 5052 O O . LEU B 1 248 ? 5.844 12.594 6.277 1 98.44 248 LEU B O 1
ATOM 5056 N N . ALA B 1 249 ? 7.402 11.836 7.68 1 98.44 249 ALA B N 1
ATOM 5057 C CA . ALA B 1 249 ? 6.508 10.859 8.289 1 98.44 249 ALA B CA 1
ATOM 5058 C C . ALA B 1 249 ? 5.332 11.547 8.984 1 98.44 249 ALA B C 1
ATOM 5060 O O . ALA B 1 249 ? 4.188 11.102 8.852 1 98.44 249 ALA B O 1
ATOM 5061 N N . ASP B 1 250 ? 5.586 12.594 9.656 1 96.5 250 ASP B N 1
ATOM 5062 C CA . ASP B 1 250 ? 4.551 13.352 10.352 1 96.5 250 ASP B CA 1
ATOM 5063 C C . ASP B 1 250 ? 3.525 13.906 9.367 1 96.5 250 ASP B C 1
ATOM 5065 O O . ASP B 1 250 ? 2.318 13.758 9.57 1 96.5 250 ASP B O 1
ATOM 5069 N N . LEU B 1 251 ? 4.004 14.523 8.336 1 95.69 251 LEU B N 1
ATOM 5070 C CA . LEU B 1 251 ? 3.113 15.242 7.434 1 95.69 251 LEU B CA 1
ATOM 5071 C C . LEU B 1 251 ? 2.379 14.273 6.512 1 95.69 251 LEU B C 1
ATOM 5073 O O . LEU B 1 251 ? 1.35 14.633 5.93 1 95.69 251 LEU B O 1
ATOM 5077 N N . SER B 1 252 ? 2.887 12.992 6.328 1 97 252 SER B N 1
ATOM 5078 C CA . SER B 1 252 ? 2.291 12.031 5.414 1 97 252 SER B CA 1
ATOM 5079 C C . SER B 1 252 ? 0.874 11.664 5.84 1 97 252 SER B C 1
ATOM 5081 O O . SER B 1 252 ? 0.087 11.164 5.035 1 97 252 SER B O 1
ATOM 5083 N N . ASP B 1 253 ? 0.608 11.844 7.066 1 93.62 253 ASP B N 1
ATOM 5084 C CA . ASP B 1 253 ? -0.71 11.516 7.602 1 93.62 253 ASP B CA 1
ATOM 5085 C C . ASP B 1 253 ? -1.608 12.75 7.641 1 93.62 253 ASP B C 1
ATOM 5087 O O . ASP B 1 253 ? -2.672 12.734 8.266 1 93.62 253 ASP B O 1
ATOM 5091 N N . SER B 1 254 ? -0.992 13.742 6.945 1 87.69 254 SER B N 1
ATOM 5092 C CA . SER B 1 254 ? -1.763 14.984 6.922 1 87.69 254 SER B CA 1
ATOM 5093 C C . SER B 1 254 ? -2.627 15.07 5.672 1 87.69 254 SER B C 1
ATOM 5095 O O . SER B 1 254 ? -2.348 14.414 4.668 1 87.69 254 SER B O 1
ATOM 5097 N N . ALA B 1 255 ? -3.809 15.688 5.594 1 86.44 255 ALA B N 1
ATOM 5098 C CA . ALA B 1 255 ? -4.73 15.984 4.5 1 86.44 255 ALA B CA 1
ATOM 5099 C C . ALA B 1 255 ? -5 14.742 3.658 1 86.44 255 ALA B C 1
ATOM 5101 O O . ALA B 1 255 ? -5.344 14.852 2.48 1 86.44 255 ALA B O 1
ATOM 5102 N N . PHE B 1 256 ? -4.723 13.477 4.051 1 91.44 256 PHE B N 1
ATOM 5103 C CA . PHE B 1 256 ? -4.805 12.219 3.322 1 91.44 256 PHE B CA 1
ATOM 5104 C C . PHE B 1 256 ? -6.215 11.648 3.385 1 91.44 256 PHE B C 1
ATOM 5106 O O . PHE B 1 256 ? -7.109 12.109 2.676 1 91.44 256 PHE B O 1
ATOM 5113 N N . LEU B 1 257 ? -6.582 11.047 4.371 1 92.12 257 LEU B N 1
ATOM 5114 C CA . LEU B 1 257 ? -7.91 10.469 4.535 1 92.12 257 LEU B CA 1
ATOM 5115 C C . LEU B 1 257 ? -8.961 11.555 4.723 1 92.12 257 LEU B C 1
ATOM 5117 O O . LEU B 1 257 ? -10.086 11.438 4.23 1 92.12 257 LEU B O 1
ATOM 5121 N N . THR B 1 258 ? -8.578 12.656 5.234 1 90.38 258 THR B N 1
ATOM 5122 C CA . THR B 1 258 ? -9.508 13.672 5.711 1 90.38 258 THR B CA 1
ATOM 5123 C C . THR B 1 258 ? -9.883 14.633 4.586 1 90.38 258 THR B C 1
ATOM 5125 O O . THR B 1 258 ? -10.609 15.602 4.809 1 90.38 258 THR B O 1
ATOM 5128 N N . THR B 1 259 ? -9.406 14.406 3.406 1 92 259 THR B N 1
ATOM 5129 C CA . THR B 1 259 ? -9.742 15.281 2.285 1 92 259 THR B CA 1
ATOM 5130 C C . THR B 1 259 ? -10.406 14.484 1.165 1 92 259 THR B C 1
ATOM 5132 O O . THR B 1 259 ? -10.695 15.031 0.097 1 92 259 THR B O 1
ATOM 5135 N N . MET B 1 260 ? -10.734 13.305 1.396 1 88.06 260 MET B N 1
ATOM 5136 C CA . MET B 1 260 ? -11.086 12.391 0.312 1 88.06 260 MET B CA 1
ATOM 5137 C C . MET B 1 260 ? -12.516 12.648 -0.169 1 88.06 260 MET B C 1
ATOM 5139 O O . MET B 1 260 ? -12.867 12.289 -1.293 1 88.06 260 MET B O 1
ATOM 5143 N N . ALA B 1 261 ? -13.289 13.352 0.622 1 90.5 261 ALA B N 1
ATOM 5144 C CA . ALA B 1 261 ? -14.648 13.633 0.16 1 90.5 261 ALA B CA 1
ATOM 5145 C C . ALA B 1 261 ? -14.633 14.516 -1.083 1 90.5 261 ALA B C 1
ATOM 5147 O O . ALA B 1 261 ? -15.586 14.531 -1.859 1 90.5 261 ALA B O 1
ATOM 5148 N N . ARG B 1 262 ? -13.523 15.203 -1.29 1 93.94 262 ARG B N 1
ATOM 5149 C CA . ARG B 1 262 ? -13.391 16.109 -2.42 1 93.94 262 ARG B CA 1
ATOM 5150 C C . ARG B 1 262 ? -13.508 15.367 -3.744 1 93.94 262 ARG B C 1
ATOM 5152 O O . ARG B 1 262 ? -13.992 15.914 -4.734 1 93.94 262 ARG B O 1
ATOM 5159 N N . ILE B 1 263 ? -13.156 14.109 -3.773 1 94.44 263 ILE B N 1
ATOM 5160 C CA . ILE B 1 263 ? -13.148 13.367 -5.031 1 94.44 263 ILE B CA 1
ATOM 5161 C C . ILE B 1 263 ? -14.57 12.961 -5.402 1 94.44 263 ILE B C 1
ATOM 5163 O O . ILE B 1 263 ? -14.82 12.516 -6.527 1 94.44 263 ILE B O 1
ATOM 5167 N N . LEU B 1 264 ? -15.539 13.148 -4.496 1 93.88 264 LEU B N 1
ATOM 5168 C CA . LEU B 1 264 ? -16.922 12.719 -4.715 1 93.88 264 LEU B CA 1
ATOM 5169 C C . LEU B 1 264 ? -17.734 13.836 -5.352 1 93.88 264 LEU B C 1
ATOM 5171 O O . LEU B 1 264 ? -18.875 13.617 -5.762 1 93.88 264 LEU B O 1
ATOM 5175 N N . HIS B 1 265 ? -17.234 15 -5.453 1 95.31 265 HIS B N 1
ATOM 5176 C CA . HIS B 1 265 ? -17.906 16.156 -6.035 1 95.31 265 HIS B CA 1
ATOM 5177 C C . HIS B 1 265 ? -19.203 16.469 -5.293 1 95.31 265 HIS B C 1
ATOM 5179 O O . HIS B 1 265 ? -20.234 16.688 -5.914 1 95.31 265 HIS B O 1
ATOM 5185 N N . ILE B 1 266 ? -19.078 16.438 -3.93 1 93.75 266 ILE B N 1
ATOM 5186 C CA . ILE B 1 266 ? -20.25 16.734 -3.098 1 93.75 266 ILE B CA 1
ATOM 5187 C C . ILE B 1 266 ? -20.062 18.094 -2.434 1 93.75 266 ILE B C 1
ATOM 5189 O O . ILE B 1 266 ? -18.953 18.625 -2.381 1 93.75 266 ILE B O 1
ATOM 5193 N N . PRO B 1 267 ? -21.125 18.688 -1.904 1 95.5 267 PRO B N 1
ATOM 5194 C CA . PRO B 1 267 ? -21.031 20.016 -1.293 1 95.5 267 PRO B CA 1
ATOM 5195 C C . PRO B 1 267 ? -20.141 20.031 -0.05 1 95.5 267 PRO B C 1
ATOM 5197 O O . PRO B 1 267 ? -20.109 19.047 0.707 1 95.5 267 PRO B O 1
ATOM 5200 N N . TRP B 1 268 ? -19.516 21.141 0.177 1 96.69 268 TRP B N 1
ATOM 5201 C CA . TRP B 1 268 ? -18.672 21.344 1.352 1 96.69 268 TRP B CA 1
ATOM 5202 C C . TRP B 1 268 ? -19.516 21.438 2.619 1 96.69 268 TRP B C 1
ATOM 5204 O O . TRP B 1 268 ? -19 21.266 3.729 1 96.69 268 TRP B O 1
ATOM 5214 N N . ALA B 1 269 ? -20.75 21.797 2.463 1 96.88 269 ALA B N 1
ATOM 5215 C CA . ALA B 1 269 ? -21.719 21.734 3.553 1 96.88 269 ALA B CA 1
ATOM 5216 C C . ALA B 1 269 ? -22.719 20.594 3.336 1 96.88 269 ALA B C 1
ATOM 5218 O O . ALA B 1 269 ? -23.594 20.688 2.469 1 96.88 269 ALA B O 1
ATOM 5219 N N . PRO B 1 270 ? -22.594 19.578 4.18 1 95.5 270 PRO B N 1
ATOM 5220 C CA . PRO B 1 270 ? -23.406 18.391 3.916 1 95.5 270 PRO B CA 1
ATOM 5221 C C . PRO B 1 270 ? -24.906 18.672 3.943 1 95.5 270 PRO B C 1
ATOM 5223 O O . PRO B 1 270 ? -25.688 18 3.266 1 95.5 270 PRO B O 1
ATOM 5226 N N . SER B 1 271 ? -25.391 19.703 4.703 1 95.44 271 SER B N 1
ATOM 5227 C CA . SER B 1 271 ? -26.812 20 4.805 1 95.44 271 SER B CA 1
ATOM 5228 C C . SER B 1 271 ? -27.406 20.328 3.436 1 95.44 271 SER B C 1
ATOM 5230 O O . SER B 1 271 ? -28.594 20.109 3.201 1 95.44 271 SER B O 1
ATOM 5232 N N . ILE B 1 272 ? -26.578 20.828 2.592 1 95.62 272 ILE B N 1
ATOM 5233 C CA . ILE B 1 272 ? -27.031 21.188 1.256 1 95.62 272 ILE B CA 1
ATOM 5234 C C . ILE B 1 272 ? -27.531 19.953 0.521 1 95.62 272 ILE B C 1
ATOM 5236 O O . ILE B 1 272 ? -28.562 19.984 -0.164 1 95.62 272 ILE B O 1
ATOM 5240 N N . GLU B 1 273 ? -26.875 18.797 0.614 1 92.81 273 GLU B N 1
ATOM 5241 C CA . GLU B 1 273 ? -27.312 17.609 -0.098 1 92.81 273 GLU B CA 1
ATOM 5242 C C . GLU B 1 273 ? -28.281 16.781 0.747 1 92.81 273 GLU B C 1
ATOM 5244 O O . GLU B 1 273 ? -29.016 15.953 0.218 1 92.81 273 GLU B O 1
ATOM 5249 N N . ILE B 1 274 ? -28.219 16.984 2.043 1 91.44 274 ILE B N 1
ATOM 5250 C CA . ILE B 1 274 ? -29.047 16.172 2.922 1 91.44 274 ILE B CA 1
ATOM 5251 C C . ILE B 1 274 ? -30.484 16.688 2.912 1 91.44 274 ILE B C 1
ATOM 5253 O O . ILE B 1 274 ? -31.438 15.906 2.781 1 91.44 274 ILE B O 1
ATOM 5257 N N . ASP B 1 275 ? -30.672 18.031 3.018 1 93.56 275 ASP B N 1
ATOM 5258 C CA . ASP B 1 275 ? -32.031 18.562 3.133 1 93.56 275 ASP B CA 1
ATOM 5259 C C . ASP B 1 275 ? -32.156 19.891 2.395 1 93.56 275 ASP B C 1
ATOM 5261 O O . ASP B 1 275 ? -33.062 20.688 2.701 1 93.56 275 ASP B O 1
ATOM 5265 N N . ASP B 1 276 ? -31.281 20.219 1.551 1 94.69 276 ASP B N 1
ATOM 5266 C CA . ASP B 1 276 ? -31.312 21.375 0.661 1 94.69 276 ASP B CA 1
ATOM 5267 C C . ASP B 1 276 ? -31.266 22.672 1.454 1 94.69 276 ASP B C 1
ATOM 5269 O O . ASP B 1 276 ? -31.906 23.656 1.079 1 94.69 276 ASP B O 1
ATOM 5273 N N . THR B 1 277 ? -30.594 22.609 2.566 1 96.38 277 THR B N 1
ATOM 5274 C CA . THR B 1 277 ? -30.375 23.812 3.367 1 96.38 277 THR B CA 1
ATOM 5275 C C . THR B 1 277 ? -28.891 24.078 3.568 1 96.38 277 THR B C 1
ATOM 5277 O O . THR B 1 277 ? -28.062 23.188 3.34 1 96.38 277 THR B O 1
ATOM 5280 N N . TYR B 1 278 ? -28.656 25.328 3.906 1 96.19 278 TYR B N 1
ATOM 5281 C CA . TYR B 1 278 ? -27.281 25.703 4.219 1 96.19 278 TYR B CA 1
ATOM 5282 C C . TYR B 1 278 ? -27.109 25.953 5.715 1 96.19 278 TYR B C 1
ATOM 5284 O O . TYR B 1 278 ? -27.797 26.812 6.285 1 96.19 278 TYR B O 1
ATOM 5292 N N . ASP B 1 279 ? -26.234 25.234 6.344 1 95.5 279 ASP B N 1
ATOM 5293 C CA . ASP B 1 279 ? -25.875 25.422 7.746 1 95.5 279 ASP B CA 1
ATOM 5294 C C . ASP B 1 279 ? -24.422 25.891 7.879 1 95.5 279 ASP B C 1
ATOM 5296 O O . ASP B 1 279 ? -23.5 25.094 7.785 1 95.5 279 ASP B O 1
ATOM 5300 N N . PRO B 1 280 ? -24.219 27.156 8.172 1 93 280 PRO B N 1
ATOM 5301 C CA . PRO B 1 280 ? -22.859 27.672 8.266 1 93 280 PRO B CA 1
ATOM 5302 C C . PRO B 1 280 ? -22.031 26.984 9.352 1 93 280 PRO B C 1
ATOM 5304 O O . PRO B 1 280 ? -20.812 26.906 9.25 1 93 280 PRO B O 1
ATOM 5307 N N . ALA B 1 281 ? -22.672 26.438 10.352 1 92.88 281 ALA B N 1
ATOM 5308 C CA . ALA B 1 281 ? -21.984 25.797 11.461 1 92.88 281 ALA B CA 1
ATOM 5309 C C . ALA B 1 281 ? -21.359 24.469 11.031 1 92.88 281 ALA B C 1
ATOM 5311 O O . ALA B 1 281 ? -20.484 23.922 11.719 1 92.88 281 ALA B O 1
ATOM 5312 N N . ARG B 1 282 ? -21.891 24.031 9.945 1 94.31 282 ARG B N 1
ATOM 5313 C CA . ARG B 1 282 ? -21.375 22.766 9.438 1 94.31 282 ARG B CA 1
ATOM 5314 C C . ARG B 1 282 ? -20.828 22.922 8.023 1 94.31 282 ARG B C 1
ATOM 5316 O O . ARG B 1 282 ? -21.031 22.047 7.176 1 94.31 282 ARG B O 1
ATOM 5323 N N . ASP B 1 283 ? -20.281 24.062 7.734 1 96.31 283 ASP B N 1
ATOM 5324 C CA . ASP B 1 283 ? -19.594 24.359 6.477 1 96.31 283 ASP B CA 1
ATOM 5325 C C . ASP B 1 283 ? -18.109 24.062 6.582 1 96.31 283 ASP B C 1
ATOM 5327 O O . ASP B 1 283 ? -17.359 24.781 7.25 1 96.31 283 ASP B O 1
ATOM 5331 N N . ALA B 1 284 ? -17.688 23.047 5.836 1 94.94 284 ALA B N 1
ATOM 5332 C CA . ALA B 1 284 ? -16.328 22.531 5.926 1 94.94 284 ALA B CA 1
ATOM 5333 C C . ALA B 1 284 ? -15.312 23.531 5.375 1 94.94 284 ALA B C 1
ATOM 5335 O O . ALA B 1 284 ? -14.125 23.453 5.684 1 94.94 284 ALA B O 1
ATOM 5336 N N . THR B 1 285 ? -15.703 24.516 4.582 1 94.44 285 THR B N 1
ATOM 5337 C CA . THR B 1 285 ? -14.789 25.484 4.016 1 94.44 285 THR B CA 1
ATOM 5338 C C . THR B 1 285 ? -14.164 26.344 5.113 1 94.44 285 THR B C 1
ATOM 5340 O O . THR B 1 285 ? -13.055 26.859 4.953 1 94.44 285 THR B O 1
ATOM 5343 N N . TYR B 1 286 ? -14.836 26.484 6.211 1 91.75 286 TYR B N 1
ATOM 5344 C CA . TYR B 1 286 ? -14.297 27.25 7.328 1 91.75 286 TYR B CA 1
ATOM 5345 C C . TYR B 1 286 ? -13.211 26.453 8.055 1 91.75 286 TYR B C 1
ATOM 5347 O O . TYR B 1 286 ? -12.219 27.031 8.508 1 91.75 286 TYR B O 1
ATOM 5355 N N . ILE B 1 287 ? -13.445 25.156 8.141 1 89.69 287 ILE B N 1
ATOM 5356 C CA . ILE B 1 287 ? -12.445 24.297 8.766 1 89.69 287 ILE B CA 1
ATOM 5357 C C . ILE B 1 287 ? -11.195 24.234 7.902 1 89.69 287 ILE B C 1
ATOM 5359 O O . ILE B 1 287 ? -10.07 24.312 8.414 1 89.69 287 ILE B O 1
ATOM 5363 N N . MET B 1 288 ? -11.383 24.172 6.641 1 90.38 288 MET B N 1
ATOM 5364 C CA . MET B 1 288 ? -10.297 24.062 5.68 1 90.38 288 MET B CA 1
ATOM 5365 C C . MET B 1 288 ? -9.367 25.266 5.758 1 90.38 288 MET B C 1
ATOM 5367 O O . MET B 1 288 ? -8.172 25.156 5.48 1 90.38 288 MET B O 1
ATOM 5371 N N . ARG B 1 289 ? -9.898 26.406 6.16 1 87.94 289 ARG B N 1
ATOM 5372 C CA . ARG B 1 289 ? -9.109 27.641 6.273 1 87.94 289 ARG B CA 1
ATOM 5373 C C . ARG B 1 289 ? -8.109 27.547 7.418 1 87.94 289 ARG B C 1
ATOM 5375 O O . ARG B 1 289 ? -7.133 28.297 7.457 1 87.94 289 ARG B O 1
ATOM 5382 N N . SER B 1 290 ? -8.383 26.578 8.266 1 84.75 290 SER B N 1
ATOM 5383 C CA . SER B 1 290 ? -7.516 26.438 9.43 1 84.75 290 SER B CA 1
ATOM 5384 C C . SER B 1 290 ? -6.664 25.172 9.328 1 84.75 290 SER B C 1
ATOM 5386 O O . SER B 1 290 ? -5.535 25.141 9.82 1 84.75 290 SER B O 1
ATOM 5388 N N . THR B 1 291 ? -7.281 24.125 8.766 1 88.62 291 THR B N 1
ATOM 5389 C CA . THR B 1 291 ? -6.543 22.859 8.68 1 88.62 291 THR B CA 1
ATOM 5390 C C . THR B 1 291 ? -7.16 21.938 7.625 1 88.62 291 THR B C 1
ATOM 5392 O O . THR B 1 291 ? -8.383 21.859 7.512 1 88.62 291 THR B O 1
ATOM 5395 N N . LEU B 1 292 ? -6.312 21.281 6.93 1 90.12 292 LEU B N 1
ATOM 5396 C CA . LEU B 1 292 ? -6.797 20.266 6.012 1 90.12 292 LEU B CA 1
ATOM 5397 C C . LEU B 1 292 ? -6.977 18.922 6.727 1 90.12 292 LEU B C 1
ATOM 5399 O O . LEU B 1 292 ? -7.648 18.031 6.215 1 90.12 292 LEU B O 1
ATOM 5403 N N . ASN B 1 293 ? -6.465 18.719 7.938 1 85.56 293 ASN B N 1
ATOM 5404 C CA . ASN B 1 293 ? -6.512 17.484 8.711 1 85.56 293 ASN B CA 1
ATOM 5405 C C . ASN B 1 293 ? -7.93 17.156 9.156 1 85.56 293 ASN B C 1
ATOM 5407 O O . ASN B 1 293 ? -8.211 16.016 9.555 1 85.56 293 ASN B O 1
ATOM 5411 N N . ALA B 1 294 ? -8.812 18.141 9.086 1 87.06 294 ALA B N 1
ATOM 5412 C CA . ALA B 1 294 ? -10.188 17.953 9.523 1 87.06 294 ALA B CA 1
ATOM 5413 C C . ALA B 1 294 ? -11.172 18.562 8.523 1 87.06 294 ALA B C 1
ATOM 5415 O O . ALA B 1 294 ? -12.297 18.906 8.883 1 87.06 294 ALA B O 1
ATOM 5416 N N . ALA B 1 295 ? -10.719 18.734 7.32 1 87.88 295 ALA B N 1
ATOM 5417 C CA . ALA B 1 295 ? -11.438 19.5 6.312 1 87.88 295 ALA B CA 1
ATOM 5418 C C . ALA B 1 295 ? -12.836 18.938 6.086 1 87.88 295 ALA B C 1
ATOM 5420 O O . ALA B 1 295 ? -13.781 19.672 5.816 1 87.88 295 ALA B O 1
ATOM 5421 N N . HIS B 1 296 ? -12.969 17.609 6.277 1 91.38 296 HIS B N 1
ATOM 5422 C CA . HIS B 1 296 ? -14.258 17 5.977 1 91.38 296 HIS B CA 1
ATOM 5423 C C . HIS B 1 296 ? -14.844 16.312 7.207 1 91.38 296 HIS B C 1
ATOM 5425 O O . HIS B 1 296 ? -15.453 15.242 7.098 1 91.38 296 HIS B O 1
ATOM 5431 N N . ILE B 1 297 ? -14.68 16.953 8.336 1 90.44 297 ILE B N 1
ATOM 5432 C CA . ILE B 1 297 ? -15.094 16.375 9.617 1 90.44 297 ILE B CA 1
ATOM 5433 C C . ILE B 1 297 ? -16.609 16.281 9.672 1 90.44 297 ILE B C 1
ATOM 5435 O O . ILE B 1 297 ? -17.156 15.438 10.391 1 90.44 297 ILE B O 1
ATOM 5439 N N . PHE B 1 298 ? -17.344 17.094 8.867 1 93.56 298 PHE B N 1
ATOM 5440 C CA . PHE B 1 298 ? -18.812 17.094 8.891 1 93.56 298 PHE B CA 1
ATOM 5441 C C . PHE B 1 298 ? -19.359 16.047 7.941 1 93.56 298 PHE B C 1
ATOM 5443 O O . PHE B 1 298 ? -20.562 15.734 7.98 1 93.56 298 PHE B O 1
ATOM 5450 N N . HIS B 1 299 ? -18.516 15.5 7.125 1 93.44 299 HIS B N 1
ATOM 5451 C CA . HIS B 1 299 ? -18.953 14.516 6.145 1 93.44 299 HIS B CA 1
ATOM 5452 C C . HIS B 1 299 ? -18.812 13.102 6.684 1 93.44 299 HIS B C 1
ATOM 5454 O O . HIS B 1 299 ? -19.672 12.25 6.461 1 93.44 299 HIS B O 1
ATOM 5460 N N . TYR B 1 300 ? -17.734 12.828 7.367 1 91.12 300 TYR B N 1
ATOM 5461 C CA . TYR B 1 300 ? -17.469 11.492 7.891 1 91.12 300 TYR B CA 1
ATOM 5462 C C . TYR B 1 300 ? -16.484 11.539 9.055 1 91.12 300 TYR B C 1
ATOM 5464 O O . TYR B 1 300 ? -15.742 12.508 9.203 1 91.12 300 TYR B O 1
ATOM 5472 N N . ASN B 1 301 ? -16.547 10.531 9.867 1 89.38 301 ASN B N 1
ATOM 5473 C CA . ASN B 1 301 ? -15.508 10.289 10.859 1 89.38 301 ASN B CA 1
ATOM 5474 C C . ASN B 1 301 ? -14.383 9.43 10.297 1 89.38 301 ASN B C 1
ATOM 5476 O O . ASN B 1 301 ? -14.625 8.32 9.82 1 89.38 301 ASN B O 1
ATOM 5480 N N . ALA B 1 302 ? -13.195 9.961 10.375 1 90.62 302 ALA B N 1
ATOM 5481 C CA . ALA B 1 302 ? -12.047 9.258 9.828 1 90.62 302 ALA B CA 1
ATOM 5482 C C . ALA B 1 302 ? -11.141 8.742 10.945 1 90.62 302 ALA B C 1
ATOM 5484 O O . ALA B 1 302 ? -10.867 9.453 11.906 1 90.62 302 ALA B O 1
ATOM 5485 N N . MET B 1 303 ? -10.727 7.48 10.867 1 90.38 303 MET B N 1
ATOM 5486 C CA . MET B 1 303 ? -9.773 6.859 11.781 1 90.38 303 MET B CA 1
ATOM 5487 C C . MET B 1 303 ? -8.758 6.012 11.016 1 90.38 303 MET B C 1
ATOM 5489 O O . MET B 1 303 ? -9.141 5.094 10.281 1 90.38 303 MET B O 1
ATOM 5493 N N . SER B 1 304 ? -7.504 6.363 11.227 1 93.81 304 SER B N 1
ATOM 5494 C CA . SER B 1 304 ? -6.457 5.605 10.547 1 93.81 304 SER B CA 1
ATOM 5495 C C . SER B 1 304 ? -6.355 4.188 11.102 1 93.81 304 SER B C 1
ATOM 5497 O O . SER B 1 304 ? -6.457 3.977 12.312 1 93.81 304 SER B O 1
ATOM 5499 N N . LEU B 1 305 ? -6.152 3.211 10.219 1 94.31 305 LEU B N 1
ATOM 5500 C CA . LEU B 1 305 ? -5.961 1.822 10.625 1 94.31 305 LEU B CA 1
ATOM 5501 C C . LEU B 1 305 ? -4.504 1.407 10.461 1 94.31 305 LEU B C 1
ATOM 5503 O O . LEU B 1 305 ? -3.949 0.722 11.32 1 94.31 305 LEU B O 1
ATOM 5507 N N . ASP B 1 306 ? -3.914 1.784 9.367 1 96.25 306 ASP B N 1
ATOM 5508 C CA . ASP B 1 306 ? -2.502 1.533 9.094 1 96.25 306 ASP B CA 1
ATOM 5509 C C . ASP B 1 306 ? -1.867 2.713 8.359 1 96.25 306 ASP B C 1
ATOM 5511 O O . ASP B 1 306 ? -2.545 3.691 8.039 1 96.25 306 ASP B O 1
ATOM 5515 N N . HIS B 1 307 ? -0.605 2.689 8.242 1 97.94 307 HIS B N 1
ATOM 5516 C CA . HIS B 1 307 ? 0.138 3.711 7.516 1 97.94 307 HIS B CA 1
ATOM 5517 C C . HIS B 1 307 ? 1.497 3.188 7.062 1 97.94 307 HIS B C 1
ATOM 5519 O O . HIS B 1 307 ? 2.297 2.734 7.883 1 97.94 307 HIS B O 1
ATOM 5525 N N . HIS B 1 308 ? 1.73 3.225 5.773 1 98 308 HIS B N 1
ATOM 5526 C CA . HIS B 1 308 ? 2.963 2.717 5.18 1 98 308 HIS B CA 1
ATOM 5527 C C . HIS B 1 308 ? 3.688 3.807 4.398 1 98 308 HIS B C 1
ATOM 5529 O O . HIS B 1 308 ? 3.068 4.539 3.623 1 98 308 HIS B O 1
ATOM 5535 N N . ILE B 1 309 ? 4.98 3.891 4.641 1 98.56 309 ILE B N 1
ATOM 5536 C CA . ILE B 1 309 ? 5.812 4.828 3.896 1 98.56 309 ILE B CA 1
ATOM 5537 C C . ILE B 1 309 ? 6.977 4.086 3.252 1 98.56 309 ILE B C 1
ATOM 5539 O O . ILE B 1 309 ? 7.68 3.324 3.92 1 98.56 309 ILE B O 1
ATOM 5543 N N . TYR B 1 310 ? 7.133 4.266 2.01 1 98.31 310 TYR B N 1
ATOM 5544 C CA . TYR B 1 310 ? 8.32 3.834 1.276 1 98.31 310 TYR B CA 1
ATOM 5545 C C . TYR B 1 310 ? 9.203 5.023 0.913 1 98.31 310 TYR B C 1
ATOM 5547 O O . TYR B 1 310 ? 8.805 5.875 0.115 1 98.31 310 TYR B O 1
ATOM 5555 N N . PHE B 1 311 ? 10.383 5.047 1.479 1 97.44 311 PHE B N 1
ATOM 5556 C CA . PHE B 1 311 ? 11.312 6.129 1.193 1 97.44 311 PHE B CA 1
ATOM 5557 C C . PHE B 1 311 ? 12.195 5.785 -0.004 1 97.44 311 PHE B C 1
ATOM 5559 O O . PHE B 1 311 ? 12.719 4.676 -0.095 1 97.44 311 PHE B O 1
ATOM 5566 N N . HIS B 1 312 ? 12.391 6.723 -0.901 1 94.94 312 HIS B N 1
ATOM 5567 C CA . HIS B 1 312 ? 13.062 6.391 -2.15 1 94.94 312 HIS B CA 1
ATOM 5568 C C . HIS B 1 312 ? 14.469 6.984 -2.193 1 94.94 312 HIS B C 1
ATOM 5570 O O . HIS B 1 312 ? 15.219 6.742 -3.139 1 94.94 312 HIS B O 1
ATOM 5576 N N . ASN B 1 313 ? 14.844 7.738 -1.127 1 92.38 313 ASN B N 1
ATOM 5577 C CA . ASN B 1 313 ? 16.188 8.297 -1.034 1 92.38 313 ASN B CA 1
ATOM 5578 C C . ASN B 1 313 ? 17.188 7.266 -0.511 1 92.38 313 ASN B C 1
ATOM 5580 O O . ASN B 1 313 ? 16.828 6.391 0.277 1 92.38 313 ASN B O 1
ATOM 5584 N N . GLU B 1 314 ? 18.469 7.469 -0.832 1 88.69 314 GLU B N 1
ATOM 5585 C CA . GLU B 1 314 ? 19.5 6.531 -0.395 1 88.69 314 GLU B CA 1
ATOM 5586 C C . GLU B 1 314 ? 20.391 7.148 0.683 1 88.69 314 GLU B C 1
ATOM 5588 O O . GLU B 1 314 ? 21.219 6.461 1.276 1 88.69 314 GLU B O 1
ATOM 5593 N N . ASP B 1 315 ? 20.172 8.406 0.821 1 92.06 315 ASP B N 1
ATOM 5594 C CA . ASP B 1 315 ? 20.969 9.133 1.807 1 92.06 315 ASP B CA 1
ATOM 5595 C C . ASP B 1 315 ? 20.188 10.305 2.385 1 92.06 315 ASP B C 1
ATOM 5597 O O . ASP B 1 315 ? 19.266 10.812 1.751 1 92.06 315 ASP B O 1
ATOM 5601 N N . TYR B 1 316 ? 20.625 10.719 3.594 1 93.56 316 TYR B N 1
ATOM 5602 C CA . TYR B 1 316 ? 19.969 11.867 4.219 1 93.56 316 TYR B CA 1
ATOM 5603 C C . TYR B 1 316 ? 20.312 13.156 3.479 1 93.56 316 TYR B C 1
ATOM 5605 O O . TYR B 1 316 ? 19.531 14.117 3.508 1 93.56 316 TYR B O 1
ATOM 5613 N N . THR B 1 317 ? 21.438 13.18 2.869 1 89.75 317 THR B N 1
ATOM 5614 C CA . THR B 1 317 ? 21.906 14.336 2.109 1 89.75 317 THR B CA 1
ATOM 5615 C C . THR B 1 317 ? 22.188 13.953 0.662 1 89.75 317 THR B C 1
ATOM 5617 O O . THR B 1 317 ? 23.312 14.125 0.183 1 89.75 317 THR B O 1
ATOM 5620 N N . SER B 1 318 ? 21.203 13.555 -0.055 1 86.38 318 SER B N 1
ATOM 5621 C CA . SER B 1 318 ? 21.391 13.039 -1.41 1 86.38 318 SER B CA 1
ATOM 5622 C C . SER B 1 318 ? 21.828 14.148 -2.365 1 86.38 318 SER B C 1
ATOM 5624 O O . SER B 1 318 ? 21.312 15.273 -2.291 1 86.38 318 SER B O 1
ATOM 5626 N N . ASP B 1 319 ? 22.688 13.781 -3.242 1 85.12 319 ASP B N 1
ATOM 5627 C CA . ASP B 1 319 ? 23.172 14.742 -4.23 1 85.12 319 ASP B CA 1
ATOM 5628 C C . ASP B 1 319 ? 22.641 14.406 -5.625 1 85.12 319 ASP B C 1
ATOM 5630 O O . ASP B 1 319 ? 23.062 15.008 -6.617 1 85.12 319 ASP B O 1
ATOM 5634 N N . ASP B 1 320 ? 21.688 13.531 -5.727 1 85.5 320 ASP B N 1
ATOM 5635 C CA . ASP B 1 320 ? 21.156 13.086 -7.016 1 85.5 320 ASP B CA 1
ATOM 5636 C C . ASP B 1 320 ? 19.859 13.828 -7.363 1 85.5 320 ASP B C 1
ATOM 5638 O O . ASP B 1 320 ? 19.125 13.422 -8.266 1 85.5 320 ASP B O 1
ATOM 5642 N N . GLY B 1 321 ? 19.562 14.891 -6.586 1 91.38 321 GLY B N 1
ATOM 5643 C CA . GLY B 1 321 ? 18.375 15.68 -6.836 1 91.38 321 GLY B CA 1
ATOM 5644 C C . GLY B 1 321 ? 17.188 15.266 -5.98 1 91.38 321 GLY B C 1
ATOM 5645 O O . GLY B 1 321 ? 16.172 15.953 -5.961 1 91.38 321 GLY B O 1
ATOM 5646 N N . SER B 1 322 ? 17.328 14.164 -5.223 1 92.12 322 SER B N 1
ATOM 5647 C CA . SER B 1 322 ? 16.219 13.648 -4.438 1 92.12 322 SER B CA 1
ATOM 5648 C C . SER B 1 322 ? 16.188 14.273 -3.045 1 92.12 322 SER B C 1
ATOM 5650 O O . SER B 1 322 ? 15.25 14.047 -2.275 1 92.12 322 SER B O 1
ATOM 5652 N N . GLY B 1 323 ? 17.219 15.047 -2.723 1 94.75 323 GLY B N 1
ATOM 5653 C CA . GLY B 1 323 ? 17.266 15.695 -1.421 1 94.75 323 GLY B CA 1
ATOM 5654 C C . GLY B 1 323 ? 16.156 16.719 -1.215 1 94.75 323 GLY B C 1
ATOM 5655 O O . GLY B 1 323 ? 15.547 17.172 -2.18 1 94.75 323 GLY B O 1
ATOM 5656 N N . PHE B 1 324 ? 15.875 17.047 0.077 1 96.88 324 PHE B N 1
ATOM 5657 C CA . PHE B 1 324 ? 14.859 18.047 0.398 1 96.88 324 PHE B CA 1
ATOM 5658 C C . PHE B 1 324 ? 15.062 18.594 1.806 1 96.88 324 PHE B C 1
ATOM 5660 O O . PHE B 1 324 ? 15.68 17.938 2.65 1 96.88 324 PHE B O 1
ATOM 5667 N N . ASP B 1 325 ? 14.703 19.828 1.991 1 97.5 325 ASP B N 1
ATOM 5668 C CA . ASP B 1 325 ? 14.562 20.484 3.287 1 97.5 325 ASP B CA 1
ATOM 5669 C C . ASP B 1 325 ? 13.094 20.75 3.605 1 97.5 325 ASP B C 1
ATOM 5671 O O . ASP B 1 325 ? 12.523 21.75 3.146 1 97.5 325 ASP B O 1
ATOM 5675 N N . ILE B 1 326 ? 12.555 19.938 4.457 1 97.5 326 ILE B N 1
ATOM 5676 C CA . ILE B 1 326 ? 11.102 19.891 4.637 1 97.5 326 ILE B CA 1
ATOM 5677 C C . ILE B 1 326 ? 10.633 21.156 5.344 1 97.5 326 ILE B C 1
ATOM 5679 O O . ILE B 1 326 ? 9.438 21.469 5.352 1 97.5 326 ILE B O 1
ATOM 5683 N N . CYS B 1 327 ? 11.547 21.906 5.934 1 97.38 327 CYS B N 1
ATOM 5684 C CA . CYS B 1 327 ? 11.203 23.172 6.586 1 97.38 327 CYS B CA 1
ATOM 5685 C C . CYS B 1 327 ? 11.219 24.328 5.59 1 97.38 327 CYS B C 1
ATOM 5687 O O . CYS B 1 327 ? 10.562 25.344 5.812 1 97.38 327 CYS B O 1
ATOM 5689 N N . LYS B 1 328 ? 11.859 24.141 4.504 1 96.94 328 LYS B N 1
ATOM 5690 C CA . LYS B 1 328 ? 12.07 25.266 3.586 1 96.94 328 LYS B CA 1
ATOM 5691 C C . LYS B 1 328 ? 11.406 25 2.238 1 96.94 328 LYS B C 1
ATOM 5693 O O . LYS B 1 328 ? 11.109 25.938 1.494 1 96.94 328 LYS B O 1
ATOM 5698 N N . ASP B 1 329 ? 11.188 23.734 1.924 1 96.94 329 ASP B N 1
ATOM 5699 C CA . ASP B 1 329 ? 10.656 23.359 0.619 1 96.94 329 ASP B CA 1
ATOM 5700 C C . ASP B 1 329 ? 9.141 23.141 0.685 1 96.94 329 ASP B C 1
ATOM 5702 O O . ASP B 1 329 ? 8.594 22.891 1.762 1 96.94 329 ASP B O 1
ATOM 5706 N N . TRP B 1 330 ? 8.516 23.344 -0.445 1 98 330 TRP B N 1
ATOM 5707 C CA . TRP B 1 330 ? 7.188 22.781 -0.679 1 98 330 TRP B CA 1
ATOM 5708 C C . TRP B 1 330 ? 7.285 21.422 -1.345 1 98 330 TRP B C 1
ATOM 5710 O O . TRP B 1 330 ? 7.77 21.297 -2.473 1 98 330 TRP B O 1
ATOM 5720 N N . LEU B 1 331 ? 6.859 20.438 -0.643 1 98.19 331 LEU B N 1
ATOM 5721 C CA . LEU B 1 331 ? 6.684 19.125 -1.266 1 98.19 331 LEU B CA 1
ATOM 5722 C C . LEU B 1 331 ? 5.297 19 -1.886 1 98.19 331 LEU B C 1
ATOM 5724 O O . LEU B 1 331 ? 4.312 19.469 -1.31 1 98.19 331 LEU B O 1
ATOM 5728 N N . ALA B 1 332 ? 5.219 18.438 -3.043 1 98.5 332 ALA B N 1
ATOM 5729 C CA . ALA B 1 332 ? 3.916 18.125 -3.619 1 98.5 332 ALA B CA 1
ATOM 5730 C C . ALA B 1 332 ? 3.445 16.734 -3.174 1 98.5 332 ALA B C 1
ATOM 5732 O O . ALA B 1 332 ? 4.137 15.742 -3.393 1 98.5 332 ALA B O 1
ATOM 5733 N N . PHE B 1 333 ? 2.404 16.75 -2.48 1 98.06 333 PHE B N 1
ATOM 5734 C CA . PHE B 1 333 ? 1.752 15.508 -2.092 1 98.06 333 PHE B CA 1
ATOM 5735 C C . PHE B 1 333 ? 0.545 15.227 -2.98 1 98.06 333 PHE B C 1
ATOM 5737 O O . PHE B 1 333 ? -0.476 15.914 -2.883 1 98.06 333 PHE B O 1
ATOM 5744 N N . THR B 1 334 ? 0.612 14.258 -3.9 1 98 334 THR B N 1
ATOM 5745 C CA . THR B 1 334 ? -0.468 13.852 -4.793 1 98 334 THR B CA 1
ATOM 5746 C C . THR B 1 334 ? -1.004 12.477 -4.406 1 98 334 THR B C 1
ATOM 5748 O O . THR B 1 334 ? -0.23 11.555 -4.129 1 98 334 THR B O 1
ATOM 5751 N N . TYR B 1 335 ? -2.324 12.383 -4.25 1 97.5 335 TYR B N 1
ATOM 5752 C CA . TYR B 1 335 ? -2.842 11.141 -3.682 1 97.5 335 TYR B CA 1
ATOM 5753 C C . TYR B 1 335 ? -4.234 10.836 -4.215 1 97.5 335 TYR B C 1
ATOM 5755 O O . TYR B 1 335 ? -4.871 11.695 -4.836 1 97.5 335 TYR B O 1
ATOM 5763 N N . GLN B 1 336 ? -4.691 9.508 -4.055 1 96.75 336 GLN B N 1
ATOM 5764 C CA . GLN B 1 336 ? -5.957 8.984 -4.559 1 96.75 336 GLN B CA 1
ATOM 5765 C C . GLN B 1 336 ? -6.602 8.047 -3.545 1 96.75 336 GLN B C 1
ATOM 5767 O O . GLN B 1 336 ? -5.91 7.41 -2.746 1 96.75 336 GLN B O 1
ATOM 5772 N N . MET B 1 337 ? -7.895 8.117 -3.541 1 96.06 337 MET B N 1
ATOM 5773 C CA . MET B 1 337 ? -8.664 7.016 -2.965 1 96.06 337 MET B CA 1
ATOM 5774 C C . MET B 1 337 ? -8.812 5.875 -3.965 1 96.06 337 MET B C 1
ATOM 5776 O O . MET B 1 337 ? -9.273 6.082 -5.09 1 96.06 337 MET B O 1
ATOM 5780 N N . LYS B 1 338 ? -8.484 4.676 -3.543 1 95.25 338 LYS B N 1
ATOM 5781 C CA . LYS B 1 338 ? -8.492 3.574 -4.5 1 95.25 338 LYS B CA 1
ATOM 5782 C C . LYS B 1 338 ? -9.656 2.627 -4.238 1 95.25 338 LYS B C 1
ATOM 5784 O O . LYS B 1 338 ? -10.133 1.955 -5.156 1 95.25 338 LYS B O 1
ATOM 5789 N N . ARG B 1 339 ? -10.07 2.586 -2.988 1 95.75 339 ARG B N 1
ATOM 5790 C CA . ARG B 1 339 ? -11.156 1.688 -2.625 1 95.75 339 ARG B CA 1
ATOM 5791 C C . ARG B 1 339 ? -11.891 2.188 -1.384 1 95.75 339 ARG B C 1
ATOM 5793 O O . ARG B 1 339 ? -11.258 2.609 -0.412 1 95.75 339 ARG B O 1
ATOM 5800 N N . LEU B 1 340 ? -13.148 2.252 -1.43 1 93.31 340 LEU B N 1
ATOM 5801 C CA . LEU B 1 340 ? -14.008 2.424 -0.264 1 93.31 340 LEU B CA 1
ATOM 5802 C C . LEU B 1 340 ? -15.055 1.32 -0.197 1 93.31 340 LEU B C 1
ATOM 5804 O O . LEU B 1 340 ? -15.898 1.201 -1.094 1 93.31 340 LEU B O 1
ATOM 5808 N N . SER B 1 341 ? -14.945 0.549 0.768 1 89 341 SER B N 1
ATOM 5809 C CA . SER B 1 341 ? -15.898 -0.53 1.014 1 89 341 SER B CA 1
ATOM 5810 C C . SER B 1 341 ? -16.016 -0.834 2.504 1 89 341 SER B C 1
ATOM 5812 O O . SER B 1 341 ? -15.016 -0.819 3.227 1 89 341 SER B O 1
ATOM 5814 N N . ASN B 1 342 ? -17.203 -1.047 2.959 1 87.12 342 ASN B N 1
ATOM 5815 C CA . ASN B 1 342 ? -17.438 -1.41 4.352 1 87.12 342 ASN B CA 1
ATOM 5816 C C . ASN B 1 342 ? -16.844 -0.373 5.305 1 87.12 342 ASN B C 1
ATOM 5818 O O . ASN B 1 342 ? -16.219 -0.727 6.301 1 87.12 342 ASN B O 1
ATOM 5822 N N . ASN B 1 343 ? -16.922 0.82 4.93 1 89.19 343 ASN B N 1
ATOM 5823 C CA . ASN B 1 343 ? -16.453 1.966 5.703 1 89.19 343 ASN B CA 1
ATOM 5824 C C . ASN B 1 343 ? -14.93 1.993 5.805 1 89.19 343 ASN B C 1
ATOM 5826 O O . ASN B 1 343 ? -14.367 2.656 6.68 1 89.19 343 ASN B O 1
ATOM 5830 N N . ARG B 1 344 ? -14.312 1.191 5.008 1 92.75 344 ARG B N 1
ATOM 5831 C CA . ARG B 1 344 ? -12.852 1.211 4.949 1 92.75 344 ARG B CA 1
ATOM 5832 C C . ARG B 1 344 ? -12.367 1.866 3.664 1 92.75 344 ARG B C 1
ATOM 5834 O O . ARG B 1 344 ? -12.797 1.496 2.568 1 92.75 344 ARG B O 1
ATOM 5841 N N . THR B 1 345 ? -11.531 2.822 3.826 1 95.5 345 THR B N 1
ATOM 5842 C CA . THR B 1 345 ? -11 3.572 2.693 1 95.5 345 THR B CA 1
ATOM 5843 C C . THR B 1 345 ? -9.508 3.32 2.535 1 95.5 345 THR B C 1
ATOM 5845 O O . THR B 1 345 ? -8.734 3.479 3.488 1 95.5 345 THR B O 1
ATOM 5848 N N . LEU B 1 346 ? -9.148 2.871 1.355 1 97.38 346 LEU B N 1
ATOM 5849 C CA . LEU B 1 346 ? -7.742 2.682 1.006 1 97.38 346 LEU B CA 1
ATOM 5850 C C . LEU B 1 346 ? -7.246 3.82 0.123 1 97.38 346 LEU B C 1
ATOM 5852 O O . LEU B 1 346 ? -7.836 4.105 -0.923 1 97.38 346 LEU B O 1
ATOM 5856 N N . VAL B 1 347 ? -6.148 4.496 0.585 1 97.44 347 VAL B N 1
ATOM 5857 C CA . VAL B 1 347 ? -5.613 5.637 -0.151 1 97.44 347 VAL B CA 1
ATOM 5858 C C . VAL B 1 347 ? -4.129 5.414 -0.437 1 97.44 347 VAL B C 1
ATOM 5860 O O . VAL B 1 347 ? -3.453 4.684 0.292 1 97.44 347 VAL B O 1
ATOM 5863 N N . ARG B 1 348 ? -3.666 5.988 -1.475 1 97.12 348 ARG B N 1
ATOM 5864 C CA . ARG B 1 348 ? -2.264 5.969 -1.881 1 97.12 348 ARG B CA 1
ATOM 5865 C C . ARG B 1 348 ? -1.803 7.355 -2.324 1 97.12 348 ARG B C 1
ATOM 5867 O O . ARG B 1 348 ? -2.549 8.078 -2.984 1 97.12 348 ARG B O 1
ATOM 5874 N N . GLY B 1 349 ? -0.586 7.691 -1.977 1 97.5 349 GLY B N 1
ATOM 5875 C CA . GLY B 1 349 ? -0.053 8.992 -2.35 1 97.5 349 GLY B CA 1
ATOM 5876 C C . GLY B 1 349 ? 1.439 8.969 -2.621 1 97.5 349 GLY B C 1
ATOM 5877 O O . GLY B 1 349 ? 2.125 8 -2.275 1 97.5 349 GLY B O 1
ATOM 5878 N N . PHE B 1 350 ? 1.881 9.977 -3.281 1 98.25 350 PHE B N 1
ATOM 5879 C CA . PHE B 1 350 ? 3.279 10.195 -3.637 1 98.25 350 PHE B CA 1
ATOM 5880 C C . PHE B 1 350 ? 3.732 11.594 -3.232 1 98.25 350 PHE B C 1
ATOM 5882 O O . PHE B 1 350 ? 2.988 12.562 -3.395 1 98.25 350 PHE B O 1
ATOM 5889 N N . LEU B 1 351 ? 4.918 11.648 -2.695 1 98.62 351 LEU B N 1
ATOM 5890 C CA . LEU B 1 351 ? 5.516 12.938 -2.354 1 98.62 351 LEU B CA 1
ATOM 5891 C C . LEU B 1 351 ? 6.656 13.273 -3.311 1 98.62 351 LEU B C 1
ATOM 5893 O O . LEU B 1 351 ? 7.551 12.453 -3.533 1 98.62 351 LEU B O 1
ATOM 5897 N N . PHE B 1 352 ? 6.59 14.461 -3.826 1 98.56 352 PHE B N 1
ATOM 5898 C CA . PHE B 1 352 ? 7.609 14.969 -4.738 1 98.56 352 PHE B CA 1
ATOM 5899 C C . PHE B 1 352 ? 8.328 16.172 -4.133 1 98.56 352 PHE B C 1
ATOM 5901 O O . PHE B 1 352 ? 7.695 17.031 -3.518 1 98.56 352 PHE B O 1
ATOM 5908 N N . ASN B 1 353 ? 9.633 16.172 -4.324 1 98 353 ASN B N 1
ATOM 5909 C CA . ASN B 1 353 ? 10.352 17.375 -3.91 1 98 353 ASN B CA 1
ATOM 5910 C C . ASN B 1 353 ? 10.281 18.469 -4.973 1 98 353 ASN B C 1
ATOM 5912 O O . ASN B 1 353 ? 9.562 18.328 -5.965 1 98 353 ASN B O 1
ATOM 5916 N N . GLU B 1 354 ? 10.922 19.578 -4.762 1 97.06 354 GLU B N 1
ATOM 5917 C CA . GLU B 1 354 ? 10.812 20.734 -5.648 1 97.06 354 GLU B CA 1
ATOM 5918 C C . GLU B 1 354 ? 11.469 20.453 -6.996 1 97.06 354 GLU B C 1
ATOM 5920 O O . GLU B 1 354 ? 11.195 21.156 -7.98 1 97.06 354 GLU B O 1
ATOM 5925 N N . LYS B 1 355 ? 12.32 19.469 -7.02 1 96.69 355 LYS B N 1
ATOM 5926 C CA . LYS B 1 355 ? 12.992 19.109 -8.258 1 96.69 355 LYS B CA 1
ATOM 5927 C C . LYS B 1 355 ? 12.211 18.047 -9.016 1 96.69 355 LYS B C 1
ATOM 5929 O O . LYS B 1 355 ? 12.758 17.391 -9.906 1 96.69 355 LYS B O 1
ATOM 5934 N N . HIS B 1 356 ? 10.992 17.766 -8.586 1 96.75 356 HIS B N 1
ATOM 5935 C CA . HIS B 1 356 ? 10.047 16.891 -9.258 1 96.75 356 HIS B CA 1
ATOM 5936 C C . HIS B 1 356 ? 10.477 15.43 -9.156 1 96.75 356 HIS B C 1
ATOM 5938 O O . HIS B 1 356 ? 10.211 14.641 -10.062 1 96.75 356 HIS B O 1
ATOM 5944 N N . LYS B 1 357 ? 11.234 15.102 -8.125 1 96.38 357 LYS B N 1
ATOM 5945 C CA . LYS B 1 357 ? 11.562 13.711 -7.844 1 96.38 357 LYS B CA 1
ATOM 5946 C C . LYS B 1 357 ? 10.602 13.109 -6.824 1 96.38 357 LYS B C 1
ATOM 5948 O O . LYS B 1 357 ? 10.312 13.727 -5.793 1 96.38 357 LYS B O 1
ATOM 5953 N N . CYS B 1 358 ? 10.094 11.922 -7.16 1 97.62 358 CYS B N 1
ATOM 5954 C CA . CYS B 1 358 ? 9.289 11.211 -6.18 1 97.62 358 CYS B CA 1
ATOM 5955 C C . CYS B 1 358 ? 10.148 10.672 -5.047 1 97.62 358 CYS B C 1
ATOM 5957 O O . CYS B 1 358 ? 10.953 9.75 -5.25 1 97.62 358 CYS B O 1
ATOM 5959 N N . ILE B 1 359 ? 9.938 11.18 -3.865 1 97.31 359 ILE B N 1
ATOM 5960 C CA . ILE B 1 359 ? 10.875 10.867 -2.795 1 97.31 359 ILE B CA 1
ATOM 5961 C C . ILE B 1 359 ? 10.242 9.883 -1.818 1 97.31 359 ILE B C 1
ATOM 5963 O O . ILE B 1 359 ? 10.93 9.297 -0.98 1 97.31 359 ILE B O 1
ATOM 5967 N N . ALA B 1 360 ? 8.93 9.703 -1.908 1 98.38 360 ALA B N 1
ATOM 5968 C CA . ALA B 1 360 ? 8.273 8.734 -1.039 1 98.38 360 ALA B CA 1
ATOM 5969 C C . ALA B 1 360 ? 6.914 8.328 -1.604 1 98.38 360 ALA B C 1
ATOM 5971 O O . ALA B 1 360 ? 6.289 9.086 -2.342 1 98.38 360 ALA B O 1
ATOM 5972 N N . THR B 1 361 ? 6.504 7.16 -1.328 1 98.44 361 THR B N 1
ATOM 5973 C CA . THR B 1 361 ? 5.16 6.641 -1.559 1 98.44 361 THR B CA 1
ATOM 5974 C C . THR B 1 361 ? 4.48 6.297 -0.237 1 98.44 361 THR B C 1
ATOM 5976 O O . THR B 1 361 ? 5.102 5.711 0.653 1 98.44 361 THR B O 1
ATOM 5979 N N . VAL B 1 362 ? 3.242 6.672 -0.119 1 98.31 362 VAL B N 1
ATOM 5980 C CA . VAL B 1 362 ? 2.488 6.445 1.11 1 98.31 362 VAL B CA 1
ATOM 5981 C C . VAL B 1 362 ? 1.217 5.66 0.801 1 98.31 362 VAL B C 1
ATOM 5983 O O . VAL B 1 362 ? 0.545 5.926 -0.199 1 98.31 362 VAL B O 1
ATOM 5986 N N . VAL B 1 363 ? 0.907 4.664 1.616 1 98 363 VAL B N 1
ATOM 5987 C CA . VAL B 1 363 ? -0.33 3.895 1.545 1 98 363 VAL B CA 1
ATOM 5988 C C . VAL B 1 363 ? -0.993 3.854 2.92 1 98 363 VAL B C 1
ATOM 5990 O O . VAL B 1 363 ? -0.318 3.684 3.938 1 98 363 VAL B O 1
ATOM 5993 N N . GLN B 1 364 ? -2.293 4.004 2.914 1 97.56 364 GLN B N 1
ATOM 5994 C CA . GLN B 1 364 ? -3.014 3.99 4.184 1 97.56 364 GLN B CA 1
ATOM 5995 C C . GLN B 1 364 ? -4.434 3.463 4.004 1 97.56 364 GLN B C 1
ATOM 5997 O O . GLN B 1 364 ? -5.098 3.773 3.01 1 97.56 364 GLN B O 1
ATOM 6002 N N . GLU B 1 365 ? -4.816 2.65 4.914 1 97.19 365 GLU B N 1
ATOM 6003 C CA . GLU B 1 365 ? -6.238 2.359 5.078 1 97.19 365 GLU B CA 1
ATOM 6004 C C . GLU B 1 365 ? -6.781 2.971 6.363 1 97.19 365 GLU B C 1
ATOM 6006 O O . GLU B 1 365 ? -6.062 3.074 7.363 1 97.19 365 GLU B O 1
ATOM 6011 N N . GLY B 1 366 ? -7.98 3.438 6.324 1 94.56 366 GLY B N 1
ATOM 6012 C CA . GLY B 1 366 ? -8.672 3.953 7.496 1 94.56 366 GLY B CA 1
ATOM 6013 C C . GLY B 1 366 ? -10.172 3.742 7.445 1 94.56 366 GLY B C 1
ATOM 6014 O O . GLY B 1 366 ? -10.727 3.449 6.383 1 94.56 366 GLY B O 1
ATOM 6015 N N . LEU B 1 367 ? -10.812 3.801 8.578 1 91.25 367 LEU B N 1
ATOM 6016 C CA . LEU B 1 367 ? -12.266 3.836 8.641 1 91.25 367 LEU B CA 1
ATOM 6017 C C . LEU B 1 367 ? -12.797 5.215 8.258 1 91.25 367 LEU B C 1
ATOM 6019 O O . LEU B 1 367 ? -12.266 6.234 8.703 1 91.25 367 LEU B O 1
ATOM 6023 N N . THR B 1 368 ? -13.656 5.25 7.379 1 91.25 368 THR B N 1
ATOM 6024 C CA . THR B 1 368 ? -14.406 6.457 7.043 1 91.25 368 THR B CA 1
ATOM 6025 C C . THR B 1 368 ? -15.906 6.223 7.172 1 91.25 368 THR B C 1
ATOM 6027 O O . THR B 1 368 ? -16.547 5.73 6.242 1 91.25 368 THR B O 1
ATOM 6030 N N . ILE B 1 369 ? -16.438 6.594 8.266 1 90 369 ILE B N 1
ATOM 6031 C CA . ILE B 1 369 ? -17.859 6.395 8.555 1 90 369 ILE B CA 1
ATOM 6032 C C . ILE B 1 369 ? -18.656 7.621 8.125 1 90 369 ILE B C 1
ATOM 6034 O O . ILE B 1 369 ? -18.688 8.633 8.828 1 90 369 ILE B O 1
ATOM 6038 N N . MET B 1 370 ? -19.312 7.484 7.051 1 89 370 MET B N 1
ATOM 6039 C CA . MET B 1 370 ? -20.047 8.602 6.449 1 89 370 MET B CA 1
ATOM 6040 C C . MET B 1 370 ? -21.234 9 7.297 1 89 370 MET B C 1
ATOM 6042 O O . MET B 1 370 ? -21.922 8.141 7.859 1 89 370 MET B O 1
ATOM 6046 N N . GLN B 1 371 ? -21.422 10.258 7.34 1 89.19 371 GLN B N 1
ATOM 6047 C CA . GLN B 1 371 ? -22.641 10.734 7.969 1 89.19 371 GLN B CA 1
ATOM 6048 C C . GLN B 1 371 ? -23.859 10.406 7.109 1 89.19 371 GLN B C 1
ATOM 6050 O O . GLN B 1 371 ? -23.766 10.32 5.883 1 89.19 371 GLN B O 1
ATOM 6055 N N . ASN B 1 372 ? -24.969 10.25 7.82 1 87.44 372 ASN B N 1
ATOM 6056 C CA . ASN B 1 372 ? -26.203 9.922 7.102 1 87.44 372 ASN B CA 1
ATOM 6057 C C . ASN B 1 372 ? -26.531 10.969 6.043 1 87.44 372 ASN B C 1
ATOM 6059 O O . ASN B 1 372 ? -26.5 12.172 6.324 1 87.44 372 ASN B O 1
ATOM 6063 N N . GLY B 1 373 ? -26.75 10.469 4.926 1 87.38 373 GLY B N 1
ATOM 6064 C CA . GLY B 1 373 ? -27.188 11.352 3.852 1 87.38 373 GLY B CA 1
ATOM 6065 C C . GLY B 1 373 ? -26.031 11.898 3.029 1 87.38 373 GLY B C 1
ATOM 6066 O O . GLY B 1 373 ? -26.25 12.484 1.97 1 87.38 373 GLY B O 1
ATOM 6067 N N . VAL B 1 374 ? -24.875 11.75 3.457 1 89.25 374 VAL B N 1
ATOM 6068 C CA . VAL B 1 374 ? -23.703 12.258 2.738 1 89.25 374 VAL B CA 1
ATOM 6069 C C . VAL B 1 374 ? -23.391 11.352 1.545 1 89.25 374 VAL B C 1
ATOM 6071 O O . VAL B 1 374 ? -23.406 10.125 1.668 1 89.25 374 VAL B O 1
ATOM 6074 N N . GLY B 1 375 ? -23.109 11.969 0.434 1 89.38 375 GLY B N 1
ATOM 6075 C CA . GLY B 1 375 ? -22.766 11.234 -0.779 1 89.38 375 GLY B CA 1
ATOM 6076 C C . GLY B 1 375 ? -23.969 10.992 -1.676 1 89.38 375 GLY B C 1
ATOM 6077 O O . GLY B 1 375 ? -23.859 10.32 -2.705 1 89.38 375 GLY B O 1
ATOM 6078 N N . ARG B 1 376 ? -25.078 11.5 -1.291 1 88.62 376 ARG B N 1
ATOM 6079 C CA . ARG B 1 376 ? -26.312 11.266 -2.039 1 88.62 376 ARG B CA 1
ATOM 6080 C C . ARG B 1 376 ? -26.234 11.883 -3.43 1 88.62 376 ARG B C 1
ATOM 6082 O O . ARG B 1 376 ? -26.812 11.359 -4.383 1 88.62 376 ARG B O 1
ATOM 6089 N N . THR B 1 377 ? -25.469 12.898 -3.564 1 89.88 377 THR B N 1
ATOM 6090 C CA . THR B 1 377 ? -25.438 13.617 -4.836 1 89.88 377 THR B CA 1
ATOM 6091 C C . THR B 1 377 ? -24.25 13.164 -5.68 1 89.88 377 THR B C 1
ATOM 6093 O O . THR B 1 377 ? -24.062 13.641 -6.801 1 89.88 377 THR B O 1
ATOM 6096 N N . ALA B 1 378 ? -23.438 12.328 -5.125 1 90.69 378 ALA B N 1
ATOM 6097 C CA . ALA B 1 378 ? -22.312 11.82 -5.902 1 90.69 378 ALA B CA 1
ATOM 6098 C C . ALA B 1 378 ? -22.797 11.078 -7.148 1 90.69 378 ALA B C 1
ATOM 6100 O O . ALA B 1 378 ? -23.828 10.398 -7.113 1 90.69 378 ALA B O 1
ATOM 6101 N N . ASP B 1 379 ? -22.078 11.203 -8.266 1 90.69 379 ASP B N 1
ATOM 6102 C CA . ASP B 1 379 ? -22.391 10.477 -9.492 1 90.69 379 ASP B CA 1
ATOM 6103 C C . ASP B 1 379 ? -22.141 8.984 -9.328 1 90.69 379 ASP B C 1
ATOM 6105 O O . ASP B 1 379 ? -21 8.531 -9.398 1 90.69 379 ASP B O 1
ATOM 6109 N N . LYS B 1 380 ? -23.203 8.242 -9.266 1 89.56 380 LYS B N 1
ATOM 6110 C CA . LYS B 1 380 ? -23.125 6.816 -8.969 1 89.56 380 LYS B CA 1
ATOM 6111 C C . LYS B 1 380 ? -22.5 6.051 -10.133 1 89.56 380 LYS B C 1
ATOM 6113 O O . LYS B 1 380 ? -21.922 4.973 -9.93 1 89.56 380 LYS B O 1
ATOM 6118 N N . SER B 1 381 ? -22.562 6.637 -11.289 1 89.5 381 SER B N 1
ATOM 6119 C CA . SER B 1 381 ? -22 5.977 -12.461 1 89.5 381 SER B CA 1
ATOM 6120 C C . SER B 1 381 ? -20.484 6.07 -12.469 1 89.5 381 SER B C 1
ATOM 6122 O O . SER B 1 381 ? -19.812 5.367 -13.234 1 89.5 381 SER B O 1
ATOM 6124 N N . ARG B 1 382 ? -19.938 6.863 -11.578 1 89.5 382 ARG B N 1
ATOM 6125 C CA . ARG B 1 382 ? -18.5 7.094 -11.539 1 89.5 382 ARG B CA 1
ATOM 6126 C C . ARG B 1 382 ? -17.922 6.66 -10.203 1 89.5 382 ARG B C 1
ATOM 6128 O O . ARG B 1 382 ? -16.906 7.207 -9.75 1 89.5 382 ARG B O 1
ATOM 6135 N N . LEU B 1 383 ? -18.688 5.781 -9.57 1 90.56 383 LEU B N 1
ATOM 6136 C CA . LEU B 1 383 ? -18.188 5.277 -8.297 1 90.56 383 LEU B CA 1
ATOM 6137 C C . LEU B 1 383 ? -17.594 3.879 -8.453 1 90.56 383 LEU B C 1
ATOM 6139 O O . LEU B 1 383 ? -18.078 3.09 -9.266 1 90.56 383 LEU B O 1
#

InterPro domains:
  IPR003703 Acyl-CoA thioesterase [PTHR11066] (13-372)
  IPR029069 HotDog domain superfamily [SSF54637] (11-127)
  IPR029069 HotDog domain superfamily [SSF54637] (220-368)
  IPR042171 Acyl-CoA thioesterase, double hotdog domain [G3DSA:2.40.160.210] (12-374)
  IPR049450 Acyl-CoA thioesterase-like, C-terminal domain [PF20789] (240-367)

pLDDT: mean 92.18, std 8.73, range [44.12, 98.88]

Sequence (766 aa):
MLTLTSGPNPLPDFEEAVRVIKVDDTLYVGAHPLRLPVKGGRGVYGGHMIAQSLLVGIESTRDDKTNKVFIPDSYHLYFIGAGNAKIPMNYTVEKLYDDENVSKRFIIAEQEGRHRLTCLITLRRPGTKPFHDSDNLDISIPVPKIQLKHPDPDKLHQVQRTDFIRNAFGKEFMDYKECPEENELYAAERWLTVFTGIRNQLKPGASLETVVEELPDAQGQMHTVEKSILRPKDSQSFKDPIYNFVGLADLSDSAFLTTMARILHIPWAPSIEIDDTYDPARDATYIMRSTLNAAHIFHYNAMSLDHHIYFHNEDYTSDDGSGFDICKDWLAFTYQMKRLSNNRTLVRGFLFNEKHKCIATVVQEGLTIMQNGVGRTADKSRLMLTLTSGPNPLPDFEEAVRVIKVDDTLYVGAHPLRLPVKGGRGVYGGHMIAQSLLVGIESTRDDKTNKVFIPDSYHLYFIGAGNAKIPMNYTVEKLYDDENVSKRFIIAEQEGRHRLTCLITLRRPGTKPFHDSDNLDISIPVPKIQLKHPDPDKLHQVQRTDFIRNAFGKEFMDYKECPEENELYAAERWLTVFTGIRNQLKPGASLETVVEELPDAQGQMHTVEKSILRPKDSQSFKDPIYNFVGLADLSDSAFLTTMARILHIPWAPSIEIDDTYDPARDATYIMRSTLNAAHIFHYNAMSLDHHIYFHNEDYTSDDGSGFDICKDWLAFTYQMKRLSNNRTLVRGFLFNEKHKCIATVVQEGLTIMQNGVGRTADKSRL

Radius of gyration: 25.8 Å; Cα contacts (8 Å, |Δi|>4): 1798; chains: 2; bounding box: 64×77×65 Å